Protein 2C1C (pdb70)

Secondary structure (P-SEA, 3-state):
ccccccccaaaaaaaaaaaaaaccccbbbbcccccccccccccccccccccccccbbbbbbbccccccccccaaaaaaaaaaaccccccaaaaacccccccccccaaaaaaaaccccccccccccccccccccccccccccccccccccccccccccccccccccccccaaaaaaaaaaaaccccccbbbbbbbcccccccccccccccccaaaaaaaaaaaaaaaaaaaccccbbbbbbccccccccccccccaaaaaaaaccccccccbbbbcccccccccccccaaaaaaaaaaaaaaaaaaaaaaaac/cccccccaaaaaaaaaaaaaaccccbbbbccccccccccbbbbbbcccccccccbbbbbbbccccccccaaaaaaaaaaaaaccccccccccccccbbbbccccaaaaaaaaccccccccccccccccccccccccccccccccccccccccccccccccccccccccaaaaaaaaaaaaccccccbbbbbbbcccccccccccccccccaaaaaaaaaaaaaaaaaaaccccbbbbbbccccccccccccccaaaaaaaacccbbbbbbccccccccccccccccaaaaaaaaaaaaaaaaaaaaaaaac

Nearest PDB structures (foldseek):
  2c1c-assembly2_B  TM=1.002E+00  e=2.061E-66  Helicoverpa zea
  5hvg-assembly1_A  TM=9.372E-01  e=6.393E-30  Homo sapiens
  3lms-assembly1_A  TM=9.250E-01  e=1.574E-30  Homo sapiens
  3d68-assembly1_A  TM=9.318E-01  e=5.075E-29  Homo sapiens
  3d67-assembly1_A  TM=9.338E-01  e=3.566E-28  Homo sapiens

GO terms:
  GO:0008270 zinc ion binding (F, IDA)
  GO:0004181 metallocarboxypeptidase activity (F, IDA)
  GO:0006508 proteolysis (P, IDA)

Foldseek 3Di:
DQLLDQDAPVVLVVLLVVLCVVCVQFKHKDQQDAFQVGHTFIKMKGANVVCPPLVAFEEEEEEALFQLQRLQLLLLVLLVCCRRVNPPPVVLRVRHIYIYGSHLANQSNNCCVVPNNRQTFHADADPDPCCVVQGGARLQQQAPFCHPVDQADCPSNDSRHHAPHRPNGVSSVSLVVVLVVRVVRHLEAEYEAADDQEKAADDQAPQDADPLNVLQQVLQCVLQVQLVVLADPLFDGYDYGHNCVVVVHGGHRGPRNNSVVVHNNHYIYGHFAANDPPSSRSVRNSNCSVSSSVSNSSSVSSNVVSSSVVRD/DLLDQDAPVVLVVLLVVQCVVCVQFKDKDQLDAFQVGHGFIKMKGANVPPPDQVQFEEEEEEALFQLQRLFLLLQSVLVCCRGPPPPPVVLRVRHMYITGRHLANQSNNCCVVPNNRHTFHAAADPPPVCVVQGGENLFLQAPFCHPVDQADCPSNDNRHNDPHRPNTPSSVSLVVVLVVRVVGHLEYEYEAADDQEKAADDQAPQDADPLNVLQQVLRVVLLVLLVVLDDPLFDRHYYGHNCVVPPHGGHRGPRNNSVVSPNSYYIYGHFAANDDPPSRSVRNSNCSVSSSVSSSSSVSSSSVSSSVVRD

Organism: Helicoverpa zea (NCBI:txid7113)

Radius of gyration: 40.95 Å; Cα contacts (8 Å, |Δi|>4): 1415; chains: 2; bounding box: 39×46×120 Å

Structure (mmCIF, N/CA/C/O backbone):
data_2C1C
#
_entry.id   2C1C
#
_cell.length_a   42.012
_cell.length_b   58.339
_cell.length_c   146.564
_cell.angle_alpha   90.00
_cell.angle_beta   89.87
_cell.angle_gamma   90.00
#
_symmetry.space_group_name_H-M   'P 1 21 1'
#
loop_
_entity.id
_entity.type
_entity.pdbx_description
1 polymer 'CARBOXYPEPTIDASE B'
2 non-polymer 'ZINC ION'
3 non-polymer 'YTTRIUM ION'
4 water water
#
loop_
_atom_site.group_PDB
_atom_site.id
_atom_site.type_symbol
_atom_site.label_atom_id
_atom_site.label_alt_id
_atom_site.label_comp_id
_atom_site.label_asym_id
_atom_site.label_entity_id
_atom_site.label_seq_id
_atom_site.pdbx_PDB_ins_code
_atom_site.Cartn_x
_atom_site.Cartn_y
_atom_site.Cartn_z
_atom_site.occupancy
_atom_site.B_iso_or_equiv
_atom_site.auth_seq_id
_atom_site.auth_comp_id
_atom_site.auth_asym_id
_atom_site.auth_atom_id
_atom_site.pdbx_PDB_model_num
ATOM 1 N N . LEU A 1 1 ? -12.407 -14.389 61.540 1.00 51.69 7 LEU A N 1
ATOM 2 C CA . LEU A 1 1 ? -12.226 -13.390 60.454 1.00 51.28 7 LEU A CA 1
ATOM 3 C C . LEU A 1 1 ? -12.407 -11.968 60.982 1.00 50.81 7 LEU A C 1
ATOM 4 O O . LEU A 1 1 ? -11.424 -11.251 61.213 1.00 51.58 7 LEU A O 1
ATOM 5 N N . PRO A 1 2 ? -13.663 -11.570 61.255 1.00 49.22 8 PRO A N 1
ATOM 6 C CA . PRO A 1 2 ? -13.883 -10.215 61.739 1.00 45.96 8 PRO A CA 1
ATOM 7 C C . PRO A 1 2 ? -12.905 -9.126 61.319 1.00 42.23 8 PRO A C 1
ATOM 8 O O . PRO A 1 2 ? -11.982 -8.739 62.042 1.00 41.18 8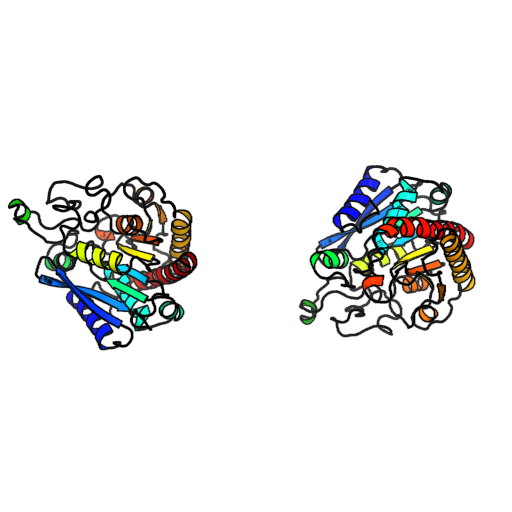 PRO A O 1
ATOM 12 N N . TYR A 1 3 ? -13.120 -8.689 60.083 1.00 36.88 9 TYR A N 1
ATOM 13 C CA . TYR A 1 3 ? -12.395 -7.596 59.492 1.00 31.59 9 TYR A CA 1
ATOM 14 C C . TYR A 1 3 ? -13.494 -6.556 59.620 1.00 30.51 9 TYR A C 1
ATOM 15 O O . TYR A 1 3 ? -13.566 -5.581 58.869 1.00 29.42 9 TYR A O 1
ATOM 24 N N . ASP A 1 4 ? -14.367 -6.823 60.597 1.00 29.57 10 ASP A N 1
ATOM 25 C CA . ASP A 1 4 ? -15.507 -5.978 60.940 1.00 27.82 10 ASP A CA 1
ATOM 26 C C . ASP A 1 4 ? -15.126 -5.061 62.086 1.00 26.84 10 ASP A C 1
ATOM 27 O O . ASP A 1 4 ? -15.870 -4.143 62.428 1.00 28.26 10 ASP A O 1
ATOM 32 N N . ASN A 1 5 ? -13.961 -5.312 62.675 1.00 25.28 11 ASN A N 1
ATOM 33 C CA . ASN A 1 5 ? -13.477 -4.520 63.801 1.00 23.99 11 ASN A CA 1
ATOM 34 C C . ASN A 1 5 ? -11.969 -4.346 63.804 1.00 22.52 11 ASN A C 1
ATOM 35 O O . ASN A 1 5 ? -11.245 -5.167 63.250 1.00 21.17 11 ASN A O 1
ATOM 40 N N . TYR A 1 6 ? -11.506 -3.281 64.451 1.00 20.10 12 TYR A N 1
ATOM 41 C CA . TYR A 1 6 ? -10.079 -3.050 64.578 1.00 20.24 12 TYR A CA 1
ATOM 42 C C . TYR A 1 6 ? -9.664 -3.982 65.706 1.00 19.11 12 TYR A C 1
ATOM 43 O O . TYR A 1 6 ? -10.177 -3.865 66.818 1.00 20.43 12 TYR A O 1
ATOM 52 N N . GLN A 1 7 ? -8.760 -4.918 65.406 1.00 18.92 13 GLN A N 1
ATOM 53 C CA . GLN A 1 7 ? -8.296 -5.907 66.377 1.00 17.37 13 GLN A CA 1
ATOM 54 C C . GLN A 1 7 ? -7.168 -5.468 67.277 1.00 17.19 13 GLN A C 1
ATOM 55 O O . GLN A 1 7 ? -6.362 -4.619 66.914 1.00 16.54 13 GLN A O 1
ATOM 61 N N . GLU A 1 8 ? -7.128 -6.077 68.455 1.00 17.32 14 GLU A N 1
ATOM 62 C CA . GLU A 1 8 ? -6.106 -5.821 69.450 1.00 19.91 14 GLU A CA 1
ATOM 63 C C . GLU A 1 8 ? -4.765 -6.347 68.932 1.00 19.94 14 GLU A C 1
ATOM 64 O O . GLU A 1 8 ? -4.730 -7.193 68.040 1.00 20.64 14 GLU A O 1
ATOM 70 N N . LEU A 1 9 ? -3.670 -5.842 69.493 1.00 19.38 15 LEU A N 1
ATOM 71 C CA . LEU A 1 9 ? -2.322 -6.262 69.101 1.00 18.50 15 LEU A CA 1
ATOM 72 C C . LEU A 1 9 ? -2.157 -7.777 69.178 1.00 18.38 15 LEU A C 1
ATOM 73 O O . LEU A 1 9 ? -1.697 -8.410 68.221 1.00 18.31 15 LEU A O 1
ATOM 78 N N . GLU A 1 10 ? -2.541 -8.348 70.317 1.00 18.05 16 GLU A N 1
ATOM 79 C CA . GLU A 1 10 ? -2.437 -9.781 70.551 1.00 19.04 16 GLU A CA 1
ATOM 80 C C . GLU A 1 10 ? -3.164 -10.613 69.496 1.00 18.55 16 GLU A C 1
ATOM 81 O O . GLU A 1 10 ? -2.762 -11.741 69.194 1.00 19.43 16 GLU A O 1
ATOM 87 N N . VAL A 1 11 ? -4.243 -10.069 68.951 1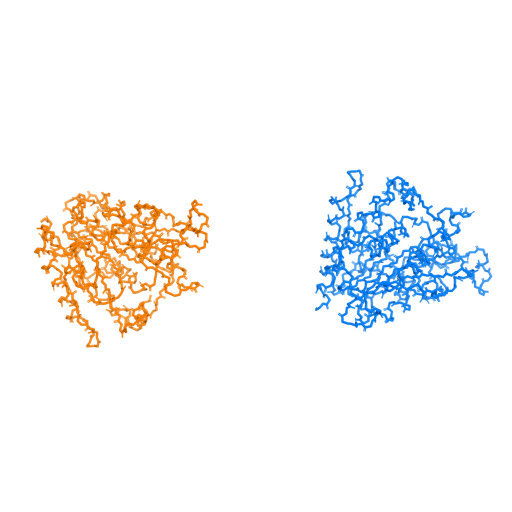.00 17.76 17 VAL A N 1
ATOM 88 C CA . VAL A 1 11 ? -5.010 -10.770 67.930 1.00 17.03 17 VAL A CA 1
ATOM 89 C C . VAL A 1 11 ? -4.216 -10.804 66.618 1.00 17.97 17 VAL A C 1
ATOM 90 O O . VAL A 1 11 ? -4.110 -11.852 65.971 1.00 18.62 17 VAL A O 1
ATOM 94 N N . ILE A 1 12 ? -3.665 -9.652 66.235 1.00 18.53 18 ILE A N 1
ATOM 95 C CA . ILE A 1 12 ? -2.858 -9.536 65.019 1.00 17.92 18 ILE A CA 1
ATOM 96 C C . ILE A 1 12 ? -1.685 -10.506 65.149 1.00 18.18 18 ILE A C 1
ATOM 97 O O . ILE A 1 12 ? -1.437 -11.311 64.247 1.00 17.95 18 ILE A O 1
ATOM 102 N N . ASP A 1 13 ? -0.993 -10.444 66.288 1.00 18.63 19 ASP A N 1
ATOM 103 C CA . ASP A 1 13 ? 0.147 -11.326 66.568 1.00 19.29 19 ASP A CA 1
ATOM 104 C C . ASP A 1 13 ? -0.225 -12.795 66.432 1.00 19.26 19 ASP A C 1
ATOM 105 O O . ASP A 1 13 ? 0.490 -13.570 65.791 1.00 18.40 19 ASP A O 1
ATOM 110 N N . GLU A 1 14 ? -1.342 -13.168 67.054 1.00 18.31 20 GLU A N 1
ATOM 111 C CA . GLU A 1 14 ? -1.822 -14.548 67.047 1.00 17.37 20 GLU A CA 1
ATOM 112 C C . GLU A 1 14 ? -2.228 -15.001 65.651 1.00 15.22 20 GLU A C 1
ATOM 113 O O . GLU A 1 14 ? -2.289 -16.193 65.365 1.00 14.32 20 GLU A O 1
ATOM 119 N N . TYR A 1 15 ? -2.529 -14.042 64.787 1.00 15.03 21 TYR A N 1
ATOM 120 C CA . TYR A 1 15 ? -2.905 -14.351 63.415 1.00 15.87 21 TYR A CA 1
ATOM 121 C C . TYR A 1 15 ? -1.668 -14.837 62.621 1.00 15.87 21 TYR A C 1
ATOM 122 O O . TYR A 1 15 ? -1.720 -15.850 61.895 1.00 15.87 21 TYR A O 1
ATOM 131 N N . LEU A 1 16 ? -0.552 -14.123 62.769 1.00 15.38 22 LEU A N 1
ATOM 132 C CA . LEU A 1 16 ? 0.682 -14.513 62.094 1.00 13.26 22 LEU A CA 1
ATOM 133 C C . LEU A 1 16 ? 1.074 -15.909 62.592 1.00 12.80 22 LEU A C 1
ATOM 134 O O . LEU A 1 16 ? 1.454 -16.773 61.799 1.00 11.24 22 LEU A O 1
ATOM 139 N N . ASP A 1 17 ? 0.942 -16.138 63.902 1.00 14.61 23 ASP A N 1
ATOM 140 C CA . ASP A 1 17 ? 1.278 -17.436 64.508 1.00 15.69 23 ASP A CA 1
ATOM 141 C C . ASP A 1 17 ? 0.375 -18.540 64.016 1.00 16.12 23 ASP A C 1
ATOM 142 O O . ASP A 1 17 ? 0.731 -19.713 64.048 1.00 16.97 23 ASP A O 1
ATOM 147 N N . TYR A 1 18 ? -0.815 -18.153 63.593 1.00 17.48 24 TYR A N 1
ATOM 148 C CA . TYR A 1 18 ? -1.782 -19.095 63.078 1.00 16.73 24 TYR A CA 1
ATOM 149 C C . TYR A 1 18 ? -1.383 -19.436 61.637 1.00 16.55 24 TYR A C 1
ATOM 150 O O . TYR A 1 18 ? -1.393 -20.608 61.240 1.00 15.49 24 TYR A O 1
ATOM 159 N N . ILE A 1 19 ? -1.036 -18.409 60.857 1.00 16.02 25 ILE A N 1
ATOM 160 C CA . ILE A 1 19 ? -0.635 -18.634 59.466 1.00 15.24 25 ILE A CA 1
ATOM 161 C C . ILE A 1 19 ? 0.651 -19.452 59.494 1.00 15.56 25 ILE A C 1
ATOM 162 O O . ILE A 1 19 ? 0.766 -20.472 58.812 1.00 16.60 25 ILE A O 1
ATOM 167 N N . GLY A 1 20 ? 1.607 -19.009 60.303 1.00 15.50 26 GLY A N 1
ATOM 168 C CA . GLY A 1 20 ? 2.857 -19.728 60.422 1.00 17.49 26 GLY A CA 1
ATOM 169 C C . GLY A 1 20 ? 2.700 -21.204 60.769 1.00 18.71 26 GLY A C 1
ATOM 170 O O . GLY A 1 20 ? 3.391 -22.063 60.208 1.00 18.82 26 GLY A O 1
ATOM 171 N N . GLU A 1 21 ? 1.783 -21.505 61.683 1.00 20.18 27 GLU A N 1
ATOM 172 C CA . GLU A 1 21 ? 1.551 -22.876 62.123 1.00 21.70 27 GLU A CA 1
ATOM 173 C C . GLU A 1 21 ? 0.716 -23.701 61.166 1.00 21.54 27 GLU A C 1
ATOM 174 O O . GLU A 1 21 ? 0.930 -24.905 61.036 1.00 22.06 27 GLU A O 1
ATOM 180 N N . LYS A 1 22 ? -0.240 -23.063 60.506 1.00 21.10 28 LYS A N 1
ATOM 181 C CA . LYS A 1 22 ? -1.106 -23.778 59.583 1.00 22.27 28 LYS A CA 1
ATOM 182 C C . LYS A 1 22 ? -0.450 -24.013 58.223 1.00 23.89 28 LYS A C 1
ATOM 183 O O . LYS A 1 22 ? -0.619 -25.077 57.625 1.00 24.38 28 LYS A O 1
ATOM 187 N N . TYR A 1 23 ? 0.292 -23.021 57.731 1.00 24.16 29 TYR A N 1
ATOM 188 C CA . TYR A 1 23 ? 0.938 -23.136 56.427 1.00 23.84 29 TYR A CA 1
ATOM 189 C C . TYR A 1 23 ? 2.443 -22.973 56.532 1.00 22.87 29 TYR A C 1
ATOM 190 O O . TYR A 1 23 ? 3.005 -22.046 55.966 1.00 22.10 29 TYR A O 1
ATOM 199 N N . PRO A 1 24 ? 3.115 -23.887 57.247 1.00 24.12 30 PRO A N 1
ATOM 200 C CA . PRO A 1 24 ? 4.568 -23.845 57.434 1.00 25.16 30 PRO A CA 1
ATOM 201 C C . PRO A 1 24 ? 5.405 -24.046 56.154 1.00 26.32 30 PRO A C 1
ATOM 202 O O . PRO A 1 24 ? 6.572 -23.661 56.099 1.00 26.54 30 PRO A O 1
ATOM 206 N N . ASP A 1 25 ? 4.799 -24.637 55.131 1.00 27.39 31 ASP A N 1
ATOM 207 C CA . ASP A 1 25 ? 5.483 -24.879 53.871 1.00 27.10 31 ASP A CA 1
ATOM 208 C C . ASP A 1 25 ? 5.537 -23.655 52.969 1.00 25.79 31 ASP A C 1
ATOM 209 O O . ASP A 1 25 ? 6.126 -23.707 51.897 1.00 27.26 31 ASP A O 1
ATOM 214 N N . VAL A 1 26 ? 4.922 -22.558 53.382 1.00 22.98 32 VAL A N 1
ATOM 215 C CA . VAL A 1 26 ? 4.946 -21.362 52.562 1.00 20.74 32 VAL A CA 1
ATOM 216 C C . VAL A 1 26 ? 5.152 -20.123 53.408 1.00 19.64 32 VAL A C 1
ATOM 217 O O . VAL A 1 26 ? 5.629 -19.099 52.924 1.00 18.48 32 VAL A O 1
ATOM 221 N N . ALA A 1 27 ? 4.798 -20.215 54.684 1.00 20.32 33 ALA A N 1
ATOM 222 C CA . ALA A 1 27 ? 4.939 -19.073 55.579 1.00 19.87 33 ALA A CA 1
ATOM 223 C C . ALA A 1 27 ? 5.842 -19.347 56.775 1.00 19.56 33 ALA A C 1
ATOM 224 O O . ALA A 1 27 ? 5.867 -20.449 57.326 1.00 20.96 33 ALA A O 1
ATOM 226 N N . THR A 1 28 ? 6.589 -18.329 57.171 1.00 18.44 34 THR A N 1
ATOM 227 C CA . THR A 1 28 ? 7.478 -18.449 58.302 1.00 17.78 34 THR A CA 1
ATOM 228 C C . THR A 1 28 ? 7.446 -17.161 59.100 1.00 17.19 34 THR A C 1
ATOM 229 O O . THR A 1 28 ? 7.791 -16.097 58.586 1.00 17.64 34 THR A O 1
ATOM 233 N N . VAL A 1 29 ? 7.016 -17.266 60.356 1.00 17.49 35 VAL A N 1
ATOM 234 C CA . VAL A 1 29 ? 6.942 -16.116 61.245 1.00 17.56 35 VAL A CA 1
ATOM 235 C C . VAL A 1 29 ? 8.271 -15.908 61.954 1.00 17.54 35 VAL A C 1
ATOM 236 O O . VAL A 1 29 ? 8.844 -16.844 62.497 1.00 16.33 35 VAL A O 1
ATOM 240 N N . VAL A 1 30 ? 8.775 -14.683 61.942 1.00 18.07 36 VAL A N 1
ATOM 241 C CA . VAL A 1 30 ? 10.021 -14.432 62.639 1.00 19.57 36 VAL A CA 1
ATOM 242 C C . VAL A 1 30 ? 9.814 -13.282 63.620 1.00 20.60 36 VAL A C 1
ATOM 243 O O . VAL A 1 30 ? 9.276 -12.223 63.279 1.00 19.78 36 VAL A O 1
ATOM 247 N N . ASN A 1 31 ? 10.204 -13.541 64.860 1.00 22.29 37 ASN A N 1
ATOM 248 C CA . ASN A 1 31 ? 10.103 -12.568 65.916 1.00 24.36 37 ASN A CA 1
ATOM 249 C C . ASN A 1 31 ? 11.375 -11.743 65.831 1.00 24.95 37 ASN A C 1
ATOM 250 O O . ASN A 1 31 ? 12.397 -12.089 66.413 1.00 25.87 37 ASN A O 1
ATOM 255 N N . ALA A 1 32 ? 11.308 -10.666 65.058 1.00 25.88 38 ALA A N 1
ATOM 256 C CA . ALA A 1 32 ? 12.448 -9.784 64.864 1.00 26.09 38 ALA A CA 1
ATOM 257 C C . ALA A 1 32 ? 13.080 -9.465 66.205 1.00 27.16 38 ALA A C 1
ATOM 258 O O . ALA A 1 32 ? 14.022 -10.127 66.620 1.00 29.73 38 ALA A O 1
ATOM 260 N N . ALA A 1 33 ? 12.552 -8.463 66.894 1.00 27.42 39 ALA A N 1
ATOM 261 C CA . ALA A 1 33 ? 13.098 -8.081 68.181 1.00 26.22 39 ALA A CA 1
ATOM 262 C C . ALA A 1 33 ? 11.998 -7.903 69.222 1.00 26.73 39 ALA A C 1
ATOM 263 O O . ALA A 1 33 ? 10.870 -8.385 69.059 1.00 26.04 39 ALA A O 1
ATOM 265 N N . GLU A 1 34 ? 12.354 -7.223 70.306 1.00 25.71 40 GLU A N 1
ATOM 266 C CA . GLU A 1 34 ? 11.425 -6.923 71.379 1.00 25.69 40 GLU A CA 1
ATOM 267 C C . GLU A 1 34 ? 11.205 -5.417 71.292 1.00 25.09 40 GLU A C 1
ATOM 268 O O . GLU A 1 34 ? 12.152 -4.665 71.072 1.00 24.85 40 GLU A O 1
ATOM 274 N N . SER A 1 35 ? 9.968 -4.965 71.451 1.00 24.06 41 SER A N 1
ATOM 275 C CA . SER A 1 35 ? 9.719 -3.534 71.398 1.00 22.18 41 SER A CA 1
ATOM 276 C C . SER A 1 35 ? 10.407 -2.961 72.625 1.00 20.89 41 SER A C 1
ATOM 277 O O . SER A 1 35 ? 10.942 -3.717 73.441 1.00 18.58 41 SER A O 1
ATOM 280 N N . PHE A 1 36 ? 10.400 -1.637 72.758 1.00 19.56 42 PHE A N 1
ATOM 281 C CA . PHE A 1 36 ? 11.022 -1.003 73.906 1.00 20.62 42 PHE A CA 1
ATOM 282 C C . PHE A 1 36 ? 10.498 -1.577 75.216 1.00 22.10 42 PHE A C 1
ATOM 283 O O . PHE A 1 36 ? 11.252 -1.744 76.174 1.00 22.25 42 PHE A O 1
ATOM 291 N N . GLU A 1 37 ? 9.207 -1.896 75.247 1.00 22.75 43 GLU A N 1
ATOM 292 C CA . GLU A 1 37 ? 8.578 -2.407 76.461 1.00 22.85 43 GLU A CA 1
ATOM 293 C C . GLU A 1 37 ? 8.572 -3.915 76.665 1.00 22.42 43 GLU A C 1
ATOM 294 O O . GLU A 1 37 ? 8.114 -4.399 77.703 1.00 22.63 43 GLU A O 1
ATOM 300 N N . GLY A 1 38 ? 9.080 -4.663 75.693 1.00 22.48 44 GLY A N 1
ATOM 301 C CA . GLY A 1 38 ? 9.133 -6.108 75.860 1.00 22.04 44 GLY A CA 1
ATOM 302 C C . GLY A 1 38 ? 8.240 -6.910 74.943 1.00 21.90 44 GLY A C 1
ATOM 303 O O . GLY A 1 38 ? 8.293 -8.139 74.933 1.00 21.36 44 GLY A O 1
ATOM 304 N N . ARG A 1 39 ? 7.424 -6.222 74.157 1.00 23.14 45 ARG A N 1
ATOM 305 C CA . ARG A 1 39 ? 6.523 -6.914 73.252 1.00 24.67 45 ARG A CA 1
ATOM 306 C C . ARG A 1 39 ? 7.245 -7.433 72.014 1.00 24.82 45 ARG A C 1
ATOM 307 O O . ARG A 1 39 ? 8.140 -6.779 71.479 1.00 25.65 45 ARG A O 1
ATOM 315 N N . PRO A 1 40 ? 6.874 -8.630 71.550 1.00 24.61 46 PRO A N 1
ATOM 316 C CA . PRO A 1 40 ? 7.554 -9.137 70.360 1.00 23.91 46 PRO A CA 1
ATOM 317 C C . PRO A 1 40 ? 7.116 -8.390 69.099 1.00 22.56 46 PRO A C 1
ATOM 318 O O . PRO A 1 40 ? 5.951 -8.011 68.948 1.00 22.39 46 PRO A O 1
ATOM 322 N N . ILE A 1 41 ? 8.070 -8.149 68.212 1.00 20.22 47 ILE A N 1
ATOM 323 C CA . ILE A 1 41 ? 7.785 -7.480 66.959 1.00 18.50 47 ILE A CA 1
ATOM 324 C C . ILE A 1 41 ? 7.848 -8.639 65.978 1.00 19.30 47 ILE A C 1
ATOM 325 O O . ILE A 1 41 ? 8.789 -9.423 66.010 1.00 19.52 47 ILE A O 1
ATOM 330 N N . LYS A 1 42 ? 6.831 -8.792 65.138 1.00 19.86 48 LYS A N 1
ATOM 331 C CA . LYS A 1 42 ? 6.836 -9.904 64.197 1.00 18.19 48 LYS A CA 1
ATOM 332 C C . LYS A 1 42 ? 6.459 -9.544 62.772 1.00 18.18 48 LYS A C 1
ATOM 333 O O . LYS A 1 42 ? 5.710 -8.598 62.521 1.00 18.41 48 LYS A O 1
ATOM 339 N N . TYR A 1 43 ? 6.972 -10.346 61.845 1.00 16.46 49 TYR A N 1
ATOM 340 C CA . TYR A 1 43 ? 6.647 -10.214 60.446 1.00 14.72 49 TYR A CA 1
ATOM 341 C C . TYR A 1 43 ? 6.552 -11.648 59.992 1.00 13.43 49 TYR A C 1
ATOM 342 O O . TYR A 1 43 ? 6.983 -12.554 60.712 1.00 11.62 49 TYR A O 1
ATOM 351 N N . ILE A 1 44 ? 5.949 -11.859 58.828 1.00 12.12 50 ILE A N 1
ATOM 352 C CA . ILE A 1 44 ? 5.802 -13.201 58.280 1.00 12.16 50 ILE A CA 1
ATOM 353 C C . ILE A 1 44 ? 6.537 -13.275 56.921 1.00 12.27 50 ILE A C 1
ATOM 354 O O . ILE A 1 44 ? 6.545 -12.312 56.155 1.00 11.16 50 ILE A O 1
ATOM 359 N N . LYS A 1 45 ? 7.172 -14.407 56.638 1.00 11.74 51 LYS A N 1
ATOM 360 C CA . LYS A 1 45 ? 7.869 -14.562 55.374 1.00 12.86 51 LYS A CA 1
ATOM 361 C C . LYS A 1 45 ? 7.137 -15.565 54.496 1.00 13.74 51 LYS A C 1
ATOM 362 O O . LYS A 1 45 ? 7.057 -16.746 54.821 1.00 13.04 51 LYS A O 1
ATOM 368 N N . ILE A 1 46 ? 6.593 -15.084 53.382 1.00 16.08 52 ILE A N 1
ATOM 369 C CA . ILE A 1 46 ? 5.872 -15.954 52.449 1.00 17.60 52 ILE A CA 1
ATOM 370 C C . ILE A 1 46 ? 6.706 -16.208 51.185 1.00 17.05 52 ILE A C 1
ATOM 371 O O . ILE A 1 46 ? 7.136 -15.271 50.509 1.00 14.87 52 ILE A O 1
ATOM 376 N N . SER A 1 47 ? 6.898 -17.488 50.879 1.00 19.09 53 SER A N 1
ATOM 377 C CA . SER A 1 47 ? 7.661 -17.938 49.722 1.00 20.37 53 SER A CA 1
ATOM 378 C C . SER A 1 47 ? 7.346 -19.393 49.370 1.00 20.60 53 SER A C 1
ATOM 379 O O . SER A 1 47 ? 7.320 -20.259 50.239 1.00 18.82 53 SER A O 1
ATOM 382 N N . THR A 1 48 ? 7.106 -19.665 48.093 1.00 22.33 54 THR A N 1
ATOM 383 C CA . THR A 1 48 ? 6.846 -21.040 47.675 1.00 23.79 54 THR A CA 1
ATOM 384 C C . THR A 1 48 ? 8.174 -21.771 47.452 1.00 23.73 54 THR A C 1
ATOM 385 O O . THR A 1 48 ? 8.194 -22.954 47.111 1.00 23.01 54 THR A O 1
ATOM 389 N N . THR A 1 49 ? 9.281 -21.059 47.667 1.00 24.55 55 THR A N 1
ATOM 390 C CA . THR A 1 49 ? 10.616 -21.620 47.471 1.00 25.65 55 THR A CA 1
ATOM 391 C C . THR A 1 49 ? 11.573 -21.424 48.656 1.00 26.59 55 THR A C 1
ATOM 392 O O . THR A 1 49 ? 12.786 -21.539 48.502 1.00 27.07 55 THR A O 1
ATOM 396 N N . ASN A 1 50 ? 11.015 -21.137 49.831 1.00 26.08 56 ASN A N 1
ATOM 397 C CA . ASN A 1 50 ? 11.791 -20.948 51.056 1.00 25.06 56 ASN A CA 1
ATOM 398 C C . ASN A 1 50 ? 12.844 -19.859 50.948 1.00 24.63 56 ASN A C 1
ATOM 399 O O . ASN A 1 50 ? 13.928 -19.987 51.515 1.00 24.17 56 ASN A O 1
ATOM 404 N N . PHE A 1 51 A 12.526 -18.790 50.223 1.00 25.53 56 PHE A N 1
ATOM 405 C CA . PHE A 1 51 A 13.453 -17.668 50.053 1.00 26.40 56 PHE A CA 1
ATOM 406 C C . PHE A 1 51 A 14.825 -18.101 49.511 1.00 27.72 56 PHE A C 1
ATOM 407 O O . PHE A 1 51 A 15.813 -17.379 49.654 1.00 26.63 56 PHE A O 1
ATOM 415 N N . GLU A 1 52 B 14.878 -19.274 48.884 1.00 29.75 56 GLU A N 1
ATOM 416 C CA . GLU A 1 52 B 16.131 -19.796 48.344 1.00 32.04 56 GLU A CA 1
ATOM 417 C C . GLU A 1 52 B 16.430 -19.337 46.918 1.00 32.01 56 GLU A C 1
ATOM 418 O O . GLU A 1 52 B 17.568 -19.004 46.610 1.00 32.69 56 GLU A O 1
ATOM 424 N N . ASP A 1 53 ? 15.427 -19.316 46.045 1.00 31.84 57 ASP A N 1
ATOM 425 C CA . ASP A 1 53 ? 15.668 -18.876 44.679 1.00 30.92 57 ASP A CA 1
ATOM 426 C C . ASP A 1 53 ? 15.708 -17.358 44.646 1.00 29.75 57 ASP A C 1
ATOM 427 O O . ASP A 1 53 ? 14.673 -16.694 44.591 1.00 30.14 57 ASP A O 1
ATOM 432 N N . GLU A 1 54 ? 16.923 -16.817 44.684 1.00 27.85 58 GLU A N 1
ATOM 433 C CA . GLU A 1 54 ? 17.143 -15.378 44.695 1.00 24.72 58 GLU A CA 1
ATOM 434 C C . GLU A 1 54 ? 16.794 -14.690 43.389 1.00 23.30 58 GLU A C 1
ATOM 435 O O . GLU A 1 54 ? 16.938 -13.481 43.263 1.00 22.37 58 GLU A O 1
ATOM 437 N N . ASN A 1 55 A 16.327 -15.452 42.411 1.00 24.20 58 ASN A N 1
ATOM 438 C CA . ASN A 1 55 A 15.963 -14.860 41.128 1.00 25.40 58 ASN A CA 1
ATOM 439 C C . ASN A 1 55 A 14.569 -14.267 41.188 1.00 25.02 58 ASN A C 1
ATOM 440 O O . ASN A 1 55 A 14.124 -13.594 40.253 1.00 26.47 58 ASN A O 1
ATOM 445 N N . LYS A 1 56 ? 13.886 -14.529 42.301 1.00 23.16 59 LYS A N 1
ATOM 446 C CA . LYS A 1 56 ? 12.541 -14.027 42.544 1.00 18.58 59 LYS A CA 1
ATOM 447 C C . LYS A 1 56 ? 12.677 -12.792 43.400 1.00 16.25 59 LYS A C 1
ATOM 448 O O . LYS A 1 56 ? 13.152 -12.870 44.539 1.00 17.03 59 LYS A O 1
ATOM 454 N N . PRO A 1 57 ? 12.292 -11.627 42.863 1.00 13.42 60 PRO A N 1
ATOM 455 C CA . PRO A 1 57 ? 12.413 -10.421 43.679 1.00 14.68 60 PRO A CA 1
ATOM 456 C C . PRO A 1 57 ? 11.556 -10.493 44.960 1.00 15.68 60 PRO A C 1
ATOM 457 O O . PRO A 1 57 ? 10.722 -11.392 45.131 1.00 15.59 60 PRO A O 1
ATOM 461 N N . VAL A 1 58 ? 11.796 -9.559 45.868 1.00 14.63 61 VAL A N 1
ATOM 462 C CA . VAL A 1 58 ? 11.092 -9.514 47.129 1.00 13.89 61 VAL A CA 1
ATOM 463 C C . VAL A 1 58 ? 10.120 -8.345 47.221 1.00 14.24 61 VAL A C 1
ATOM 464 O O . VAL A 1 58 ? 10.379 -7.251 46.718 1.00 13.65 61 VAL A O 1
ATOM 468 N N . ILE A 1 59 ? 8.970 -8.600 47.833 1.00 16.36 62 ILE A N 1
ATOM 469 C CA . ILE A 1 59 ? 7.974 -7.551 48.033 1.00 14.99 62 ILE A CA 1
ATOM 470 C C . ILE A 1 59 ? 7.962 -7.366 49.551 1.00 14.47 62 ILE A C 1
ATOM 471 O O . ILE A 1 59 ? 7.821 -8.332 50.304 1.00 12.78 62 ILE A O 1
ATOM 476 N N . PHE A 1 60 ? 8.139 -6.136 50.003 1.00 14.77 63 PHE A N 1
ATOM 477 C CA . PHE A 1 60 ? 8.134 -5.870 51.433 1.00 14.78 63 PHE A CA 1
ATOM 478 C C . PHE A 1 60 ? 7.005 -4.872 51.690 1.00 15.42 63 PHE A C 1
ATOM 479 O O . PHE A 1 60 ? 6.937 -3.825 51.039 1.00 14.33 63 PHE A O 1
ATOM 487 N N . ILE A 1 61 ? 6.107 -5.213 52.614 1.00 15.70 64 ILE A N 1
ATOM 488 C CA . ILE A 1 61 ? 4.990 -4.334 52.976 1.00 13.31 64 ILE A CA 1
ATOM 489 C C . ILE A 1 61 ? 4.958 -4.251 54.492 1.00 13.43 64 ILE A C 1
ATOM 490 O O . ILE A 1 61 ? 5.141 -5.256 55.168 1.00 12.08 64 ILE A O 1
ATOM 495 N N . ASP A 1 62 ? 4.758 -3.058 55.039 1.00 16.85 65 ASP A N 1
ATOM 496 C CA . ASP A 1 62 ? 4.686 -2.930 56.502 1.00 18.25 65 ASP A CA 1
ATOM 497 C C . ASP A 1 62 ? 3.638 -1.897 56.914 1.00 17.72 65 ASP A C 1
ATOM 498 O O . ASP A 1 62 ? 3.279 -1.013 56.126 1.00 16.66 65 ASP A O 1
ATOM 503 N N . GLY A 1 63 ? 3.126 -2.031 58.137 1.00 17.79 66 GLY A N 1
ATOM 504 C CA . GLY A 1 63 ? 2.131 -1.096 58.628 1.00 17.02 66 GLY A CA 1
ATOM 505 C C . GLY A 1 63 ? 2.222 -0.992 60.130 1.00 17.29 66 GLY A C 1
ATOM 506 O O . GLY A 1 63 ? 2.889 -1.796 60.759 1.00 19.80 66 GLY A O 1
ATOM 507 N N . GLY A 1 64 ? 1.592 0.007 60.721 1.00 17.24 67 GLY A N 1
ATOM 508 C CA . GLY A 1 64 ? 1.647 0.098 62.162 1.00 17.48 67 GLY A CA 1
ATOM 509 C C . GLY A 1 64 ? 2.792 0.878 62.762 1.00 18.46 67 GLY A C 1
ATOM 510 O O . GLY A 1 64 ? 3.050 0.745 63.968 1.00 19.60 67 GLY A O 1
ATOM 511 N N . ILE A 1 65 ? 3.480 1.683 61.947 1.00 18.18 68 ILE A N 1
ATOM 512 C CA . ILE A 1 65 ? 4.594 2.499 62.438 1.00 16.23 68 ILE A CA 1
ATOM 513 C C . ILE A 1 65 ? 3.948 3.586 63.307 1.00 15.64 68 ILE A C 1
ATOM 514 O O . ILE A 1 65 ? 4.460 3.950 64.373 1.00 14.73 68 ILE A O 1
ATOM 519 N N . HIS A 1 66 ? 2.805 4.082 62.835 1.00 13.97 69 HIS A N 1
ATOM 520 C CA . HIS A 1 66 ? 2.030 5.089 63.548 1.00 13.85 69 HIS A CA 1
ATOM 521 C C . HIS A 1 66 ? 0.877 4.388 64.266 1.00 12.68 69 HIS A C 1
ATOM 522 O O . HIS A 1 66 ? 0.008 3.794 63.636 1.00 11.57 69 HIS A O 1
ATOM 529 N N . ALA A 1 67 ? 0.916 4.467 65.594 1.00 11.88 70 ALA A N 1
ATOM 530 C CA . ALA A 1 67 ? -0.035 3.828 66.493 1.00 10.75 70 ALA A CA 1
ATOM 531 C C . ALA A 1 67 ? -1.516 4.078 66.207 1.00 10.88 70 ALA A C 1
ATOM 532 O O . ALA A 1 67 ? -2.291 3.135 66.125 1.00 7.89 70 ALA A O 1
ATOM 534 N N . ARG A 1 68 ? -1.884 5.342 66.025 1.00 12.51 71 ARG A N 1
ATOM 535 C CA . ARG A 1 68 ? -3.265 5.731 65.760 1.00 13.25 71 ARG A CA 1
ATOM 536 C C . ARG A 1 68 ? -3.865 5.333 64.415 1.00 15.00 71 ARG A C 1
ATOM 537 O O . ARG A 1 68 ? -5.084 5.309 64.268 1.00 18.07 71 ARG A O 1
ATOM 545 N N . GLU A 1 69 ? -3.042 5.028 63.423 1.00 16.06 72 GLU A N 1
ATOM 546 C CA . GLU A 1 69 ? -3.592 4.647 62.125 1.00 16.63 72 GLU A CA 1
ATOM 547 C C . GLU A 1 69 ? -3.989 3.180 62.071 1.00 16.73 72 GLU A C 1
ATOM 548 O O . GLU A 1 69 ? -3.289 2.335 61.495 1.00 16.08 72 GLU A O 1
ATOM 554 N N . TRP A 1 70 ? -5.153 2.910 62.666 1.00 15.74 73 TRP A N 1
ATOM 555 C CA . TRP A 1 70 ? -5.705 1.568 62.788 1.00 13.81 73 TRP A CA 1
ATOM 556 C C . TRP A 1 70 ? -6.045 0.822 61.510 1.00 11.43 73 TRP A C 1
ATOM 557 O O . TRP A 1 70 ? -5.993 -0.404 61.487 1.00 10.03 73 TRP A O 1
ATOM 568 N N . ILE A 1 71 ? -6.380 1.530 60.441 1.00 11.70 74 ILE A N 1
ATOM 569 C CA . ILE A 1 71 ? -6.714 0.828 59.198 1.00 13.82 74 ILE A CA 1
ATOM 570 C C . ILE A 1 71 ? -5.471 0.198 58.536 1.00 14.66 74 ILE A C 1
ATOM 571 O O . ILE A 1 71 ? -5.575 -0.765 57.772 1.00 14.31 74 ILE A O 1
ATOM 576 N N . SER A 1 72 ? -4.299 0.734 58.862 1.00 13.68 75 SER A N 1
ATOM 577 C CA . SER A 1 72 ? -3.027 0.247 58.339 1.00 13.48 75 SER A CA 1
ATOM 578 C C . SER A 1 72 ? -2.727 -1.256 58.585 1.00 10.72 75 SER A C 1
ATOM 579 O O . SER A 1 72 ? -2.592 -2.009 57.625 1.00 12.61 75 SER A O 1
ATOM 582 N N . PRO A 1 73 ? -2.634 -1.719 59.857 1.00 8.87 76 PRO A N 1
ATOM 583 C CA . PRO A 1 73 ? -2.347 -3.147 60.084 1.00 8.25 76 PRO A CA 1
ATOM 584 C C . PRO A 1 73 ? -3.230 -4.188 59.383 1.00 8.93 76 PRO A C 1
ATOM 585 O O . PRO A 1 73 ? -2.716 -5.152 58.815 1.00 8.08 76 PRO A O 1
ATOM 589 N N . PRO A 1 74 ? -4.572 -4.032 59.442 1.00 10.67 77 PRO A N 1
ATOM 590 C CA . PRO A 1 74 ? -5.443 -5.014 58.775 1.00 10.99 77 PRO A CA 1
ATOM 591 C C . PRO A 1 74 ? -5.249 -5.099 57.251 1.00 10.66 77 PRO A C 1
ATOM 592 O O . PRO A 1 74 ? -5.519 -6.142 56.644 1.00 11.89 77 PRO A O 1
ATOM 596 N N . SER A 1 75 ? -4.802 -4.010 56.627 1.00 10.94 78 SER A N 1
ATOM 597 C CA . SER A 1 75 ? -4.578 -4.040 55.182 1.00 10.81 78 SER A CA 1
ATOM 598 C C . SER A 1 75 ? -3.383 -4.984 54.969 1.00 11.15 78 SER A C 1
ATOM 599 O O . SER A 1 75 ? -3.388 -5.798 54.054 1.00 11.16 78 SER A O 1
ATOM 602 N N . VAL A 1 76 ? -2.382 -4.906 55.845 1.00 10.65 79 VAL A N 1
ATOM 603 C CA . VAL A 1 76 ? -1.237 -5.797 55.736 1.00 10.18 79 VAL A CA 1
ATOM 604 C C . VAL A 1 76 ? -1.684 -7.245 55.993 1.00 9.31 79 VAL A C 1
ATOM 605 O O . VAL A 1 76 ? -1.395 -8.121 55.188 1.00 10.42 79 VAL A O 1
ATOM 609 N N . THR A 1 77 ? -2.397 -7.517 57.090 1.00 11.11 80 THR A N 1
ATOM 610 C CA . THR A 1 77 ? -2.857 -8.898 57.342 1.00 8.36 80 THR A CA 1
ATOM 611 C C . THR A 1 77 ? -3.843 -9.383 56.267 1.00 6.83 80 THR A C 1
ATOM 612 O O . THR A 1 77 ? -3.989 -10.582 56.045 1.00 4.62 80 THR A O 1
ATOM 616 N N . TRP A 1 78 ? -4.529 -8.477 55.586 1.00 7.66 81 TRP A N 1
ATOM 617 C CA . TRP A 1 78 ? -5.417 -8.958 54.536 1.00 11.28 81 TRP A CA 1
ATOM 618 C C . TRP A 1 78 ? -4.567 -9.441 53.345 1.00 13.20 81 TRP A C 1
ATOM 619 O O . TRP A 1 78 ? -4.951 -10.368 52.618 1.00 12.85 81 TRP A O 1
ATOM 630 N N . ALA A 1 79 ? -3.408 -8.812 53.151 1.00 14.48 82 ALA A N 1
ATOM 631 C CA . ALA A 1 79 ? -2.492 -9.222 52.081 1.00 15.42 82 ALA A CA 1
ATOM 632 C C . ALA A 1 79 ? -1.966 -10.613 52.450 1.00 14.31 82 ALA A C 1
ATOM 633 O O . ALA A 1 79 ? -1.777 -11.461 51.582 1.00 14.71 82 ALA A O 1
ATOM 635 N N . ILE A 1 80 ? -1.753 -10.850 53.745 1.00 13.67 83 ILE A N 1
ATOM 636 C CA . ILE A 1 80 ? -1.272 -12.153 54.205 1.00 12.26 83 ILE A CA 1
ATOM 637 C C . ILE A 1 80 ? -2.350 -13.208 53.990 1.00 13.00 83 ILE A C 1
ATOM 638 O O . ILE A 1 80 ? -2.055 -14.357 53.692 1.00 13.48 83 ILE A O 1
ATOM 643 N N . HIS A 1 81 ? -3.606 -12.807 54.165 1.00 14.54 84 HIS A N 1
ATOM 644 C CA . HIS A 1 81 ? -4.733 -13.711 53.977 1.00 12.63 84 HIS A CA 1
ATOM 645 C C . HIS A 1 81 ? -4.807 -14.077 52.493 1.00 12.80 84 HIS A C 1
ATOM 646 O O . HIS A 1 81 ? -4.978 -15.244 52.149 1.00 13.91 84 HIS A O 1
ATOM 653 N N . LYS A 1 82 ? -4.660 -13.074 51.625 1.00 14.77 85 LYS A N 1
ATOM 654 C CA . LYS A 1 82 ? -4.715 -13.277 50.175 1.00 16.51 85 LYS A CA 1
ATOM 655 C C . LYS A 1 82 ? -3.519 -14.008 49.557 1.00 17.70 85 LYS A C 1
ATOM 656 O O . LYS A 1 82 ? -3.618 -14.548 48.455 1.00 17.92 85 LYS A O 1
ATOM 662 N N . LEU A 1 83 ? -2.401 -14.028 50.273 1.00 18.15 86 LEU A N 1
ATOM 663 C CA . LEU A 1 83 ? -1.200 -14.709 49.819 1.00 18.55 86 LEU A CA 1
ATOM 664 C C . LEU A 1 83 ? -1.156 -16.169 50.295 1.00 19.81 86 LEU A C 1
ATOM 665 O O . LEU A 1 83 ? -0.591 -17.029 49.624 1.00 22.09 86 LEU A O 1
ATOM 670 N N . VAL A 1 84 ? -1.762 -16.452 51.442 1.00 19.61 87 VAL A N 1
ATOM 671 C CA . VAL A 1 84 ? -1.741 -17.801 51.997 1.00 19.41 87 VAL A CA 1
ATOM 672 C C . VAL A 1 84 ? -3.098 -18.492 52.141 1.00 20.48 87 VAL A C 1
ATOM 673 O O . VAL A 1 84 ? -3.259 -19.663 51.773 1.00 19.44 87 VAL A O 1
ATOM 677 N N . GLU A 1 85 A -4.070 -17.770 52.690 1.00 21.64 87 GLU A N 1
ATOM 678 C CA . GLU A 1 85 A -5.379 -18.358 52.944 1.00 21.98 87 GLU A CA 1
ATOM 679 C C . GLU A 1 85 A -6.299 -18.488 51.756 1.00 22.71 87 GLU A C 1
ATOM 680 O O . GLU A 1 85 A -6.884 -19.550 51.541 1.00 23.17 87 GLU A O 1
ATOM 686 N N . ASP A 1 86 ? -6.426 -17.414 50.989 1.00 22.77 88 ASP A N 1
ATOM 687 C CA . ASP A 1 86 ? -7.287 -17.411 49.816 1.00 23.19 88 ASP A CA 1
ATOM 688 C C . ASP A 1 86 ? -6.499 -16.890 48.618 1.00 23.05 88 ASP A C 1
ATOM 689 O O . ASP A 1 86 ? -6.627 -15.723 48.251 1.00 22.47 88 ASP A O 1
ATOM 694 N N . VAL A 1 87 ? -5.689 -17.752 48.011 1.00 23.74 89 VAL A N 1
ATOM 695 C CA . VAL A 1 87 ? -4.878 -17.346 46.863 1.00 24.65 89 VAL A CA 1
ATOM 696 C C . VAL A 1 87 ? -5.651 -17.307 45.537 1.00 23.86 89 VAL A C 1
ATOM 697 O O . VAL A 1 87 ? -5.966 -18.347 44.957 1.00 23.30 89 VAL A O 1
ATOM 701 N N . THR A 1 88 ? -5.945 -16.095 45.069 1.00 24.03 95 THR A N 1
ATOM 702 C CA . THR A 1 88 ? -6.666 -15.901 43.814 1.00 26.47 95 THR A CA 1
ATOM 703 C C . THR A 1 88 ? -5.790 -15.266 42.702 1.00 27.96 95 THR A C 1
ATOM 704 O O . THR A 1 88 ? -6.259 -15.002 41.582 1.00 28.15 95 THR A O 1
ATOM 708 N N . GLU A 1 89 ? -4.519 -15.026 43.030 1.00 27.95 96 GLU A N 1
ATOM 709 C CA . GLU A 1 89 ? -3.531 -14.471 42.103 1.00 27.24 96 GLU A CA 1
ATOM 710 C C . GLU A 1 89 ? -2.271 -15.333 42.248 1.00 26.50 96 GLU A C 1
ATOM 711 O O . GLU A 1 89 ? -1.270 -14.894 42.810 1.00 26.31 96 GLU A O 1
ATOM 717 N N . ASN A 1 90 ? -2.332 -16.563 41.751 1.00 25.39 97 ASN A N 1
ATOM 718 C CA . ASN A 1 90 ? -1.214 -17.499 41.840 1.00 26.34 97 ASN A CA 1
ATOM 719 C C . ASN A 1 90 ? 0.157 -16.965 41.363 1.00 27.09 97 ASN A C 1
ATOM 720 O O . ASN A 1 90 ? 1.205 -17.320 41.926 1.00 26.73 97 ASN A O 1
ATOM 722 N N . ASP A 1 91 ? 0.155 -16.111 40.343 1.00 26.31 98 ASP A N 1
ATOM 723 C CA . ASP A 1 91 ? 1.408 -15.573 39.820 1.00 26.60 98 ASP A CA 1
ATOM 724 C C . ASP A 1 91 ? 2.230 -14.807 40.855 1.00 25.75 98 ASP A C 1
ATOM 725 O O . ASP A 1 91 ? 3.447 -14.706 40.723 1.00 25.44 98 ASP A O 1
ATOM 730 N N . LEU A 1 92 ? 1.570 -14.278 41.882 1.00 25.53 99 LEU A N 1
ATOM 731 C CA . LEU A 1 92 ? 2.241 -13.511 42.936 1.00 24.11 99 LEU A CA 1
ATOM 732 C C . LEU A 1 92 ? 3.173 -14.352 43.816 1.00 23.52 99 LEU A C 1
ATOM 733 O O . LEU A 1 92 ? 4.165 -13.850 44.346 1.00 22.18 99 LEU A O 1
ATOM 738 N N . LEU A 1 93 ? 2.844 -15.630 43.972 1.00 24.62 100 LEU A N 1
ATOM 739 C CA . LEU A 1 93 ? 3.658 -16.544 44.763 1.00 25.18 100 LEU A CA 1
ATOM 740 C C . LEU A 1 93 ? 4.729 -17.141 43.849 1.00 25.47 100 LEU A C 1
ATOM 741 O O . LEU A 1 93 ? 5.824 -17.488 44.297 1.00 24.93 100 LEU A O 1
ATOM 746 N N . GLU A 1 94 ? 4.386 -17.269 42.567 1.00 25.40 101 GLU A N 1
ATOM 747 C CA . GLU A 1 94 ? 5.303 -17.796 41.563 1.00 26.09 101 GLU A CA 1
ATOM 748 C C . GLU A 1 94 ? 6.434 -16.798 41.353 1.00 24.07 101 GLU A C 1
ATOM 749 O O . GLU A 1 94 ? 7.606 -17.144 41.464 1.00 23.47 101 GLU A O 1
ATOM 755 N N . LYS A 1 95 ? 6.055 -15.553 41.075 1.00 21.60 102 LYS A N 1
ATOM 756 C CA . LYS A 1 95 ? 6.996 -14.478 40.822 1.00 19.55 102 LYS A CA 1
ATOM 757 C C . LYS A 1 95 ? 7.775 -13.933 42.020 1.00 20.07 102 LYS A C 1
ATOM 758 O O . LYS A 1 95 ? 8.972 -13.682 41.894 1.00 19.46 102 LYS A O 1
ATOM 764 N N . PHE A 1 96 ? 7.133 -13.752 43.179 1.00 19.92 103 PHE A N 1
ATOM 765 C CA . PHE A 1 96 ? 7.853 -13.171 44.316 1.00 18.01 103 PHE A CA 1
ATOM 766 C C . PHE A 1 96 ? 7.831 -13.869 45.661 1.00 17.56 103 PHE A C 1
ATOM 767 O O . PHE A 1 96 ? 7.061 -14.795 45.908 1.00 18.88 103 PHE A O 1
ATOM 775 N N . ASP A 1 97 ? 8.721 -13.394 46.523 1.00 16.46 104 ASP A N 1
ATOM 776 C CA . ASP A 1 97 ? 8.838 -13.851 47.901 1.00 15.65 104 ASP A CA 1
ATOM 777 C C . ASP A 1 97 ? 8.328 -12.612 48.628 1.00 14.02 104 ASP A C 1
ATOM 778 O O . ASP A 1 97 ? 8.503 -11.486 48.128 1.00 12.39 104 ASP A O 1
ATOM 783 N N . TRP A 1 98 ? 7.699 -12.797 49.788 1.00 12.95 105 TRP A N 1
ATOM 784 C CA . TRP A 1 98 ? 7.131 -11.647 50.487 1.00 12.03 105 TRP A CA 1
ATOM 785 C C . TRP A 1 98 ? 7.450 -11.523 51.969 1.00 12.34 105 TRP A C 1
ATOM 786 O O . TRP A 1 98 ? 7.640 -12.512 52.681 1.00 13.88 105 TRP A O 1
ATOM 797 N N . ILE A 1 99 ? 7.494 -10.281 52.431 1.00 13.78 106 ILE A N 1
ATOM 798 C CA . ILE A 1 99 ? 7.731 -9.995 53.833 1.00 13.15 106 ILE A CA 1
ATOM 799 C C . ILE A 1 99 ? 6.686 -8.966 54.239 1.00 12.16 106 ILE A C 1
ATOM 800 O O . ILE A 1 99 ? 6.564 -7.919 53.609 1.00 10.09 106 ILE A O 1
ATOM 805 N N . LEU A 1 100 ? 5.920 -9.283 55.282 1.00 11.83 107 LEU A N 1
ATOM 806 C CA . LEU A 1 100 ? 4.857 -8.383 55.764 1.00 10.50 107 LEU A CA 1
ATOM 807 C C . LEU A 1 100 ? 4.937 -8.178 57.264 1.00 8.24 107 LEU A C 1
ATOM 808 O O . LEU A 1 100 ? 4.872 -9.124 58.021 1.00 6.12 107 LEU A O 1
ATOM 813 N N . LEU A 1 101 ? 5.098 -6.928 57.674 1.00 10.47 108 LEU A N 1
ATOM 814 C CA . LEU A 1 101 ? 5.199 -6.557 59.083 1.00 12.71 108 LEU A CA 1
ATOM 815 C C . LEU A 1 101 ? 3.957 -5.724 59.402 1.00 12.59 108 LEU A C 1
ATOM 816 O O . LEU A 1 101 ? 3.973 -4.495 59.261 1.00 10.65 108 LEU A O 1
ATOM 821 N N . PRO A 1 102 ? 2.874 -6.391 59.862 1.00 13.70 109 PRO A N 1
ATOM 822 C CA . PRO A 1 102 ? 1.579 -5.790 60.210 1.00 14.12 109 PRO A CA 1
ATOM 823 C C . PRO A 1 102 ? 1.649 -4.600 61.153 1.00 14.40 109 PRO A C 1
ATOM 824 O O . PRO A 1 102 ? 0.986 -3.585 60.911 1.00 14.33 109 PRO A O 1
ATOM 828 N N . VAL A 1 103 ? 2.448 -4.722 62.215 1.00 14.23 110 VAL A N 1
ATOM 829 C CA . VAL A 1 103 ? 2.585 -3.649 63.212 1.00 17.01 110 VAL A CA 1
ATOM 830 C C . VAL A 1 103 ? 4.055 -3.399 63.583 1.00 15.97 110 VAL A C 1
ATOM 831 O O . VAL A 1 103 ? 4.618 -4.134 64.394 1.00 17.34 110 VAL A O 1
ATOM 835 N N . VAL A 1 104 ? 4.680 -2.367 63.028 1.00 14.96 111 VAL A N 1
ATOM 836 C CA . VAL A 1 104 ? 6.079 -2.146 63.379 1.00 14.29 111 VAL A CA 1
ATOM 837 C C . VAL A 1 104 ? 6.194 -1.619 64.806 1.00 12.78 111 VAL A C 1
ATOM 838 O O . VAL A 1 104 ? 7.078 -2.030 65.539 1.00 11.57 111 VAL A O 1
ATOM 842 N N . ASN A 1 105 ? 5.279 -0.736 65.201 1.00 12.31 112 ASN A N 1
ATOM 843 C CA . ASN A 1 105 ? 5.279 -0.136 66.539 1.00 12.67 112 ASN A CA 1
ATOM 844 C C . ASN A 1 105 ? 4.188 -0.734 67.487 1.00 15.18 112 ASN A C 1
ATOM 845 O O . ASN A 1 105 ? 3.143 -0.113 67.712 1.00 15.80 112 ASN A O 1
ATOM 850 N N . PRO A 1 106 ? 4.428 -1.935 68.069 1.00 15.48 113 PRO A N 1
ATOM 851 C CA . PRO A 1 106 ? 3.430 -2.545 68.965 1.00 14.97 113 PRO A CA 1
ATOM 852 C C . PRO A 1 106 ? 3.146 -1.874 70.309 1.00 15.12 113 PRO A C 1
ATOM 853 O O . PRO A 1 106 ? 2.041 -2.003 70.816 1.00 16.75 113 PRO A O 1
ATOM 857 N N . ASP A 1 107 ? 4.119 -1.172 70.892 1.00 15.56 114 ASP A N 1
ATOM 858 C CA . ASP A 1 107 ? 3.906 -0.509 72.177 1.00 14.06 114 ASP A CA 1
ATOM 859 C C . ASP A 1 107 ? 2.957 0.659 71.984 1.00 16.37 114 ASP A C 1
ATOM 860 O O . ASP A 1 107 ? 2.120 0.939 72.853 1.00 17.28 114 ASP A O 1
ATOM 865 N N . GLY A 1 108 ? 3.099 1.349 70.854 1.00 15.35 115 GLY A N 1
ATOM 866 C CA . GLY A 1 108 ? 2.236 2.480 70.561 1.00 16.01 115 GLY A CA 1
ATOM 867 C C . GLY A 1 108 ? 0.821 2.080 70.151 1.00 16.50 115 GLY A C 1
ATOM 868 O O . GLY A 1 108 ? -0.146 2.783 70.459 1.00 17.35 115 GLY A O 1
ATOM 869 N N . TYR A 1 109 ? 0.703 0.963 69.439 1.00 15.80 116 TYR A N 1
ATOM 870 C CA . TYR A 1 109 ? -0.584 0.451 68.981 1.00 15.56 116 TYR A CA 1
ATOM 871 C C . TYR A 1 109 ? -1.426 0.089 70.206 1.00 16.54 116 TYR A C 1
ATOM 872 O O . TYR A 1 109 ? -2.532 0.608 70.398 1.00 15.77 116 TYR A O 1
ATOM 881 N N . LYS A 1 110 ? -0.888 -0.822 71.012 1.00 16.73 117 LYS A N 1
ATOM 882 C CA . LYS A 1 110 ? -1.528 -1.281 72.231 1.00 17.25 117 LYS A CA 1
ATOM 883 C C . LYS A 1 110 ? -1.968 -0.064 73.058 1.00 17.82 117 LYS A C 1
ATOM 884 O O . LYS A 1 110 ? -3.092 -0.007 73.577 1.00 18.95 117 LYS A O 1
ATOM 890 N N . TYR A 1 111 ? -1.076 0.912 73.164 1.00 14.77 118 TYR A N 1
ATOM 891 C CA . TYR A 1 111 ? -1.343 2.108 73.943 1.00 13.89 118 TYR A CA 1
ATOM 892 C C . TYR A 1 111 ? -2.523 2.957 73.436 1.00 14.11 118 TYR A C 1
ATOM 893 O O . TYR A 1 111 ? -3.111 3.720 74.200 1.00 13.13 118 TYR A O 1
ATOM 902 N N . THR A 1 112 ? -2.862 2.845 72.151 1.00 15.33 119 THR A N 1
ATOM 903 C CA . THR A 1 112 ? -3.979 3.616 71.611 1.00 14.98 119 THR A CA 1
ATOM 904 C C . THR A 1 112 ? -5.264 2.891 72.009 1.00 16.09 119 THR A C 1
ATOM 905 O O . THR A 1 112 ? -6.348 3.463 71.956 1.00 16.65 119 THR A O 1
ATOM 909 N N . PHE A 1 113 ? -5.108 1.622 72.387 1.00 16.14 120 PHE A N 1
ATOM 910 C CA . PHE A 1 113 ? -6.203 0.769 72.827 1.00 16.87 120 PHE A CA 1
ATOM 911 C C . PHE A 1 113 ? -6.422 0.919 74.334 1.00 17.91 120 PHE A C 1
ATOM 912 O O . PHE A 1 113 ? -7.547 1.079 74.804 1.00 20.73 120 PHE A O 1
ATOM 920 N N . THR A 1 114 ? -5.333 0.893 75.084 1.00 17.72 121 THR A N 1
ATOM 921 C CA . THR A 1 114 ? -5.398 0.982 76.527 1.00 16.30 121 THR A CA 1
ATOM 922 C C . THR A 1 114 ? -5.463 2.392 77.103 1.00 17.71 121 THR A C 1
ATOM 923 O O . THR A 1 114 ? -6.120 2.612 78.122 1.00 17.96 121 THR A O 1
ATOM 927 N N . ASN A 1 115 ? -4.803 3.351 76.452 1.00 18.55 122 ASN A N 1
ATOM 928 C CA . ASN A 1 115 ? -4.762 4.712 76.973 1.00 16.96 122 ASN A CA 1
ATOM 929 C C . ASN A 1 115 ? -5.241 5.853 76.091 1.00 18.52 122 ASN A C 1
ATOM 930 O O . ASN A 1 115 ? -6.269 6.451 76.369 1.00 21.29 122 ASN A O 1
ATOM 935 N N . GLU A 1 116 ? -4.493 6.198 75.052 1.00 18.96 123 GLU A N 1
ATOM 936 C CA . GLU A 1 116 ? -4.907 7.308 74.195 1.00 18.15 123 GLU A CA 1
ATOM 937 C C . GLU A 1 116 ? -5.001 6.878 72.746 1.00 16.83 123 GLU A C 1
ATOM 938 O O . GLU A 1 116 ? -4.018 6.491 72.132 1.00 18.78 123 GLU A O 1
ATOM 944 N N . ARG A 1 117 ? -6.218 6.933 72.231 1.00 14.84 124 ARG A N 1
ATOM 945 C CA . ARG A 1 117 ? -6.546 6.535 70.881 1.00 13.05 124 ARG A CA 1
ATOM 946 C C . ARG A 1 117 ? -5.696 7.145 69.768 1.00 14.60 124 ARG A C 1
ATOM 947 O O . ARG A 1 117 ? -5.416 6.472 68.766 1.00 14.05 124 ARG A O 1
ATOM 955 N N . PHE A 1 118 ? -5.305 8.409 69.930 1.00 16.18 125 PHE A N 1
ATOM 956 C CA . PHE A 1 118 ? -4.538 9.096 68.891 1.00 17.56 125 PHE A CA 1
ATOM 957 C C . PHE A 1 118 ? -3.037 9.284 69.107 1.00 17.93 125 PHE A C 1
ATOM 958 O O . PHE A 1 118 ? -2.431 10.196 68.546 1.00 18.20 125 PHE A O 1
ATOM 966 N N . TRP A 1 119 ? -2.443 8.425 69.924 1.00 18.19 126 TRP A N 1
ATOM 967 C CA . TRP A 1 119 ? -1.007 8.471 70.153 1.00 18.84 126 TRP A CA 1
ATOM 968 C C . TRP A 1 119 ? -0.404 7.958 68.830 1.00 18.09 126 TRP A C 1
ATOM 969 O O . TRP A 1 119 ? -0.996 7.074 68.201 1.00 17.18 126 TRP A O 1
ATOM 980 N N . ARG A 1 120 ? 0.735 8.512 68.391 1.00 18.09 127 ARG A N 1
ATOM 981 C CA . ARG A 1 120 ? 1.356 8.040 67.142 1.00 17.39 127 ARG A CA 1
ATOM 982 C C . ARG A 1 120 ? 2.793 7.495 67.289 1.00 16.81 127 ARG A C 1
ATOM 983 O O . ARG A 1 120 ? 3.185 6.566 66.570 1.00 15.28 127 ARG A O 1
ATOM 991 N N . LYS A 1 121 ? 3.556 8.049 68.234 1.00 13.79 128 LYS A N 1
ATOM 992 C CA . LYS A 1 121 ? 4.938 7.640 68.469 1.00 10.08 128 LYS A CA 1
ATOM 993 C C . LYS A 1 121 ? 5.057 6.256 69.076 1.00 10.07 128 LYS A C 1
ATOM 994 O O . LYS A 1 121 ? 4.068 5.522 69.173 1.00 11.06 128 LYS A O 1
ATOM 1000 N N . THR A 1 122 ? 6.288 5.896 69.433 1.00 9.35 129 THR A N 1
ATOM 1001 C CA . THR A 1 122 ? 6.587 4.619 70.063 1.00 10.41 129 THR A CA 1
ATOM 1002 C C . THR A 1 122 ? 6.448 4.942 71.554 1.00 11.82 129 THR A C 1
ATOM 1003 O O . THR A 1 122 ? 5.894 5.988 71.890 1.00 12.61 129 THR A O 1
ATOM 1007 N N . ARG A 1 123 ? 6.952 4.091 72.442 1.00 13.84 130 ARG A N 1
ATOM 1008 C CA . ARG A 1 123 ? 6.813 4.354 73.880 1.00 15.39 130 ARG A CA 1
ATOM 1009 C C . ARG A 1 123 ? 8.142 4.259 74.648 1.00 17.75 130 ARG A C 1
ATOM 1010 O O . ARG A 1 123 ? 8.175 3.937 75.834 1.00 17.40 130 ARG A O 1
ATOM 1018 N N . SER A 1 124 ? 9.237 4.576 73.970 1.00 19.70 131 SER A N 1
ATOM 1019 C CA . SER A 1 124 ? 10.569 4.496 74.576 1.00 20.32 131 SER A CA 1
ATOM 1020 C C . SER A 1 124 ? 10.992 5.672 75.459 1.00 19.72 131 SER A C 1
ATOM 1021 O O . SER A 1 124 ? 10.513 6.790 75.305 1.00 18.33 131 SER A O 1
ATOM 1024 N N . THR A 1 125 ? 11.907 5.387 76.383 1.00 21.72 132 THR A N 1
ATOM 1025 C CA . THR A 1 125 ? 12.491 6.397 77.274 1.00 23.91 132 THR A CA 1
ATOM 1026 C C . THR A 1 125 ? 14.003 6.196 77.149 1.00 25.39 132 THR A C 1
ATOM 1027 O O . THR A 1 125 ? 14.458 5.156 76.667 1.00 24.30 132 THR A O 1
ATOM 1031 N N . ASN A 1 126 ? 14.779 7.182 77.582 1.00 27.83 133 ASN A N 1
ATOM 1032 C CA . ASN A 1 126 ? 16.226 7.077 77.497 1.00 29.13 133 ASN A CA 1
ATOM 1033 C C . ASN A 1 126 ? 16.958 7.745 78.661 1.00 32.14 133 ASN A C 1
ATOM 1034 O O . ASN A 1 126 ? 16.344 8.383 79.508 1.00 32.65 133 ASN A O 1
ATOM 1039 N N . ASN A 1 127 ? 18.278 7.584 78.701 1.00 36.21 134 ASN A N 1
ATOM 1040 C CA . ASN A 1 127 ? 19.099 8.167 79.759 1.00 37.89 134 ASN A CA 1
ATOM 1041 C C . ASN A 1 127 ? 18.663 9.594 80.126 1.00 39.67 134 ASN A C 1
ATOM 1042 O O . ASN A 1 127 ? 18.905 10.044 81.251 1.00 39.64 134 ASN A O 1
ATOM 1044 N N . ASN A 1 128 A 18.022 10.299 79.187 1.00 41.53 134 ASN A N 1
ATOM 1045 C CA . ASN A 1 128 A 17.528 11.666 79.435 1.00 42.80 134 ASN A CA 1
ATOM 1046 C C . ASN A 1 128 A 16.297 11.591 80.336 1.00 42.28 134 ASN A C 1
ATOM 1047 O O . ASN A 1 128 A 15.284 10.995 79.968 1.00 42.16 134 ASN A O 1
ATOM 1052 N N . PRO A 1 129 B 16.363 12.204 81.529 1.00 41.57 134 PRO A N 1
ATOM 1053 C CA . PRO A 1 129 B 15.231 12.175 82.456 1.00 40.14 134 PRO A CA 1
ATOM 1054 C C . PRO A 1 129 B 13.877 12.651 81.901 1.00 37.52 134 PRO A C 1
ATOM 1055 O O . PRO A 1 129 B 12.846 12.066 82.214 1.00 37.74 134 PRO A O 1
ATOM 1059 N N . LEU A 1 130 C 13.881 13.696 81.080 1.00 34.87 134 LEU A N 1
ATOM 1060 C CA . LEU A 1 130 C 12.642 14.232 80.513 1.00 31.03 134 LEU A CA 1
ATOM 1061 C C . LEU A 1 130 C 11.858 13.250 79.645 1.00 29.27 134 LEU A C 1
ATOM 1062 O O . LEU A 1 130 C 10.682 13.483 79.351 1.00 29.34 134 LEU A O 1
ATOM 1067 N N . SER A 1 131 ? 12.504 12.155 79.248 1.00 26.73 135 SER A N 1
ATOM 1068 C CA . SER A 1 131 ? 11.880 11.129 78.415 1.00 24.33 135 SER A CA 1
ATOM 1069 C C . SER A 1 131 ? 10.971 10.246 79.262 1.00 24.45 135 SER A C 1
ATOM 1070 O O . SER A 1 131 ? 10.239 9.394 78.740 1.00 23.17 135 SER A O 1
ATOM 1073 N N . GLN A 1 132 ? 11.048 10.453 80.578 1.00 24.24 136 GLN A N 1
ATOM 1074 C CA . GLN A 1 132 ? 10.222 9.747 81.562 1.00 22.99 136 GLN A CA 1
ATOM 1075 C C . GLN A 1 132 ? 8.791 10.234 81.376 1.00 20.92 136 GLN A C 1
ATOM 1076 O O . GLN A 1 132 ? 7.832 9.492 81.552 1.00 21.03 136 GLN A O 1
ATOM 1082 N N . ILE A 1 133 ? 8.682 11.506 81.023 1.00 20.51 137 ILE A N 1
ATOM 1083 C CA . ILE A 1 133 ? 7.414 12.171 80.783 1.00 20.21 137 ILE A CA 1
ATOM 1084 C C . ILE A 1 133 ? 7.114 12.054 79.299 1.00 21.02 137 ILE A C 1
ATOM 1085 O O . ILE A 1 133 ? 6.060 11.553 78.903 1.00 22.79 137 ILE A O 1
ATOM 1090 N N . CYS A 1 134 ? 8.056 12.513 78.479 1.00 21.40 138 CYS A N 1
ATOM 1091 C CA . CYS A 1 134 ? 7.901 12.483 77.026 1.00 20.32 138 CYS A CA 1
ATOM 1092 C C . CYS A 1 134 ? 8.461 11.207 76.435 1.00 20.12 138 CYS A C 1
ATOM 1093 O O . CYS A 1 134 ? 9.672 11.079 76.246 1.00 20.88 138 CYS A O 1
ATOM 1096 N N . ARG A 1 135 ? 7.578 10.266 76.125 1.00 18.14 139 ARG A N 1
ATOM 1097 C CA . ARG A 1 135 ? 8.021 8.988 75.603 1.00 16.94 139 ARG A CA 1
ATOM 1098 C C . ARG A 1 135 ? 7.905 8.805 74.102 1.00 16.82 139 ARG A C 1
ATOM 1099 O O . ARG A 1 135 ? 7.105 9.478 73.431 1.00 17.35 139 ARG A O 1
ATOM 1107 N N . GLY A 1 136 ? 8.735 7.888 73.598 1.00 15.56 140 GLY A N 1
ATOM 1108 C CA . GLY A 1 136 ? 8.753 7.542 72.190 1.00 12.87 140 GLY A CA 1
ATOM 1109 C C . GLY A 1 136 ? 9.316 8.574 71.239 1.00 11.89 140 GLY A C 1
ATOM 1110 O O . GLY A 1 136 ? 9.744 9.663 71.632 1.00 11.87 140 GLY A O 1
ATOM 1111 N N . ALA A 1 137 ? 9.306 8.220 69.962 1.00 11.36 141 ALA A N 1
ATOM 1112 C CA . ALA A 1 137 ? 9.813 9.102 68.929 1.00 11.09 141 ALA A CA 1
ATOM 1113 C C . ALA A 1 137 ? 8.972 8.804 67.730 1.00 11.39 141 ALA A C 1
ATOM 1114 O O . ALA A 1 137 ? 8.478 7.688 67.608 1.00 12.14 141 ALA A O 1
ATOM 1116 N N . ASP A 1 138 ? 8.787 9.780 66.849 1.00 11.73 142 ASP A N 1
ATOM 1117 C CA . ASP A 1 138 ? 8.012 9.520 65.639 1.00 12.92 142 ASP A CA 1
ATOM 1118 C C . ASP A 1 138 ? 8.826 8.491 64.842 1.00 14.81 142 ASP A C 1
ATOM 1119 O O . ASP A 1 138 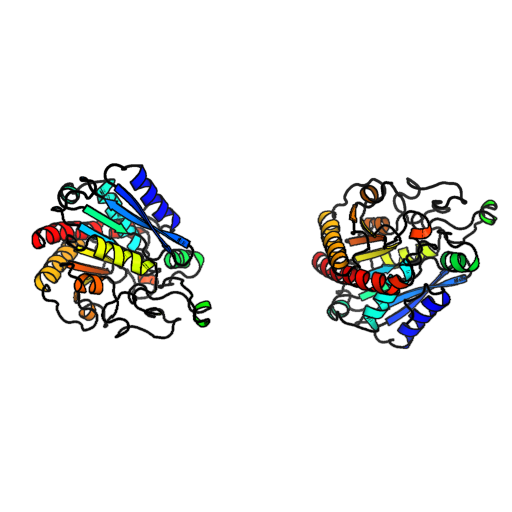? 9.975 8.736 64.483 1.00 15.07 142 ASP A O 1
ATOM 1124 N N . GLY A 1 139 ? 8.246 7.325 64.598 1.00 15.26 143 GLY A N 1
ATOM 1125 C CA . GLY A 1 139 ? 8.966 6.296 63.875 1.00 15.34 143 GLY A CA 1
ATOM 1126 C C . GLY A 1 139 ? 9.215 6.661 62.424 1.00 15.63 143 GLY A C 1
ATOM 1127 O O . GLY A 1 139 ? 10.257 6.315 61.875 1.00 16.02 143 GLY A O 1
ATOM 1128 N N . ASN A 1 140 ? 8.269 7.360 61.800 1.00 14.36 144 ASN A N 1
ATOM 1129 C CA . ASN A 1 140 ? 8.433 7.746 60.404 1.00 14.41 144 ASN A CA 1
ATOM 1130 C C . ASN A 1 140 ? 9.281 9.012 60.244 1.00 13.89 144 ASN A C 1
ATOM 1131 O O . ASN A 1 140 ? 9.218 9.708 59.219 1.00 13.00 144 ASN A O 1
ATOM 1136 N N . ARG A 1 141 ? 10.067 9.303 61.278 1.00 13.25 145 ARG A N 1
ATOM 1137 C CA . ARG A 1 141 ? 10.981 10.434 61.285 1.00 12.22 145 ARG A CA 1
ATOM 1138 C C . ARG A 1 141 ? 12.308 9.889 61.820 1.00 12.64 145 ARG A C 1
ATOM 1139 O O . ARG A 1 141 ? 13.301 10.618 61.921 1.00 13.93 145 ARG A O 1
ATOM 1147 N N . ASN A 1 142 ? 12.330 8.590 62.107 1.00 11.83 146 ASN A N 1
ATOM 1148 C CA . ASN A 1 142 ? 13.498 7.946 62.705 1.00 14.11 146 ASN A CA 1
ATOM 1149 C C . ASN A 1 142 ? 14.553 7.340 61.779 1.00 15.84 146 ASN A C 1
ATOM 1150 O O . ASN A 1 142 ? 15.680 7.048 62.215 1.00 15.54 146 ASN A O 1
ATOM 1155 N N . PHE A 1 143 ? 14.192 7.129 60.518 1.00 17.30 147 PHE A N 1
ATOM 1156 C CA . PHE A 1 143 ? 15.136 6.563 59.572 1.00 18.14 147 PHE A CA 1
ATOM 1157 C C . PHE A 1 143 ? 16.253 7.556 59.236 1.00 19.48 147 PHE A C 1
ATOM 1158 O O . PHE A 1 143 ? 16.089 8.782 59.329 1.00 19.30 147 PHE A O 1
ATOM 1166 N N . ASP A 1 144 ? 17.404 7.010 58.868 1.00 20.74 148 ASP A N 1
ATOM 1167 C CA . ASP A 1 144 ? 18.550 7.836 58.535 1.00 20.75 148 ASP A CA 1
ATOM 1168 C C . ASP A 1 144 ? 18.458 8.407 57.115 1.00 21.16 148 ASP A C 1
ATOM 1169 O O . ASP A 1 144 ? 19.142 7.939 56.192 1.00 22.27 148 ASP A O 1
ATOM 1174 N N . PHE A 1 145 ? 17.583 9.391 56.939 1.00 19.24 149 PHE A N 1
ATOM 1175 C CA . PHE A 1 145 ? 17.429 10.058 55.658 1.00 18.56 149 PHE A CA 1
ATOM 1176 C C . PHE A 1 145 ? 17.356 11.545 55.997 1.00 18.96 149 PHE A C 1
ATOM 1177 O O . PHE A 1 145 ? 16.342 12.020 56.512 1.00 19.53 149 PHE A O 1
ATOM 1185 N N . VAL A 1 146 ? 18.438 12.268 55.698 1.00 18.55 150 VAL A N 1
ATOM 1186 C CA . VAL A 1 146 ? 18.572 13.684 56.036 1.00 17.67 150 VAL A CA 1
ATOM 1187 C C . VAL A 1 146 ? 17.930 13.908 57.398 1.00 15.39 150 VAL A C 1
ATOM 1188 O O . VAL A 1 146 ? 17.341 14.951 57.686 1.00 14.53 150 VAL A O 1
ATOM 1192 N N . TRP A 1 147 ? 18.104 12.891 58.226 1.00 13.22 151 TRP A N 1
ATOM 1193 C CA . TRP A 1 147 ? 17.576 12.840 59.555 1.00 13.82 151 TRP A CA 1
ATOM 1194 C C . TRP A 1 147 ? 17.493 14.163 60.294 1.00 15.21 151 TRP A C 1
ATOM 1195 O O . TRP A 1 147 ? 18.462 14.920 60.355 1.00 15.61 151 TRP A O 1
ATOM 1206 N N . ASN A 1 148 ? 16.304 14.423 60.847 1.00 15.04 152 ASN A N 1
ATOM 1207 C CA . ASN A 1 148 ? 16.019 15.604 61.649 1.00 13.93 152 ASN A CA 1
ATOM 1208 C C . ASN A 1 148 ? 16.250 16.922 60.934 1.00 13.82 152 ASN A C 1
ATOM 1209 O O . ASN A 1 148 ? 16.221 17.975 61.563 1.00 13.66 152 ASN A O 1
ATOM 1214 N N . SER A 1 149 ? 16.475 16.882 59.625 1.00 14.43 153 SER A N 1
ATOM 1215 C CA . SER A 1 149 ? 16.713 18.121 58.893 1.00 13.95 153 SER A CA 1
ATOM 1216 C C . SER A 1 149 ? 15.435 18.940 58.658 1.00 15.16 153 SER A C 1
ATOM 1217 O O . SER A 1 149 ? 15.486 20.162 58.573 1.00 15.80 153 SER A O 1
ATOM 1220 N N . ILE A 1 150 ? 14.292 18.268 58.546 1.00 16.14 154 ILE A N 1
ATOM 1221 C CA . ILE A 1 150 ? 13.029 18.963 58.322 1.00 15.88 154 ILE A CA 1
ATOM 1222 C C . ILE A 1 150 ? 11.811 18.086 58.728 1.00 15.86 154 ILE A C 1
ATOM 1223 O O . ILE A 1 150 ? 11.909 16.846 58.795 1.00 13.43 154 ILE A O 1
ATOM 1228 N N . GLY A 1 151 ? 10.684 18.744 59.019 1.00 16.09 155 GLY A N 1
ATOM 1229 C CA . GLY A 1 151 ? 9.463 18.043 59.417 1.00 15.94 155 GLY A CA 1
ATOM 1230 C C . GLY A 1 151 ? 9.491 17.415 60.811 1.00 15.80 155 GLY A C 1
ATOM 1231 O O . GLY A 1 151 ? 8.813 16.414 61.063 1.00 14.37 155 GLY A O 1
ATOM 1232 N N . THR A 1 152 ? 10.266 18.000 61.723 1.00 15.41 156 THR A N 1
ATOM 1233 C CA . THR A 1 152 ? 10.386 17.458 63.075 1.00 16.23 156 THR A CA 1
ATOM 1234 C C . THR A 1 152 ? 10.397 18.526 64.180 1.00 17.95 156 THR A C 1
ATOM 1235 O O . THR A 1 152 ? 10.133 19.707 63.939 1.00 16.92 156 THR A O 1
ATOM 1239 N N . SER A 1 153 ? 10.700 18.085 65.399 1.00 19.69 157 SER A N 1
ATOM 1240 C CA . SER A 1 153 ? 10.793 18.967 66.565 1.00 21.23 157 SER A CA 1
ATOM 1241 C C . SER A 1 153 ? 11.803 18.341 67.493 1.00 21.90 157 SER A C 1
ATOM 1242 O O . SER A 1 153 ? 11.889 17.119 67.561 1.00 22.34 157 SER A O 1
ATOM 1245 N N . ASN A 1 154 ? 12.569 19.163 68.204 1.00 23.09 158 ASN A N 1
ATOM 1246 C CA . ASN A 1 154 ? 13.568 18.628 69.128 1.00 24.26 158 ASN A CA 1
ATOM 1247 C C . ASN A 1 154 ? 13.003 18.341 70.513 1.00 24.24 158 ASN A C 1
ATOM 1248 O O . ASN A 1 154 ? 13.706 17.809 71.383 1.00 22.58 158 ASN A O 1
ATOM 1253 N N . SER A 1 155 ? 11.726 18.684 70.704 1.00 24.67 159 SER A N 1
ATOM 1254 C CA . SER A 1 155 ? 11.050 18.425 71.967 1.00 23.79 159 SER A CA 1
ATOM 1255 C C . SER A 1 155 ? 10.656 16.963 71.937 1.00 21.57 159 SER A C 1
ATOM 1256 O O . SER A 1 155 ? 10.000 16.518 71.000 1.00 20.85 159 SER A O 1
ATOM 1259 N N . PRO A 1 156 ? 11.082 16.190 72.948 1.00 19.81 160 PRO A N 1
ATOM 1260 C CA . PRO A 1 156 ? 10.755 14.765 73.013 1.00 19.52 160 PRO A CA 1
ATOM 1261 C C . PRO A 1 156 ? 9.254 14.520 73.188 1.00 19.12 160 PRO A C 1
ATOM 1262 O O . PRO A 1 156 ? 8.775 13.395 73.019 1.00 17.24 160 PRO A O 1
ATOM 1266 N N . CYS A 1 157 ? 8.520 15.584 73.509 1.00 20.04 161 CYS A N 1
ATOM 1267 C CA . CYS A 1 157 ? 7.076 15.489 73.698 1.00 21.09 161 CYS A CA 1
ATOM 1268 C C . CYS A 1 157 ? 6.293 15.789 72.437 1.00 21.01 161 CYS A C 1
ATOM 1269 O O . CYS A 1 157 ? 5.074 15.654 72.422 1.00 22.22 161 CYS A O 1
ATOM 1272 N N . SER A 1 158 ? 6.984 16.211 71.384 1.00 20.50 162 SER A N 1
ATOM 1273 C CA . SER A 1 158 ? 6.313 16.485 70.128 1.00 18.36 162 SER A CA 1
ATOM 1274 C C . SER A 1 158 ? 5.994 15.161 69.465 1.00 18.42 162 SER A C 1
ATOM 1275 O O . SER A 1 158 ? 6.677 14.158 69.685 1.00 17.54 162 SER A O 1
ATOM 1278 N N . ASP A 1 159 ? 4.935 15.147 68.670 1.00 18.80 163 ASP A N 1
ATOM 1279 C CA . ASP A 1 159 ? 4.558 13.925 67.986 1.00 20.72 163 ASP A CA 1
ATOM 1280 C C . ASP A 1 159 ? 5.385 13.737 66.713 1.00 20.24 163 ASP A C 1
ATOM 1281 O O . ASP A 1 159 ? 5.313 12.691 66.063 1.00 20.35 163 ASP A O 1
ATOM 1286 N N . ILE A 1 160 ? 6.171 14.758 66.371 1.00 20.42 164 ILE A N 1
ATOM 1287 C CA . ILE A 1 160 ? 7.061 14.669 65.221 1.00 18.75 164 ILE A CA 1
ATOM 1288 C C . ILE A 1 160 ? 8.531 14.638 65.685 1.00 18.25 164 ILE A C 1
ATOM 1289 O O . ILE A 1 160 ? 9.442 14.926 64.914 1.00 18.11 164 ILE A O 1
ATOM 1294 N N . TYR A 1 161 ? 8.730 14.272 66.955 1.00 16.65 165 TYR A N 1
ATOM 1295 C CA . TYR A 1 161 ? 10.053 14.120 67.552 1.00 15.09 165 TYR A CA 1
ATOM 1296 C C . TYR A 1 161 ? 10.741 13.048 66.706 1.00 15.81 165 TYR A C 1
ATOM 1297 O O . TYR A 1 161 ? 10.140 12.016 66.386 1.00 15.26 165 TYR A O 1
ATOM 1306 N N . ALA A 1 162 ? 12.006 13.278 66.368 1.00 16.05 166 ALA A N 1
ATOM 1307 C CA . ALA A 1 162 ? 12.743 12.347 65.517 1.00 16.40 166 ALA A CA 1
ATOM 1308 C C . ALA A 1 162 ? 13.517 11.247 66.233 1.00 15.13 166 ALA A C 1
ATOM 1309 O O . ALA A 1 162 ? 14.073 10.358 65.587 1.00 14.44 166 ALA A O 1
ATOM 1311 N N . GLY A 1 163 ? 13.545 11.298 67.561 1.00 15.44 167 GLY A N 1
ATOM 1312 C CA . GLY A 1 163 ? 14.274 10.301 68.332 1.00 15.08 167 GLY A CA 1
ATOM 1313 C C . GLY A 1 163 ? 15.572 10.927 68.821 1.00 15.77 167 GLY A C 1
ATOM 1314 O O . GLY A 1 163 ? 15.869 12.091 68.494 1.00 14.84 167 GLY A O 1
ATOM 1315 N N . THR A 1 164 ? 16.351 10.186 69.606 1.00 15.23 168 THR A N 1
ATOM 1316 C CA . THR A 1 164 ? 17.617 10.730 70.087 1.00 15.74 168 THR A CA 1
ATOM 1317 C C . THR A 1 164 ? 18.648 10.764 68.946 1.00 16.88 168 THR A C 1
ATOM 1318 O O . THR A 1 164 ? 19.497 11.662 68.885 1.00 17.95 168 THR A O 1
ATOM 1322 N N . SER A 1 165 ? 18.541 9.805 68.028 1.00 15.43 169 SER A N 1
ATOM 1323 C CA . SER A 1 165 ? 19.431 9.708 66.871 1.00 16.50 169 SER A CA 1
ATOM 1324 C C . SER A 1 165 ? 18.692 8.868 65.842 1.00 17.51 169 SER A C 1
ATOM 1325 O O . SER A 1 165 ? 17.645 8.287 66.155 1.00 20.21 169 SER A O 1
ATOM 1328 N N . ALA A 1 166 ? 19.218 8.801 64.622 1.00 15.21 170 ALA A N 1
ATOM 1329 C CA . ALA A 1 166 ? 18.593 7.989 63.592 1.00 12.26 170 ALA A CA 1
ATOM 1330 C C . ALA A 1 166 ? 18.604 6.551 64.092 1.00 11.85 170 ALA A C 1
ATOM 1331 O O . ALA A 1 166 ? 19.600 6.089 64.655 1.00 11.21 170 ALA A O 1
ATOM 1333 N N . PHE A 1 167 ? 17.491 5.850 63.894 1.00 11.52 171 PHE A N 1
ATOM 1334 C CA . PHE A 1 167 ? 17.368 4.462 64.317 1.00 10.15 171 PHE A CA 1
ATOM 1335 C C . PHE A 1 167 ? 17.600 4.220 65.801 1.00 9.57 171 PHE A C 1
ATOM 1336 O O . PHE A 1 167 ? 18.071 3.148 66.184 1.00 8.68 171 PHE A O 1
ATOM 1344 N N . SER A 1 168 ? 17.260 5.209 66.632 1.00 11.70 172 SER A N 1
ATOM 1345 C CA . SER A 1 168 ? 17.391 5.084 68.086 1.00 11.92 172 SER A CA 1
ATOM 1346 C C . SER A 1 168 ? 16.291 4.155 68.601 1.00 13.52 172 SER A C 1
ATOM 1347 O O . SER A 1 168 ? 16.360 3.663 69.729 1.00 12.85 172 SER A O 1
ATOM 1350 N N . GLU A 1 169 ? 15.291 3.904 67.751 1.00 14.72 173 GLU A N 1
ATOM 1351 C CA . GLU A 1 169 ? 14.171 3.032 68.092 1.00 14.43 173 GLU A CA 1
ATOM 1352 C C . GLU A 1 169 ? 14.375 1.645 67.508 1.00 13.62 173 GLU A C 1
ATOM 1353 O O . GLU A 1 169 ? 14.626 1.504 66.321 1.00 14.91 173 GLU A O 1
ATOM 1359 N N . VAL A 1 170 ? 14.246 0.623 68.342 1.00 14.51 174 VAL A N 1
ATOM 1360 C CA . VAL A 1 170 ? 14.390 -0.761 67.911 1.00 13.30 174 VAL A CA 1
ATOM 1361 C C . VAL A 1 170 ? 13.344 -1.158 66.862 1.00 15.39 174 VAL A C 1
ATOM 1362 O O . VAL A 1 170 ? 13.597 -2.017 66.002 1.00 15.37 174 VAL A O 1
ATOM 1366 N N . GLU A 1 171 ? 12.167 -0.542 66.935 1.00 15.75 175 GLU A N 1
ATOM 1367 C CA . GLU A 1 171 ? 11.087 -0.844 65.994 1.00 17.38 175 GLU A CA 1
ATOM 1368 C C . GLU A 1 171 ? 11.500 -0.446 64.587 1.00 17.42 175 GLU A C 1
ATOM 1369 O O . GLU A 1 171 ? 11.220 -1.136 63.612 1.00 17.25 175 GLU A O 1
ATOM 1375 N N . THR A 1 172 ? 12.161 0.697 64.508 1.00 19.18 176 THR A N 1
ATOM 1376 C CA . THR A 1 172 ? 12.622 1.252 63.256 1.00 19.82 176 THR A CA 1
ATOM 1377 C C . THR A 1 172 ? 13.843 0.451 62.754 1.00 20.37 176 THR A C 1
ATOM 1378 O O . THR A 1 172 ? 14.033 0.263 61.551 1.00 21.47 176 THR A O 1
ATOM 1382 N N . ARG A 1 173 ? 14.650 -0.048 63.686 1.00 20.01 177 ARG A N 1
ATOM 1383 C CA . ARG A 1 173 ? 15.822 -0.860 63.351 1.00 18.15 177 ARG A CA 1
ATOM 1384 C C . ARG A 1 173 ? 15.412 -2.188 62.722 1.00 18.07 177 ARG A C 1
ATOM 1385 O O . ARG A 1 173 ? 16.174 -2.765 61.954 1.00 19.39 177 ARG A O 1
ATOM 1393 N N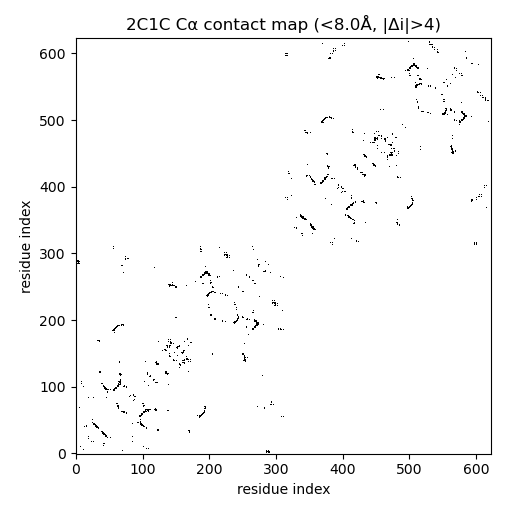 . VAL A 1 174 ? 14.218 -2.684 63.055 1.00 17.18 178 VAL A N 1
ATOM 1394 C CA . VAL A 1 174 ? 13.725 -3.949 62.499 1.00 14.04 178 VAL A CA 1
ATOM 1395 C C . VAL A 1 174 ? 13.423 -3.775 61.015 1.00 14.05 178 VAL A C 1
ATOM 1396 O O . VAL A 1 174 ? 13.737 -4.635 60.193 1.00 14.38 178 VAL A O 1
ATOM 1400 N N . VAL A 1 175 ? 12.791 -2.660 60.684 1.00 14.77 179 VAL A N 1
ATOM 1401 C CA . VAL A 1 175 ? 12.456 -2.346 59.306 1.00 14.44 179 VAL A CA 1
ATOM 1402 C C . VAL A 1 175 ? 13.761 -2.159 58.520 1.00 15.61 179 VAL A C 1
ATOM 1403 O O . VAL A 1 175 ? 13.882 -2.618 57.387 1.00 15.11 179 VAL A O 1
ATOM 1407 N N . ARG A 1 176 ? 14.726 -1.473 59.134 1.00 15.81 180 ARG A N 1
ATOM 1408 C CA . ARG A 1 176 ? 16.031 -1.241 58.521 1.00 16.29 180 ARG A CA 1
ATOM 1409 C C . ARG A 1 176 ? 16.677 -2.585 58.152 1.00 16.22 180 ARG A C 1
ATOM 1410 O O . ARG A 1 176 ? 17.031 -2.811 56.999 1.00 17.12 180 ARG A O 1
ATOM 1418 N N . ASP A 1 177 ? 16.804 -3.478 59.128 1.00 16.29 181 ASP A N 1
ATOM 1419 C CA . ASP A 1 177 ? 17.411 -4.785 58.913 1.00 17.52 181 ASP A CA 1
ATOM 1420 C C . ASP A 1 177 ? 16.771 -5.640 57.837 1.00 18.38 181 ASP A C 1
ATOM 1421 O O . ASP A 1 177 ? 17.417 -6.532 57.285 1.00 18.72 181 ASP A O 1
ATOM 1426 N N . ILE A 1 178 ? 15.492 -5.405 57.566 1.00 19.02 182 ILE A N 1
ATOM 1427 C CA . ILE A 1 178 ? 14.781 -6.168 56.547 1.00 18.10 182 ILE A CA 1
ATOM 1428 C C . ILE A 1 178 ? 15.175 -5.600 55.180 1.00 17.40 182 ILE A C 1
ATOM 1429 O O . ILE A 1 178 ? 15.510 -6.341 54.254 1.00 14.97 182 ILE A O 1
ATOM 1434 N N . LEU A 1 179 ? 15.132 -4.274 55.084 1.00 18.39 183 LEU A N 1
ATOM 1435 C CA . LEU A 1 179 ? 15.486 -3.539 53.874 1.00 18.98 183 LEU A CA 1
ATOM 1436 C C . LEU A 1 179 ? 16.870 -3.941 53.370 1.00 21.72 183 LEU A C 1
ATOM 1437 O O . LEU A 1 179 ? 17.054 -4.275 52.195 1.00 21.22 183 LEU A O 1
ATOM 1442 N N . HIS A 1 180 ? 17.840 -3.897 54.275 1.00 23.47 184 HIS A N 1
ATOM 1443 C CA . HIS A 1 180 ? 19.218 -4.241 53.956 1.00 25.84 184 HIS A CA 1
ATOM 1444 C C . HIS A 1 180 ? 19.422 -5.713 53.622 1.00 26.69 184 HIS A C 1
ATOM 1445 O O . HIS A 1 180 ? 20.096 -6.041 52.641 1.00 28.53 184 HIS A O 1
ATOM 1452 N N . GLU A 1 181 ? 18.844 -6.601 54.422 1.00 26.78 185 GLU A N 1
ATOM 1453 C CA . GLU A 1 181 ? 18.989 -8.025 54.167 1.00 26.21 185 GLU A CA 1
ATOM 1454 C C . GLU A 1 181 ? 18.401 -8.451 52.817 1.00 25.08 185 GLU A C 1
ATOM 1455 O O . GLU A 1 181 ? 18.888 -9.395 52.210 1.00 25.88 185 GLU A O 1
ATOM 1461 N N . HIS A 1 182 ? 17.367 -7.758 52.341 1.00 23.07 186 HIS A N 1
ATOM 1462 C CA . HIS A 1 182 ? 16.725 -8.135 51.079 1.00 21.84 186 HIS A CA 1
ATOM 1463 C C . HIS A 1 182 ? 16.880 -7.086 49.976 1.00 20.94 186 HIS A C 1
ATOM 1464 O O . HIS A 1 182 ? 16.346 -7.232 48.875 1.00 20.08 186 HIS A O 1
ATOM 1471 N N . LEU A 1 183 ? 17.645 -6.047 50.282 1.00 20.32 187 LEU A N 1
ATOM 1472 C CA . LEU A 1 183 ? 17.898 -4.960 49.354 1.00 20.70 187 LEU A CA 1
ATOM 1473 C C . LEU A 1 183 ? 18.229 -5.451 47.947 1.00 21.86 187 LEU A C 1
ATOM 1474 O O . LEU A 1 183 ? 17.665 -4.961 46.960 1.00 20.78 187 LEU A O 1
ATOM 1479 N N . ALA A 1 184 ? 19.129 -6.426 47.854 1.00 22.11 188 ALA A N 1
ATOM 1480 C CA . ALA A 1 184 ? 19.537 -6.942 46.549 1.00 22.60 188 ALA A CA 1
ATOM 1481 C C . ALA A 1 184 ? 18.363 -7.267 45.632 1.00 22.81 188 ALA A C 1
ATOM 1482 O O . ALA A 1 184 ? 18.351 -6.857 44.468 1.00 23.89 188 ALA A O 1
ATOM 1484 N N . ARG A 1 185 A 17.364 -7.986 46.142 1.00 21.86 188 ARG A N 1
ATOM 1485 C CA . ARG A 1 185 A 16.240 -8.336 45.289 1.00 19.88 188 ARG A CA 1
ATOM 1486 C C . ARG A 1 185 A 14.874 -7.750 45.604 1.00 18.02 188 ARG A C 1
ATOM 1487 O O . ARG A 1 185 A 13.865 -8.308 45.205 1.00 16.99 188 ARG A O 1
ATOM 1495 N N . MET A 1 186 ? 14.839 -6.610 46.277 1.00 16.42 189 MET A N 1
ATOM 1496 C CA . MET A 1 186 ? 13.567 -5.999 46.621 1.00 16.79 189 MET A CA 1
ATOM 1497 C C . MET A 1 186 ? 13.047 -5.128 45.496 1.00 15.79 189 MET A C 1
ATOM 1498 O O . MET A 1 186 ? 13.604 -4.066 45.211 1.00 15.93 189 MET A O 1
ATOM 1503 N N . ALA A 1 187 ? 11.970 -5.590 44.865 1.00 14.91 190 ALA A N 1
ATOM 1504 C CA . ALA A 1 187 ? 11.347 -4.876 43.761 1.00 14.08 190 ALA A CA 1
ATOM 1505 C C . ALA A 1 187 ? 10.373 -3.784 44.202 1.00 13.27 190 ALA A C 1
ATOM 1506 O O . ALA A 1 187 ? 10.135 -2.823 43.471 1.00 13.41 190 ALA A O 1
ATOM 1508 N N . LEU A 1 188 ? 9.813 -3.910 45.397 1.00 12.67 191 LEU A N 1
ATOM 1509 C CA . LEU A 1 188 ? 8.849 -2.911 45.852 1.00 11.86 191 LEU A CA 1
ATOM 1510 C C . LEU A 1 188 ? 8.757 -2.829 47.364 1.00 10.82 191 LEU A C 1
ATOM 1511 O O . LEU A 1 188 ? 8.835 -3.846 48.050 1.00 10.92 191 LEU A O 1
ATOM 1516 N N . TYR A 1 189 ? 8.609 -1.609 47.871 1.00 10.13 192 TYR A N 1
ATOM 1517 C CA . TYR A 1 189 ? 8.424 -1.397 49.299 1.00 10.81 192 TYR A CA 1
ATOM 1518 C C . TYR A 1 189 ? 7.182 -0.522 49.529 1.00 10.77 192 TYR A C 1
ATOM 1519 O O . TYR A 1 189 ? 7.114 0.610 49.043 1.00 9.61 192 TYR A O 1
ATOM 1528 N N . LEU A 1 190 ? 6.196 -1.077 50.241 1.00 11.80 193 LEU A N 1
ATOM 1529 C CA . LEU A 1 190 ? 4.964 -0.352 50.597 1.00 12.00 193 LEU A CA 1
ATOM 1530 C C . LEU A 1 190 ? 4.836 -0.208 52.125 1.00 11.39 193 LEU A C 1
ATOM 1531 O O . LEU A 1 190 ? 4.806 -1.192 52.872 1.00 12.56 193 LEU A O 1
ATOM 1536 N N . THR A 1 191 ? 4.788 1.024 52.594 1.00 12.05 194 THR A N 1
ATOM 1537 C CA . THR A 1 191 ? 4.622 1.267 54.011 1.00 11.38 194 THR A CA 1
ATOM 1538 C C . THR A 1 191 ? 3.212 1.886 54.120 1.00 12.82 194 THR A C 1
ATOM 1539 O O . THR A 1 191 ? 2.943 2.954 53.544 1.00 10.62 194 THR A O 1
ATOM 1543 N N . MET A 1 192 ? 2.315 1.179 54.827 1.00 14.39 195 MET A N 1
ATOM 1544 C CA . MET A 1 192 ? 0.901 1.586 54.982 1.00 14.41 195 MET A CA 1
ATOM 1545 C C . MET A 1 192 ? 0.600 2.547 56.119 1.00 13.69 195 MET A C 1
ATOM 1546 O O . MET A 1 192 ? 0.982 2.314 57.268 1.00 14.27 195 MET A O 1
ATOM 1551 N N . HIS A 1 193 ? -0.118 3.616 55.786 1.00 11.56 196 HIS A N 1
ATOM 1552 C CA . HIS A 1 193 ? -0.499 4.643 56.750 1.00 10.92 196 HIS A CA 1
ATOM 1553 C C . HIS A 1 193 ? -1.974 5.063 56.564 1.00 9.71 196 HIS A C 1
ATOM 1554 O O . HIS A 1 193 ? -2.723 4.399 55.849 1.00 11.11 196 HIS A O 1
ATOM 1561 N N . SER A 1 194 ? -2.374 6.176 57.179 1.00 28.52 197 SER A N 1
ATOM 1562 C CA . SER A 1 194 ? -3.753 6.671 57.106 1.00 31.63 197 SER A CA 1
ATOM 1563 C C . SER A 1 194 ? -3.688 8.134 57.518 1.00 22.59 197 SER A C 1
ATOM 1564 O O . SER A 1 194 ? -2.830 8.486 58.306 1.00 22.78 197 SER A O 1
ATOM 1567 N N . PHE A 1 195 ? -4.418 9.142 56.896 1.00 24.11 198 PHE A N 1
ATOM 1568 C CA . PHE A 1 195 ? -5.450 8.861 55.913 1.00 22.76 198 PHE A CA 1
ATOM 1569 C C . PHE A 1 195 ? -5.330 9.941 54.843 1.00 31.58 198 PHE A C 1
ATOM 1570 O O . PHE A 1 195 ? -4.620 10.926 55.034 1.00 29.66 198 PHE A O 1
ATOM 1578 N N . GLY A 1 196 ? -6.077 9.789 53.767 1.00 10.63 199 GLY A N 1
ATOM 1579 C CA . GLY A 1 196 ? -6.041 10.815 52.749 1.00 12.14 199 GLY A CA 1
ATOM 1580 C C . GLY A 1 196 ? -6.223 10.229 51.382 1.00 13.68 199 GLY A C 1
ATOM 1581 O O . GLY A 1 196 ? -6.364 10.969 50.409 1.00 15.13 199 GLY A O 1
ATOM 1582 N N . SER A 1 197 ? -6.239 8.900 51.314 1.00 14.15 200 SER A N 1
ATOM 1583 C CA . SER A 1 197 ? -6.385 8.209 50.044 1.00 14.90 200 SER A CA 1
ATOM 1584 C C . SER A 1 197 ? -5.300 8.753 49.123 1.00 13.77 200 SER A C 1
ATOM 1585 O O . SER A 1 197 ? -5.564 9.528 48.206 1.00 10.50 200 SER A O 1
ATOM 1588 N N . MET A 1 198 ? -4.070 8.347 49.407 1.00 14.62 201 MET A N 1
ATOM 1589 C CA . MET A 1 198 ? -2.912 8.801 48.651 1.00 14.96 201 MET A CA 1
ATOM 1590 C C . MET A 1 198 ? -1.874 7.704 48.505 1.00 14.59 201 MET A C 1
ATOM 1591 O O . MET A 1 198 ? -1.758 6.825 49.362 1.00 12.09 201 MET A O 1
ATOM 1596 N N . ILE A 1 199 ? -1.128 7.779 47.403 1.00 15.60 202 ILE A N 1
ATOM 1597 C CA . ILE A 1 199 ? -0.027 6.863 47.095 1.00 16.04 202 ILE A CA 1
ATOM 1598 C C . ILE A 1 199 ? 1.155 7.816 46.836 1.00 17.74 202 ILE A C 1
ATOM 1599 O O . ILE A 1 199 ? 1.225 8.487 45.790 1.00 16.57 202 ILE A O 1
ATOM 1604 N N . LEU A 1 200 ? 2.052 7.900 47.819 1.00 17.31 203 LEU A N 1
ATOM 1605 C CA . LEU A 1 200 ? 3.196 8.812 47.751 1.00 18.98 203 LEU A CA 1
ATOM 1606 C C . LEU A 1 200 ? 4.564 8.151 47.531 1.00 19.17 203 LEU A C 1
ATOM 1607 O O . LEU A 1 200 ? 4.798 7.044 48.019 1.00 19.55 203 LEU A O 1
ATOM 1612 N N . TYR A 1 201 ? 5.454 8.847 46.805 1.00 19.53 204 TYR A N 1
ATOM 1613 C CA . TYR A 1 201 ? 6.817 8.368 46.494 1.00 18.20 204 TYR A CA 1
ATOM 1614 C C . TYR A 1 201 ? 7.856 9.506 46.761 1.00 17.13 204 TYR A C 1
ATOM 1615 O O . TYR A 1 201 ? 7.461 10.675 46.779 1.00 15.60 204 TYR A O 1
ATOM 1624 N N . PRO A 1 202 ? 9.178 9.183 46.960 1.00 26.29 205 PRO A N 1
ATOM 1625 C CA . PRO A 1 202 ? 10.266 10.131 47.253 1.00 27.67 205 PRO A CA 1
ATOM 1626 C C . PRO A 1 202 ? 10.294 11.243 46.223 1.00 30.18 205 PRO A C 1
ATOM 1627 O O . PRO A 1 202 ? 9.969 11.009 45.074 1.00 29.16 205 PRO A O 1
ATOM 1631 N N . TRP A 1 203 ? 10.980 12.481 46.340 1.00 30.81 206 TRP A N 1
ATOM 1632 C CA . TRP A 1 203 ? 11.493 12.735 47.668 1.00 29.88 206 TRP A CA 1
ATOM 1633 C C . TRP A 1 203 ? 10.629 13.548 48.602 1.00 26.21 206 TRP A C 1
ATOM 1634 O O . TRP A 1 203 ? 10.162 14.640 48.265 1.00 25.95 206 TRP A O 1
ATOM 1645 N N . GLY A 1 204 ? 10.552 13.075 49.842 1.00 20.05 207 GLY A N 1
ATOM 1646 C CA . GLY A 1 204 ? 9.764 13.747 50.857 1.00 18.80 207 GLY A CA 1
ATOM 1647 C C . GLY A 1 204 ? 10.386 14.933 51.577 1.00 18.54 207 GLY A C 1
ATOM 1648 O O . GLY A 1 204 ? 9.663 15.752 52.154 1.00 18.30 207 GLY A O 1
ATOM 1649 N N . HIS A 1 205 ? 11.710 15.048 51.553 1.00 18.11 208 HIS A N 1
ATOM 1650 C CA . HIS A 1 205 ? 12.375 16.155 52.246 1.00 17.02 208 HIS A CA 1
ATOM 1651 C C . HIS A 1 205 ? 12.424 17.450 51.437 1.00 16.21 208 HIS A C 1
ATOM 1652 O O . HIS A 1 205 ? 12.494 18.538 51.999 1.00 16.14 208 HIS A O 1
ATOM 1659 N N . ASP A 1 206 ? 12.390 17.350 50.116 1.00 17.28 209 ASP A N 1
ATOM 1660 C CA . ASP A 1 206 ? 12.447 18.555 49.286 1.00 17.14 209 ASP A CA 1
ATOM 1661 C C . ASP A 1 206 ? 11.433 18.583 48.156 1.00 16.98 209 ASP A C 1
ATOM 1662 O O . ASP A 1 206 ? 11.358 19.571 47.425 1.00 16.51 209 ASP A O 1
ATOM 1667 N N . GLY A 1 207 ? 10.671 17.499 48.012 1.00 16.85 210 GLY A N 1
ATOM 1668 C CA . GLY A 1 207 ? 9.662 17.424 46.970 1.00 15.72 210 GLY A CA 1
ATOM 1669 C C . GLY A 1 207 ? 10.191 17.442 45.547 1.00 15.89 210 GLY A C 1
ATOM 1670 O O . GLY A 1 207 ? 9.562 18.012 44.656 1.00 14.20 210 GLY A O 1
ATOM 1671 N N . SER A 1 208 ? 11.344 16.810 45.338 1.00 15.70 211 SER A N 1
ATOM 1672 C CA . SER A 1 208 ? 11.976 16.740 44.026 1.00 14.13 211 SER A CA 1
ATOM 1673 C C . SER A 1 208 ? 11.879 15.306 43.564 1.00 14.42 211 SER A C 1
ATOM 1674 O O . SER A 1 208 ? 11.745 14.411 44.391 1.00 13.98 211 SER A O 1
ATOM 1677 N N . LEU A 1 209 ? 11.952 15.080 42.251 1.00 15.93 212 LEU A N 1
ATOM 1678 C CA . LEU A 1 209 ? 11.875 13.720 41.720 1.00 17.32 212 LEU A CA 1
ATOM 1679 C C . LEU A 1 209 ? 13.210 12.989 41.858 1.00 18.58 212 LEU A C 1
ATOM 1680 O O . LEU A 1 209 ? 14.279 13.610 41.902 1.00 17.52 212 LEU A O 1
ATOM 1685 N N . SER A 1 210 ? 13.135 11.668 41.950 1.00 19.73 213 SER A N 1
ATOM 1686 C CA . SER A 1 210 ? 14.327 10.843 42.036 1.00 20.32 213 SER A CA 1
ATOM 1687 C C . SER A 1 210 ? 14.529 10.321 40.607 1.00 21.78 213 SER A C 1
ATOM 1688 O O . SER A 1 210 ? 13.644 10.464 39.753 1.00 23.06 213 SER A O 1
ATOM 1691 N N . GLN A 1 211 ? 15.681 9.715 40.344 1.00 21.57 214 GLN A N 1
ATOM 1692 C CA . GLN A 1 211 ? 15.976 9.195 39.017 1.00 20.29 214 GLN A CA 1
ATOM 1693 C C . GLN A 1 211 ? 14.904 8.252 38.512 1.00 19.38 214 GLN A C 1
ATOM 1694 O O . GLN A 1 211 ? 14.720 8.123 37.302 1.00 19.13 214 GLN A O 1
ATOM 1697 N N . ASN A 1 212 ? 14.187 7.600 39.428 1.00 19.32 215 ASN A N 1
ATOM 1698 C CA . ASN A 1 212 ? 13.154 6.639 39.024 1.00 19.18 215 ASN A CA 1
ATOM 1699 C C . ASN A 1 212 ? 11.710 7.162 39.054 1.00 18.40 215 ASN A C 1
ATOM 1700 O O . ASN A 1 212 ? 10.763 6.376 39.068 1.00 18.61 215 ASN A O 1
ATOM 1705 N N . ALA A 1 213 ? 11.549 8.481 39.031 1.00 16.41 216 ALA A N 1
ATOM 1706 C CA . ALA A 1 213 ? 10.231 9.116 39.060 1.00 17.33 216 ALA A CA 1
ATOM 1707 C C . ALA A 1 213 ? 9.180 8.574 38.082 1.00 17.76 216 ALA A C 1
ATOM 1708 O O . ALA A 1 213 ? 8.025 8.363 38.462 1.00 18.05 216 ALA A O 1
ATOM 1710 N N . LEU A 1 214 ? 9.566 8.370 36.825 1.00 18.86 217 LEU A N 1
ATOM 1711 C CA . LEU A 1 214 ? 8.644 7.882 35.805 1.00 17.93 217 LEU A CA 1
ATOM 1712 C C . LEU A 1 214 ? 8.001 6.564 36.204 1.00 17.39 217 LEU A C 1
ATOM 1713 O O . LEU A 1 214 ? 6.783 6.419 36.151 1.00 17.49 217 LEU A O 1
ATOM 1718 N N . GLY A 1 215 ? 8.825 5.599 36.588 1.00 16.62 218 GLY A N 1
ATOM 1719 C CA . GLY A 1 215 ? 8.306 4.312 36.988 1.00 16.23 218 GLY A CA 1
ATOM 1720 C C . GLY A 1 215 ? 7.442 4.440 38.225 1.00 16.99 218 GLY A C 1
ATOM 1721 O O . GLY A 1 215 ? 6.376 3.827 38.304 1.00 18.49 218 GLY A O 1
ATOM 1722 N N . LEU A 1 216 ? 7.904 5.240 39.185 1.00 16.22 219 LEU A N 1
ATOM 1723 C CA . LEU A 1 216 ? 7.194 5.470 40.448 1.00 15.51 219 LEU A CA 1
ATOM 1724 C C . LEU A 1 216 ? 5.781 5.980 40.216 1.00 15.22 219 LEU A C 1
ATOM 1725 O O . LEU A 1 216 ? 4.819 5.401 40.699 1.00 16.76 219 LEU A O 1
ATOM 1730 N N . HIS A 1 217 ? 5.668 7.068 39.474 1.00 16.12 220 HIS A N 1
ATOM 1731 C CA . HIS A 1 217 ? 4.383 7.663 39.181 1.00 17.66 220 HIS A CA 1
ATOM 1732 C C . HIS A 1 217 ? 3.527 6.866 38.189 1.00 18.58 220 HIS A C 1
ATOM 1733 O O . HIS A 1 217 ? 2.331 7.103 38.072 1.00 21.91 220 HIS A O 1
ATOM 1740 N N . THR A 1 218 ? 4.117 5.915 37.483 1.00 19.22 221 THR A N 1
ATOM 1741 C CA . THR A 1 218 ? 3.353 5.127 36.521 1.00 18.65 221 THR A CA 1
ATOM 1742 C C . THR A 1 218 ? 2.696 3.943 37.212 1.00 18.43 221 THR A C 1
ATOM 1743 O O . THR A 1 218 ? 1.543 3.619 36.948 1.00 19.02 221 THR A O 1
ATOM 1747 N N . VAL A 1 219 ? 3.444 3.297 38.098 1.00 19.04 222 VAL A N 1
ATOM 1748 C CA . VAL A 1 219 ? 2.942 2.157 38.854 1.00 18.08 222 VAL A CA 1
ATOM 1749 C C . VAL A 1 219 ? 1.964 2.612 39.948 1.00 18.17 222 VAL A C 1
ATOM 1750 O O . VAL A 1 219 ? 1.073 1.857 40.327 1.00 17.91 222 VAL A O 1
ATOM 1754 N N . GLY A 1 220 ? 2.142 3.831 40.458 1.00 16.78 223 GLY A N 1
ATOM 1755 C CA . GLY A 1 220 ? 1.238 4.361 41.467 1.00 17.94 223 GLY A CA 1
ATOM 1756 C C . GLY A 1 220 ? -0.112 4.640 40.810 1.00 18.94 223 GLY A C 1
ATOM 1757 O O . GLY A 1 220 ? -1.152 4.161 41.259 1.00 19.76 223 GLY A O 1
ATOM 1758 N N . VAL A 1 221 ? -0.086 5.425 39.734 1.00 19.53 224 VAL A N 1
ATOM 1759 C CA . VAL A 1 221 ? -1.278 5.754 38.958 1.00 18.28 224 VAL A CA 1
ATOM 1760 C C . VAL A 1 221 ? -2.010 4.467 38.578 1.00 17.01 224 VAL A C 1
ATOM 1761 O O . VAL A 1 221 ? -3.229 4.424 38.535 1.00 19.55 224 VAL A O 1
ATOM 1765 N N . ALA A 1 222 ? -1.259 3.414 38.308 1.00 15.55 225 ALA A N 1
ATOM 1766 C CA . ALA A 1 222 ? -1.858 2.148 37.939 1.00 14.06 225 ALA A CA 1
ATOM 1767 C C . ALA A 1 222 ? -2.460 1.429 39.150 1.00 13.77 225 ALA A C 1
ATOM 1768 O O . ALA A 1 222 ? -3.409 0.657 39.000 1.00 12.65 225 ALA A O 1
ATOM 1770 N N . MET A 1 223 ? -1.903 1.668 40.340 1.00 13.10 226 MET A N 1
ATOM 1771 C CA . MET A 1 223 ? -2.408 1.040 41.563 1.00 12.71 226 MET A CA 1
ATOM 1772 C C . MET A 1 223 ? -3.664 1.809 41.988 1.00 14.61 226 MET A C 1
ATOM 1773 O O . MET A 1 223 ? -4.709 1.213 42.281 1.00 11.92 226 MET A O 1
ATOM 1778 N N . ALA A 1 224 ? -3.533 3.135 42.010 1.00 14.46 227 ALA A N 1
ATOM 1779 C CA . ALA A 1 224 ? -4.611 4.035 42.356 1.00 16.87 227 ALA A CA 1
ATOM 1780 C C . ALA A 1 224 ? -5.809 3.828 41.444 1.00 18.66 227 ALA A C 1
ATOM 1781 O O . ALA A 1 224 ? -6.950 4.016 41.864 1.00 21.60 227 ALA A O 1
ATOM 1783 N N . SER A 1 225 ? -5.556 3.449 40.196 1.00 18.87 228 SER A N 1
ATOM 1784 C CA . SER A 1 225 ? -6.632 3.242 39.245 1.00 18.96 228 SER A CA 1
ATOM 1785 C C . SER A 1 225 ? -7.449 1.998 39.553 1.00 20.32 228 SER A C 1
ATOM 1786 O O . SER A 1 225 ? -8.676 2.031 39.482 1.00 19.16 228 SER A O 1
ATOM 1789 N N . VAL A 1 226 ? -6.776 0.904 39.895 1.00 21.56 229 VAL A N 1
ATOM 1790 C CA . VAL A 1 226 ? -7.480 -0.333 40.204 1.00 23.81 229 VAL A CA 1
ATOM 1791 C C . VAL A 1 226 ? -8.232 -0.218 41.521 1.00 25.51 229 VAL A C 1
ATOM 1792 O O . VAL A 1 226 ? -9.237 -0.906 41.720 1.00 26.68 229 VAL A O 1
ATOM 1796 N N . ILE A 1 227 ? -7.738 0.635 42.420 1.00 26.74 230 ILE A N 1
ATOM 1797 C CA . ILE A 1 227 ? -8.394 0.853 43.715 1.00 27.73 230 ILE A CA 1
ATOM 1798 C C . ILE A 1 227 ? -9.741 1.496 43.388 1.00 28.55 230 ILE A C 1
ATOM 1799 O O . ILE A 1 227 ? -10.799 0.968 43.727 1.00 28.16 230 ILE A O 1
ATOM 1804 N N . GLN A 1 228 ? -9.668 2.632 42.699 1.00 30.01 231 GLN A N 1
ATOM 1805 C CA . GLN A 1 228 ? -10.830 3.407 42.287 1.00 31.06 231 GLN A CA 1
ATOM 1806 C C . GLN A 1 228 ? -11.983 2.628 41.686 1.00 29.30 231 GLN A C 1
ATOM 1807 O O . GLN A 1 228 ? -13.135 2.945 41.962 1.00 28.90 231 GLN A O 1
ATOM 1813 N N . SER A 1 229 ? -11.695 1.623 40.865 1.00 27.81 232 SER A N 1
ATOM 1814 C CA . SER A 1 229 ? -12.787 0.878 40.249 1.00 27.53 232 SER A CA 1
ATOM 1815 C C . SER A 1 229 ? -13.321 -0.250 41.144 1.00 25.99 232 SER A C 1
ATOM 1816 O O . SER A 1 229 ? -14.294 -0.941 40.797 1.00 25.95 232 SER A O 1
ATOM 1819 N N . ASN A 1 230 ? -12.693 -0.405 42.305 1.00 24.36 233 ASN A N 1
ATOM 1820 C CA . ASN A 1 230 ? -13.080 -1.421 43.287 1.00 23.65 233 ASN A CA 1
ATOM 1821 C C . ASN A 1 230 ? -13.639 -0.774 44.562 1.00 22.28 233 ASN A C 1
ATOM 1822 O O . ASN A 1 230 ? -14.255 -1.442 45.389 1.00 21.90 233 ASN A O 1
ATOM 1827 N N . ALA A 1 231 ? -13.411 0.529 44.694 1.00 20.87 234 ALA A N 1
ATOM 1828 C CA . ALA A 1 231 ? -13.842 1.307 45.842 1.00 19.41 234 ALA A CA 1
ATOM 1829 C C . ALA A 1 231 ? -15.354 1.545 45.915 1.00 19.71 234 ALA A C 1
ATOM 1830 O O . ALA A 1 231 ? -16.093 1.252 44.978 1.00 18.26 234 ALA A O 1
ATOM 1832 N N . LEU A 1 232 ? -15.796 2.077 47.054 1.00 19.38 235 LEU A N 1
ATOM 1833 C CA . LEU A 1 232 ? -17.206 2.381 47.270 1.00 19.36 235 LEU A CA 1
ATOM 1834 C C . LEU A 1 232 ? -17.466 3.794 46.754 1.00 17.90 235 LEU A C 1
ATOM 1835 O O . LEU A 1 232 ? -16.639 4.691 46.918 1.00 18.68 235 LEU A O 1
ATOM 1840 N N . PRO A 1 233 ? -18.630 4.006 46.129 1.00 17.01 236 PRO A N 1
ATOM 1841 C CA . PRO A 1 233 ? -19.043 5.292 45.564 1.00 15.81 236 PRO A CA 1
ATOM 1842 C C . PRO A 1 233 ? -18.894 6.495 46.477 1.00 15.44 236 PRO A C 1
ATOM 1843 O O . PRO A 1 233 ? -18.810 7.621 46.001 1.00 15.10 236 PRO A O 1
ATOM 1847 N N . ASN A 1 234 A -18.862 6.264 47.786 1.00 15.74 236 ASN A N 1
ATOM 1848 C CA . ASN A 1 234 A -18.755 7.364 48.734 1.00 15.55 236 ASN A CA 1
ATOM 1849 C C . ASN A 1 234 A -17.336 7.733 49.125 1.00 16.06 236 ASN A C 1
ATOM 1850 O O . ASN A 1 234 A -17.113 8.812 49.680 1.00 15.18 236 ASN A O 1
ATOM 1855 N N . PHE A 1 235 B -16.378 6.847 48.846 1.00 17.92 236 PHE A N 1
ATOM 1856 C CA . PHE A 1 235 B -14.971 7.125 49.167 1.00 18.48 236 PHE A CA 1
ATOM 1857 C C . PHE A 1 235 B -14.323 8.118 48.198 1.00 18.43 236 PHE A C 1
ATOM 1858 O O . PHE A 1 235 B -14.639 8.139 46.998 1.00 17.52 236 PHE A O 1
ATOM 1866 N N . PRO A 1 236 C -13.409 8.965 48.708 1.00 19.72 236 PRO A N 1
ATOM 1867 C CA . PRO A 1 236 C -12.722 9.960 47.875 1.00 21.07 236 PRO A CA 1
ATOM 1868 C C . PRO A 1 236 C -11.751 9.299 46.882 1.00 21.55 236 PRO A C 1
ATOM 1869 O O . PRO A 1 236 C -11.302 8.167 47.093 1.00 21.15 236 PRO A O 1
ATOM 1873 N N . PRO A 1 237 ? -11.426 9.993 45.781 1.00 22.52 237 PRO A N 1
ATOM 1874 C CA . PRO A 1 237 ? -10.507 9.424 44.794 1.00 22.92 237 PRO A CA 1
ATOM 1875 C C . PRO A 1 237 ? -9.058 9.503 45.282 1.00 21.87 237 PRO A C 1
ATOM 1876 O O . PRO A 1 237 ? -8.690 10.411 46.028 1.00 20.01 237 PRO A O 1
ATOM 1880 N N . TYR A 1 238 ? -8.250 8.533 44.863 1.00 22.68 238 TYR A N 1
ATOM 1881 C CA . TYR A 1 238 ? -6.840 8.486 45.238 1.00 23.83 238 TYR A CA 1
ATOM 1882 C C . TYR A 1 238 ? -6.017 9.540 44.521 1.00 23.40 238 TYR A C 1
ATOM 1883 O O . TYR A 1 238 ? -6.275 9.853 43.356 1.00 24.59 238 TYR A O 1
ATOM 1892 N N . THR A 1 239 ? -5.042 10.096 45.230 1.00 23.29 239 THR A N 1
ATOM 1893 C CA . THR A 1 239 ? -4.145 11.097 44.662 1.00 23.24 239 THR A CA 1
ATOM 1894 C C . THR A 1 239 ? -2.759 10.467 44.605 1.00 23.39 239 THR A C 1
ATOM 1895 O O . THR A 1 239 ? -2.252 9.996 45.626 1.00 23.79 239 THR A O 1
ATOM 1899 N N . VAL A 1 240 ? -2.154 10.433 43.419 1.00 22.08 240 VAL A N 1
ATOM 1900 C CA . VAL A 1 240 ? -0.820 9.857 43.273 1.00 19.77 240 VAL A CA 1
ATOM 1901 C C . VAL A 1 240 ? 0.194 10.962 43.021 1.00 18.78 240 VAL A C 1
ATOM 1902 O O . VAL A 1 240 ? -0.123 11.978 42.403 1.00 20.45 240 VAL A O 1
ATOM 1906 N N . GLY A 1 241 ? 1.413 10.788 43.515 1.00 18.53 241 GLY A N 1
ATOM 1907 C CA . GLY A 1 241 ? 2.413 11.811 43.277 1.00 16.51 241 GLY A CA 1
ATOM 1908 C C . GLY A 1 241 ? 3.535 11.909 44.278 1.00 15.67 241 GLY A C 1
ATOM 1909 O O . GLY A 1 241 ? 3.717 11.048 45.145 1.00 13.03 241 GLY A O 1
ATOM 1910 N N . ASN A 1 242 ? 4.306 12.981 44.154 1.00 15.40 242 ASN A N 1
ATOM 1911 C CA . ASN A 1 242 ? 5.410 13.181 45.063 1.00 14.25 242 ASN A CA 1
ATOM 1912 C C . ASN A 1 242 ? 4.892 13.432 46.475 1.00 14.45 242 ASN A C 1
ATOM 1913 O O . ASN A 1 242 ? 4.056 14.299 46.697 1.00 13.04 242 ASN A O 1
ATOM 1918 N N . SER A 1 243 ? 5.408 12.670 47.425 1.00 16.36 243 SER A N 1
ATOM 1919 C CA . SER A 1 243 ? 5.027 12.792 48.821 1.00 18.36 243 SER A CA 1
ATOM 1920 C C . SER A 1 243 ? 4.832 14.226 49.320 1.00 20.89 243 SER A C 1
ATOM 1921 O O . SER A 1 243 ? 3.735 14.606 49.709 1.00 23.10 243 SER A O 1
ATOM 1924 N N . ALA A 1 244 ? 5.892 15.023 49.327 1.00 22.91 244 ALA A N 1
ATOM 1925 C CA . ALA A 1 244 ? 5.808 16.406 49.793 1.00 23.69 244 ALA A CA 1
ATOM 1926 C C . ALA A 1 244 ? 4.779 17.282 49.062 1.00 25.28 244 ALA A C 1
ATOM 1927 O O . ALA A 1 244 ? 4.045 18.045 49.700 1.00 25.44 244 ALA A O 1
ATOM 1929 N N . LEU A 1 245 ? 4.735 17.188 47.735 1.00 25.92 245 LEU A N 1
ATOM 1930 C CA . LEU A 1 245 ? 3.815 17.997 46.941 1.00 26.92 245 LEU A CA 1
ATOM 1931 C C . LEU A 1 245 ? 2.330 17.624 47.148 1.00 27.95 245 LEU A C 1
ATOM 1932 O O . LEU A 1 245 ? 1.445 18.484 47.052 1.00 27.88 245 LEU A O 1
ATOM 1934 N N . VAL A 1 246 ? 2.051 16.352 47.428 1.00 28.51 246 VAL A N 1
ATOM 1935 C CA . VAL A 1 246 ? 0.675 15.915 47.669 1.00 28.94 246 VAL A CA 1
ATOM 1936 C C . VAL A 1 246 ? 0.274 16.184 49.121 1.00 30.21 246 VAL A C 1
ATOM 1937 O O . VAL A 1 246 ? -0.747 16.825 49.384 1.00 31.97 246 VAL A O 1
ATOM 1941 N N . ILE A 1 247 ? 1.093 15.694 50.052 1.00 29.55 247 ILE A N 1
ATOM 1942 C CA . ILE A 1 247 ? 0.861 15.840 51.490 1.00 27.65 247 ILE A CA 1
ATOM 1943 C C . ILE A 1 247 ? 0.918 17.294 51.979 1.00 26.36 247 ILE A C 1
ATOM 1944 O O . ILE A 1 247 ? 0.479 17.599 53.084 1.00 27.08 247 ILE A O 1
ATOM 1949 N N . GLY A 1 248 A 1.462 18.188 51.162 1.00 25.08 247 GLY A N 1
ATOM 1950 C CA . GLY A 1 248 A 1.536 19.591 51.542 1.00 23.24 247 GLY A CA 1
ATOM 1951 C C . GLY A 1 248 A 2.667 20.062 52.446 1.00 23.69 247 GLY A C 1
ATOM 1952 O O . GLY A 1 248 A 2.760 21.260 52.737 1.00 23.13 247 GLY A O 1
ATOM 1953 N N . TYR A 1 249 ? 3.523 19.151 52.902 1.00 23.42 248 TYR A N 1
ATOM 1954 C CA . TYR A 1 249 ? 4.635 19.537 53.769 1.00 23.00 248 TYR A CA 1
ATOM 1955 C C . TYR A 1 249 ? 5.863 18.625 53.629 1.00 23.17 248 TYR A C 1
ATOM 1956 O O . TYR A 1 249 ? 5.760 17.489 53.162 1.00 22.73 248 TYR A O 1
ATOM 1965 N N . TYR A 1 250 ? 7.023 19.135 54.036 1.00 23.21 249 TYR A N 1
ATOM 1966 C CA . TYR A 1 250 ? 8.274 18.384 53.953 1.00 23.62 249 TYR A CA 1
ATOM 1967 C C . TYR A 1 250 ? 8.555 17.548 55.196 1.00 23.48 249 TYR A C 1
ATOM 1968 O O . TYR A 1 250 ? 8.364 18.006 56.325 1.00 24.09 249 TYR A O 1
ATOM 1977 N N . ILE A 1 251 ? 9.026 16.324 54.979 1.00 22.77 250 ILE A N 1
ATOM 1978 C CA . ILE A 1 251 ? 9.346 15.440 56.080 1.00 21.48 250 ILE A CA 1
ATOM 1979 C C . ILE A 1 251 ? 10.682 14.692 55.894 1.00 20.64 250 ILE A C 1
ATOM 1980 O O . ILE A 1 251 ? 10.955 14.106 54.837 1.00 20.12 250 ILE A O 1
ATOM 1985 N N . ALA A 1 252 ? 11.514 14.740 56.934 1.00 18.20 251 ALA A N 1
ATOM 1986 C CA . ALA A 1 252 ? 12.808 14.070 56.924 1.00 18.14 251 ALA A CA 1
ATOM 1987 C C . ALA A 1 252 ? 12.744 12.806 57.770 1.00 17.86 251 ALA A C 1
ATOM 1988 O O . ALA A 1 252 ? 12.073 12.780 58.802 1.00 17.00 251 ALA A O 1
ATOM 1990 N N . GLY A 1 253 ? 13.428 11.757 57.323 1.00 16.23 252 GLY A N 1
ATOM 1991 C CA . GLY A 1 253 ? 13.462 10.526 58.082 1.00 14.58 252 GLY A CA 1
ATOM 1992 C C . GLY A 1 253 ? 12.418 9.457 57.812 1.00 15.40 252 GLY A C 1
ATOM 1993 O O . GLY A 1 253 ? 12.274 8.546 58.619 1.00 15.63 252 GLY A O 1
ATOM 1994 N N . SER A 1 254 ? 11.701 9.525 56.699 1.00 15.29 253 SER A N 1
ATOM 1995 C CA . SER A 1 254 ? 10.701 8.496 56.426 1.00 15.93 253 SER A CA 1
ATOM 1996 C C . SER A 1 254 ? 11.325 7.159 56.024 1.00 16.59 253 SER A C 1
ATOM 1997 O O . SER A 1 254 ? 12.489 7.097 55.638 1.00 18.16 253 SER A O 1
ATOM 2000 N 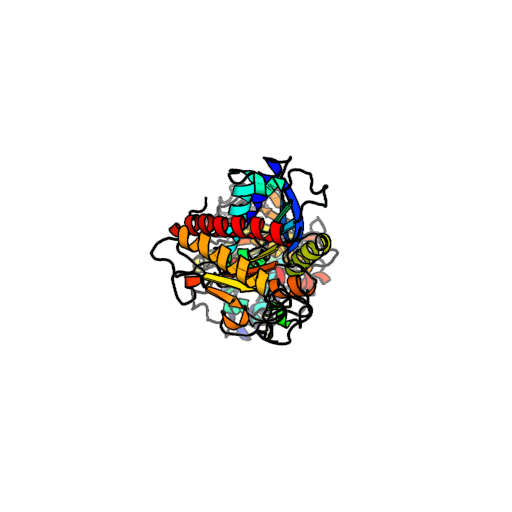N . SER A 1 255 ? 10.554 6.083 56.134 1.00 16.97 254 SER A N 1
ATOM 2001 C CA . SER A 1 255 ? 11.043 4.763 55.785 1.00 16.68 254 SER A CA 1
ATOM 2002 C C . SER A 1 255 ? 10.989 4.574 54.266 1.00 19.83 254 SER A C 1
ATOM 2003 O O . SER A 1 255 ? 11.770 3.810 53.688 1.00 21.05 254 SER A O 1
ATOM 2006 N N . GLU A 1 256 ? 10.060 5.271 53.626 1.00 19.48 255 GLU A N 1
ATOM 2007 C CA . GLU A 1 256 ? 9.884 5.184 52.184 1.00 20.04 255 GLU A CA 1
ATOM 2008 C C . GLU A 1 256 ? 11.044 5.851 51.453 1.00 19.71 255 GLU A C 1
ATOM 2009 O O . GLU A 1 256 ? 11.549 5.326 50.458 1.00 18.84 255 GLU A O 1
ATOM 2015 N N . ASP A 1 257 ? 11.442 7.018 51.945 1.00 18.29 256 ASP A N 1
ATOM 2016 C CA . ASP A 1 257 ? 12.554 7.746 51.374 1.00 18.26 256 ASP A CA 1
ATOM 2017 C C . ASP A 1 257 ? 13.835 6.964 51.670 1.00 19.15 256 ASP A C 1
ATOM 2018 O O . ASP A 1 257 ? 14.628 6.680 50.763 1.00 19.30 256 ASP A O 1
ATOM 2023 N N . TYR A 1 258 ? 14.023 6.597 52.937 1.00 17.46 257 TYR A N 1
ATOM 2024 C CA . TYR A 1 258 ? 15.192 5.830 53.332 1.00 15.68 257 TYR A CA 1
ATOM 2025 C C . TYR A 1 258 ? 15.368 4.592 52.455 1.00 15.79 257 TYR A C 1
ATOM 2026 O O . TYR A 1 258 ? 16.466 4.335 51.968 1.00 17.81 257 TYR A O 1
ATOM 2035 N N . ALA A 1 259 ? 14.301 3.829 52.246 1.00 15.25 258 ALA A N 1
ATOM 2036 C CA . ALA A 1 259 ? 14.378 2.619 51.421 1.00 14.51 258 ALA A CA 1
ATOM 2037 C C . ALA A 1 259 ? 14.818 2.966 49.994 1.00 15.97 258 ALA A C 1
ATOM 2038 O O . ALA A 1 259 ? 15.569 2.220 49.365 1.00 17.26 258 ALA A O 1
ATOM 2040 N N . HIS A 1 260 ? 14.351 4.106 49.495 1.00 14.61 259 HIS A N 1
ATOM 2041 C CA . HIS A 1 260 ? 14.691 4.535 48.157 1.00 14.49 259 HIS A CA 1
ATOM 2042 C C . HIS A 1 260 ? 16.149 5.006 48.074 1.00 16.04 259 HIS A C 1
ATOM 2043 O O . HIS A 1 260 ? 16.838 4.752 47.077 1.00 14.90 259 HIS A O 1
ATOM 2050 N N . SER A 1 261 ? 16.602 5.704 49.117 1.00 16.02 260 SER A N 1
ATOM 2051 C CA . SER A 1 261 ? 17.965 6.215 49.172 1.00 15.69 260 SER A CA 1
ATOM 2052 C C . SER A 1 261 ? 19.030 5.103 49.109 1.00 14.72 260 SER A C 1
ATOM 2053 O O . SER A 1 261 ? 20.147 5.353 48.691 1.00 16.92 260 SER A O 1
ATOM 2056 N N . ILE A 1 262 ? 18.689 3.888 49.517 1.00 13.29 261 ILE A N 1
ATOM 2057 C CA . ILE A 1 262 ? 19.642 2.787 49.473 1.00 11.04 261 ILE A CA 1
ATOM 2058 C C . ILE A 1 262 ? 19.404 1.880 48.273 1.00 10.95 261 ILE A C 1
ATOM 2059 O O . ILE A 1 262 ? 19.974 0.796 48.188 1.00 11.12 261 ILE A O 1
ATOM 2064 N N . GLY A 1 263 ? 18.538 2.295 47.358 1.00 11.75 262 GLY A N 1
ATOM 2065 C CA . GLY A 1 263 ? 18.335 1.476 46.183 1.00 13.73 262 GLY A CA 1
ATOM 2066 C C . GLY A 1 263 ? 17.035 0.758 45.868 1.00 15.02 262 GLY A C 1
ATOM 2067 O O . GLY A 1 263 ? 16.890 0.327 44.717 1.00 16.09 262 GLY A O 1
ATOM 2068 N N . VAL A 1 264 ? 16.109 0.582 46.822 1.00 15.00 263 VAL A N 1
ATOM 2069 C CA . VAL A 1 264 ? 14.836 -0.101 46.495 1.00 11.53 263 VAL A CA 1
ATOM 2070 C C . VAL A 1 264 ? 14.230 0.775 45.406 1.00 9.84 263 VAL A C 1
ATOM 2071 O O . VAL A 1 264 ? 13.971 1.955 45.621 1.00 10.79 263 VAL A O 1
ATOM 2075 N N . PRO A 1 265 ? 14.025 0.207 44.209 1.00 9.55 264 PRO A N 1
ATOM 2076 C CA . PRO A 1 265 ? 13.474 0.922 43.050 1.00 11.56 264 PRO A CA 1
ATOM 2077 C C . PRO A 1 265 ? 12.090 1.588 43.176 1.00 14.13 264 PRO A C 1
ATOM 2078 O O . PRO A 1 265 ? 11.908 2.756 42.774 1.00 12.01 264 PRO A O 1
ATOM 2082 N N . LEU A 1 266 ? 11.129 0.840 43.727 1.00 16.14 265 LEU A N 1
ATOM 2083 C CA . LEU A 1 266 ? 9.752 1.313 43.918 1.00 15.59 265 LEU A CA 1
ATOM 2084 C C . LEU A 1 266 ? 9.393 1.248 45.400 1.00 15.66 265 LEU A C 1
ATOM 2085 O O . LEU A 1 266 ? 9.281 0.165 45.971 1.00 17.08 265 LEU A O 1
ATOM 2090 N N . SER A 1 267 ? 9.256 2.403 46.037 1.00 15.71 266 SER A N 1
ATOM 2091 C CA . SER A 1 267 ? 8.891 2.420 47.449 1.00 16.32 266 SER A CA 1
ATOM 2092 C C . SER A 1 267 ? 7.852 3.514 47.687 1.00 16.66 266 SER A C 1
ATOM 2093 O O . SER A 1 267 ? 8.091 4.696 47.399 1.00 14.35 266 SER A O 1
ATOM 2096 N N . TYR A 1 268 ? 6.680 3.110 48.187 1.00 17.42 267 TYR A N 1
ATOM 2097 C CA . TYR A 1 268 ? 5.614 4.079 48.441 1.00 15.38 267 TYR A CA 1
ATOM 2098 C C . TYR A 1 268 ? 5.052 4.063 49.849 1.00 16.57 267 TYR A C 1
ATOM 2099 O O . TYR A 1 268 ? 5.115 3.073 50.571 1.00 16.59 267 TYR A O 1
ATOM 2108 N N . THR A 1 269 ? 4.496 5.200 50.223 1.00 19.61 268 THR A N 1
ATOM 2109 C CA . THR A 1 269 ? 3.830 5.339 51.495 1.00 21.69 268 THR A CA 1
ATOM 2110 C C . THR A 1 269 ? 2.363 5.422 51.079 1.00 22.12 268 THR A C 1
ATOM 2111 O O . THR A 1 269 ? 1.955 6.372 50.398 1.00 22.16 268 THR A O 1
ATOM 2115 N N . TYR A 1 270 ? 1.599 4.392 51.444 1.00 21.29 269 TYR A N 1
ATOM 2116 C CA . TYR A 1 270 ? 0.161 4.303 51.151 1.00 20.22 269 TYR A CA 1
ATOM 2117 C C . TYR A 1 270 ? -0.636 5.003 52.255 1.00 18.11 269 TYR A C 1
ATOM 2118 O O . TYR A 1 270 ? -0.628 4.530 53.386 1.00 19.47 269 TYR A O 1
ATOM 2127 N N . GLU A 1 271 ? -1.285 6.127 51.970 1.00 16.07 270 GLU A N 1
ATOM 2128 C CA . GLU A 1 271 ? -2.123 6.760 52.997 1.00 16.06 270 GLU A CA 1
ATOM 2129 C C . GLU A 1 271 ? -3.525 6.224 52.694 1.00 15.26 270 GLU A C 1
ATOM 2130 O O . GLU A 1 271 ? -4.170 6.655 51.733 1.00 13.93 270 GLU A O 1
ATOM 2136 N N . LEU A 1 272 ? -3.975 5.259 53.497 1.00 15.86 271 LEU A N 1
ATOM 2137 C CA . LEU A 1 272 ? -5.284 4.635 53.296 1.00 14.70 271 LEU A CA 1
ATOM 2138 C C . LEU A 1 272 ? -6.459 5.616 53.506 1.00 13.83 271 LEU A C 1
ATOM 2139 O O . LEU A 1 272 ? -6.265 6.740 53.983 1.00 13.38 271 LEU A O 1
ATOM 2144 N N . PRO A 1 273 ? -7.695 5.205 53.158 1.00 14.11 272 PRO A N 1
ATOM 2145 C CA . PRO A 1 273 ? -8.808 6.147 53.334 1.00 14.49 272 PRO A CA 1
ATOM 2146 C C . PRO A 1 273 ? -9.281 6.505 54.736 1.00 15.16 272 PRO A C 1
ATOM 2147 O O . PRO A 1 273 ? -9.085 5.780 55.709 1.00 15.96 272 PRO A O 1
ATOM 2151 N N . GLY A 1 274 ? -9.899 7.669 54.804 1.00 17.76 273 GLY A N 1
ATOM 2152 C CA . GLY A 1 274 ? -10.491 8.178 56.033 1.00 20.31 273 GLY A CA 1
ATOM 2153 C C . GLY A 1 274 ? -11.741 8.880 55.517 1.00 21.23 273 GLY A C 1
ATOM 2154 O O . GLY A 1 274 ? -11.767 9.287 54.349 1.00 23.02 273 GLY A O 1
ATOM 2155 N N . LEU A 1 275 ? -12.776 9.041 56.329 1.00 21.53 274 LEU A N 1
ATOM 2156 C CA . LEU A 1 275 ? -13.971 9.694 55.805 1.00 21.28 274 LEU A CA 1
ATOM 2157 C C . LEU A 1 275 ? -14.266 11.043 56.446 1.00 22.83 274 LEU A C 1
ATOM 2158 O O . LEU A 1 275 ? -15.219 11.725 56.071 1.00 23.58 274 LEU A O 1
ATOM 2163 N N . SER A 1 276 ? -13.438 11.433 57.408 1.00 23.70 275 SER A N 1
ATOM 2164 C CA . SER A 1 276 ? -13.605 12.714 58.080 1.00 25.47 275 SER A CA 1
ATOM 2165 C C . SER A 1 276 ? -12.258 13.403 58.086 1.00 26.46 275 SER A C 1
ATOM 2166 O O . SER A 1 276 ? -11.236 12.753 58.274 1.00 29.28 275 SER A O 1
ATOM 2169 N N . SER A 1 277 ? -12.251 14.713 57.889 1.00 27.47 276 SER A N 1
ATOM 2170 C CA . SER A 1 277 ? -11.001 15.462 57.831 1.00 29.71 276 SER A CA 1
ATOM 2171 C C . SER A 1 277 ? -10.243 15.633 59.148 1.00 30.74 276 SER A C 1
ATOM 2172 O O . SER A 1 277 ? -9.066 16.019 59.138 1.00 32.72 276 SER A O 1
ATOM 2175 N N . GLY A 1 278 ? -10.900 15.355 60.271 1.00 29.33 277 GLY A N 1
ATOM 2176 C CA . GLY A 1 278 ? -10.238 15.506 61.553 1.00 28.44 277 GLY A CA 1
ATOM 2177 C C . GLY A 1 278 ? -9.721 14.183 62.078 1.00 27.75 277 GLY A C 1
ATOM 2178 O O . GLY A 1 278 ? -9.545 13.245 61.301 1.00 27.23 277 GLY A O 1
ATOM 2179 N N . TRP A 1 279 A -9.482 14.106 63.388 1.00 27.43 277 TRP A N 1
ATOM 2180 C CA . TRP A 1 279 A -8.991 12.883 64.019 1.00 28.34 277 TRP A CA 1
ATOM 2181 C C . TRP A 1 279 A -9.815 11.668 63.652 1.00 28.29 277 TRP A C 1
ATOM 2182 O O . TRP A 1 279 A -9.344 10.531 63.755 1.00 29.34 277 TRP A O 1
ATOM 2193 N N . ASP A 1 280 B -11.055 11.915 63.242 1.00 28.11 277 ASP A N 1
ATOM 2194 C CA . ASP A 1 280 B -11.966 10.851 62.852 1.00 27.19 277 ASP A CA 1
ATOM 2195 C C . ASP A 1 280 B -11.422 10.105 61.654 1.00 25.56 277 ASP A C 1
ATOM 2196 O O . ASP A 1 280 B -11.762 8.940 61.432 1.00 24.29 277 ASP A O 1
ATOM 2201 N N . GLY A 1 281 ? -10.585 10.791 60.880 1.00 24.31 278 GLY A N 1
ATOM 2202 C CA . GLY A 1 281 ? -9.990 10.179 59.709 1.00 23.92 278 GLY A CA 1
ATOM 2203 C C . GLY A 1 281 ? -9.207 8.921 60.053 1.00 23.40 278 GLY A C 1
ATOM 2204 O O . GLY A 1 281 ? -9.172 7.979 59.259 1.00 23.06 278 GLY A O 1
ATOM 2205 N N . PHE A 1 282 ? -8.579 8.898 61.229 1.00 22.48 279 PHE A N 1
ATOM 2206 C CA . PHE A 1 282 ? -7.797 7.734 61.659 1.00 22.95 279 PHE A CA 1
ATOM 2207 C C . PHE A 1 282 ? -8.669 6.577 62.124 1.00 23.88 279 PHE A C 1
ATOM 2208 O O . PHE A 1 282 ? -8.152 5.532 62.542 1.00 23.08 279 PHE A O 1
ATOM 2216 N N . HIS A 1 283 ? -9.987 6.769 62.062 1.00 24.88 280 HIS A N 1
ATOM 2217 C CA . HIS A 1 283 ? -10.930 5.748 62.503 1.00 25.99 280 HIS A CA 1
ATOM 2218 C C . HIS A 1 283 ? -12.001 5.517 61.455 1.00 25.32 280 HIS A C 1
ATOM 2219 O O . HIS A 1 283 ? -13.183 5.752 61.704 1.00 27.23 280 HIS A O 1
ATOM 2226 N N . LEU A 1 284 ? -11.590 5.078 60.271 1.00 23.90 281 LEU A N 1
ATOM 2227 C CA . LEU A 1 284 ? -12.541 4.807 59.205 1.00 21.27 281 LEU A CA 1
ATOM 2228 C C . LEU A 1 284 ? -13.579 3.895 59.852 1.00 21.43 281 LEU A C 1
ATOM 2229 O O . LEU A 1 284 ? -13.222 2.949 60.545 1.00 22.76 281 LEU A O 1
ATOM 2234 N N . PRO A 1 285 ? -14.873 4.192 59.675 1.00 20.35 282 PRO A N 1
ATOM 2235 C CA . PRO A 1 285 ? -15.928 3.353 60.261 1.00 17.96 282 PRO A CA 1
ATOM 2236 C C . PRO A 1 285 ? -15.697 1.867 59.986 1.00 16.58 282 PRO A C 1
ATOM 2237 O O . PRO A 1 285 ? -15.516 1.455 58.835 1.00 17.23 282 PRO A O 1
ATOM 2241 N N . PRO A 1 286 ? -15.713 1.038 61.052 1.00 15.23 283 PRO A N 1
ATOM 2242 C CA . PRO A 1 286 ? -15.502 -0.415 61.017 1.00 14.54 283 PRO A CA 1
ATOM 2243 C C . PRO A 1 286 ? -16.172 -1.181 59.898 1.00 13.90 283 PRO A C 1
ATOM 2244 O O . PRO A 1 286 ? -15.619 -2.142 59.382 1.00 13.86 283 PRO A O 1
ATOM 2248 N N . GLN A 1 287 ? -17.379 -0.777 59.541 1.00 15.45 284 GLN A N 1
ATOM 2249 C CA . GLN A 1 287 ? -18.110 -1.467 58.480 1.00 13.89 284 GLN A CA 1
ATOM 2250 C C . GLN A 1 287 ? -17.347 -1.390 57.154 1.00 13.10 284 GLN A C 1
ATOM 2251 O O . GLN A 1 287 ? -17.621 -2.135 56.230 1.00 12.27 284 GLN A O 1
ATOM 2257 N N . TYR A 1 288 ? -16.363 -0.500 57.088 1.00 15.18 285 TYR A N 1
ATOM 2258 C CA . TYR A 1 288 ? -15.576 -0.320 55.868 1.00 15.95 285 TYR A CA 1
ATOM 2259 C C . TYR A 1 288 ? -14.250 -1.086 55.838 1.00 17.31 285 TYR A C 1
ATOM 2260 O O . TYR A 1 288 ? -13.676 -1.294 54.770 1.00 19.95 285 TYR A O 1
ATOM 2269 N N . ILE A 1 289 ? -13.766 -1.503 57.004 1.00 18.34 286 ILE A N 1
ATOM 2270 C CA . ILE A 1 289 ? -12.498 -2.221 57.098 1.00 16.90 286 ILE A CA 1
ATOM 2271 C C . ILE A 1 289 ? -12.270 -3.328 56.066 1.00 18.61 286 ILE A C 1
ATOM 2272 O O . ILE A 1 289 ? -11.218 -3.379 55.442 1.00 20.54 286 ILE A O 1
ATOM 2277 N N . GLU A 1 290 ? -13.231 -4.225 55.893 1.00 19.34 287 GLU A N 1
ATOM 2278 C CA . GLU A 1 290 ? -13.052 -5.313 54.942 1.00 19.70 287 GLU A CA 1
ATOM 2279 C C . GLU A 1 290 ? -13.024 -4.805 53.506 1.00 20.07 287 GLU A C 1
ATOM 2280 O O . GLU A 1 290 ? -12.389 -5.406 52.640 1.00 21.29 287 GLU A O 1
ATOM 2286 N N . GLN A 1 291 ? -13.729 -3.710 53.254 1.00 18.69 288 GLN A N 1
ATOM 2287 C CA . GLN A 1 291 ? -13.774 -3.137 51.922 1.00 18.67 288 GLN A CA 1
ATOM 2288 C C . GLN A 1 291 ? -12.421 -2.499 51.594 1.00 17.99 288 GLN A C 1
ATOM 2289 O O . GLN A 1 291 ? -11.824 -2.811 50.572 1.00 16.31 288 GLN A O 1
ATOM 2295 N N . VAL A 1 292 ? -11.943 -1.616 52.470 1.00 18.54 289 VAL A N 1
ATOM 2296 C CA . VAL A 1 292 ? -10.666 -0.948 52.255 1.00 18.29 289 VAL A CA 1
ATOM 2297 C C . VAL A 1 292 ? -9.511 -1.940 52.157 1.00 18.45 289 VAL A C 1
ATOM 2298 O O . VAL A 1 292 ? -8.580 -1.716 51.393 1.00 18.69 289 VAL A O 1
ATOM 2302 N N . CYS A 1 293 ? -9.582 -3.036 52.913 1.00 18.73 290 CYS A N 1
ATOM 2303 C CA . CYS A 1 293 ? -8.552 -4.077 52.873 1.00 17.78 290 CYS A CA 1
ATOM 2304 C C . CYS A 1 293 ? -8.575 -4.793 51.526 1.00 18.88 290 CYS A C 1
ATOM 2305 O O . CYS A 1 293 ? -7.531 -5.122 50.965 1.00 18.93 290 CYS A O 1
ATOM 2308 N N . ARG A 1 294 ? -9.784 -5.043 51.034 1.00 19.70 291 ARG A N 1
ATOM 2309 C CA . ARG A 1 294 ? -10.014 -5.719 49.762 1.00 19.73 291 ARG A CA 1
ATOM 2310 C C . ARG A 1 294 ? -9.531 -4.916 48.551 1.00 19.48 291 ARG A C 1
ATOM 2311 O O . ARG A 1 294 ? -8.797 -5.433 47.709 1.00 19.93 291 ARG A O 1
ATOM 2319 N N . GLU A 1 295 ? -9.964 -3.659 48.462 1.00 18.60 292 GLU A N 1
ATOM 2320 C CA . GLU A 1 295 ? -9.597 -2.801 47.347 1.00 18.18 292 GLU A CA 1
ATOM 2321 C C . GLU A 1 295 ? -8.108 -2.514 47.374 1.00 17.72 292 GLU A C 1
ATOM 2322 O O . GLU A 1 295 ? -7.462 -2.476 46.331 1.00 19.16 292 GLU A O 1
ATOM 2328 N N . THR A 1 296 ? -7.564 -2.319 48.569 1.00 17.59 293 THR A N 1
ATOM 2329 C CA . THR A 1 296 ? -6.141 -2.035 48.714 1.00 16.82 293 THR A CA 1
ATOM 2330 C C . THR A 1 296 ? -5.326 -3.232 48.219 1.00 17.61 293 THR A C 1
ATOM 2331 O O . THR A 1 296 ? -4.216 -3.064 47.716 1.00 18.91 293 THR A O 1
ATOM 2335 N N . TRP A 1 297 ? -5.884 -4.435 48.347 1.00 16.16 294 TRP A N 1
ATOM 2336 C CA . TRP A 1 297 ? -5.212 -5.636 47.883 1.00 13.79 294 TRP A CA 1
ATOM 2337 C C . TRP A 1 297 ? -5.172 -5.628 46.355 1.00 15.27 294 TRP A C 1
ATOM 2338 O O . TRP A 1 297 ? -4.265 -6.177 45.752 1.00 16.72 294 TRP A O 1
ATOM 2349 N N . GLU A 1 298 ? -6.159 -5.017 45.719 1.00 15.83 295 GLU A N 1
ATOM 2350 C CA . GLU A 1 298 ? -6.147 -4.966 44.268 1.00 17.50 295 GLU A CA 1
ATOM 2351 C C . GLU A 1 298 ? -5.033 -4.011 43.819 1.00 17.62 295 GLU A C 1
ATOM 2352 O O . GLU A 1 298 ? -4.424 -4.201 42.761 1.00 18.12 295 GLU A O 1
ATOM 2358 N N . GLY A 1 299 ? -4.771 -2.993 44.637 1.00 16.48 296 GLY A N 1
ATOM 2359 C CA . GLY A 1 299 ? -3.712 -2.049 44.341 1.00 16.33 296 GLY A CA 1
ATOM 2360 C C . GLY A 1 299 ? -2.372 -2.757 44.441 1.00 15.03 296 GLY A C 1
ATOM 2361 O O . GLY A 1 299 ? -1.545 -2.633 43.568 1.00 15.12 296 GLY A O 1
ATOM 2362 N N . ILE A 1 300 ? -2.188 -3.514 45.515 1.00 16.23 297 ILE A N 1
ATOM 2363 C CA . ILE A 1 300 ? -0.976 -4.277 45.786 1.00 15.88 297 ILE A CA 1
ATOM 2364 C C . ILE A 1 300 ? -0.711 -5.327 44.706 1.00 17.39 297 ILE A C 1
ATOM 2365 O O . ILE A 1 300 ? 0.430 -5.632 44.398 1.00 18.19 297 ILE A O 1
ATOM 2370 N N . VAL A 1 301 ? -1.768 -5.891 44.145 1.00 18.14 298 VAL A N 1
ATOM 2371 C CA . VAL A 1 301 ? -1.626 -6.886 43.096 1.00 18.51 298 VAL A CA 1
ATOM 2372 C C . VAL A 1 301 ? -1.025 -6.224 41.843 1.00 19.41 298 VAL A C 1
ATOM 2373 O O . VAL A 1 301 ? -0.028 -6.695 41.312 1.00 19.13 298 VAL A O 1
ATOM 2377 N N . VAL A 1 302 ? -1.624 -5.122 41.399 1.00 20.99 299 VAL A N 1
ATOM 2378 C CA . VAL A 1 302 ? -1.151 -4.376 40.232 1.00 19.79 299 VAL A CA 1
ATOM 2379 C C . VAL A 1 302 ? 0.268 -3.843 40.441 1.00 20.28 299 VAL A C 1
ATOM 2380 O O . VAL A 1 302 ? 1.104 -3.958 39.554 1.00 21.69 299 VAL A O 1
ATOM 2384 N N . GLY A 1 303 ? 0.536 -3.282 41.618 1.00 19.77 300 GLY A N 1
ATOM 2385 C CA . GLY A 1 303 ? 1.849 -2.750 41.923 1.00 18.28 300 GLY A CA 1
ATOM 2386 C C . GLY A 1 303 ? 2.967 -3.782 42.044 1.00 18.54 300 GLY A C 1
ATOM 2387 O O . GLY A 1 303 ? 4.116 -3.479 41.749 1.00 19.98 300 GLY A O 1
ATOM 2388 N N . ALA A 1 304 ? 2.661 -4.995 42.487 1.00 18.32 301 ALA A N 1
ATOM 2389 C CA . ALA A 1 304 ? 3.705 -6.007 42.613 1.00 18.36 301 ALA A CA 1
ATOM 2390 C C . ALA A 1 304 ? 4.006 -6.576 41.223 1.00 18.93 301 ALA A C 1
ATOM 2391 O O . ALA A 1 304 ? 5.124 -7.009 40.935 1.00 19.66 301 ALA A O 1
ATOM 2393 N N . ARG A 1 305 ? 2.995 -6.560 40.363 1.00 18.51 302 ARG A N 1
ATOM 2394 C CA . ARG A 1 305 ? 3.136 -7.048 39.001 1.00 17.57 302 ARG A CA 1
ATOM 2395 C C . ARG A 1 305 ? 3.953 -6.068 38.175 1.00 17.60 302 ARG A C 1
ATOM 2396 O O . ARG A 1 305 ? 4.876 -6.463 37.471 1.00 16.93 302 ARG A O 1
ATOM 2404 N N . ARG A 1 306 ? 3.610 -4.791 38.281 1.00 19.13 303 ARG A N 1
ATOM 2405 C CA . ARG A 1 306 ? 4.307 -3.757 37.549 1.00 21.29 303 ARG A CA 1
ATOM 2406 C C . ARG A 1 306 ? 5.749 -3.636 38.020 1.00 23.03 303 ARG A C 1
ATOM 2407 O O . ARG A 1 306 ? 6.651 -3.411 37.211 1.00 24.25 303 ARG A O 1
ATOM 2415 N N . ALA A 1 307 ? 5.959 -3.764 39.328 1.00 23.61 304 ALA A N 1
ATOM 2416 C CA . ALA A 1 307 ? 7.294 -3.661 39.906 1.00 24.26 304 ALA A CA 1
ATOM 2417 C C . ALA A 1 307 ? 8.174 -4.838 39.472 1.00 25.98 304 ALA A C 1
ATOM 2418 O O . ALA A 1 307 ? 9.399 -4.702 39.365 1.00 25.72 304 ALA A O 1
ATOM 2420 N N . GLY A 1 308 ? 7.548 -5.989 39.230 1.00 26.52 305 GLY A N 1
ATOM 2421 C CA . GLY A 1 308 ? 8.289 -7.159 38.799 1.00 27.82 305 GLY A CA 1
ATOM 2422 C C . GLY A 1 308 ? 8.791 -6.921 37.389 1.00 29.66 305 GLY A C 1
ATOM 2423 O O . GLY A 1 308 ? 9.934 -7.244 37.063 1.00 28.99 305 GLY A O 1
ATOM 2424 N N . ASP A 1 309 ? 7.929 -6.345 36.554 1.00 30.19 306 ASP A N 1
ATOM 2425 C CA . ASP A 1 309 ? 8.281 -6.037 35.175 1.00 32.00 306 ASP A CA 1
ATOM 2426 C C . ASP A 1 309 ? 9.506 -5.130 35.171 1.00 32.41 306 ASP A C 1
ATOM 2427 O O . ASP A 1 309 ? 10.538 -5.467 34.591 1.00 33.52 306 ASP A O 1
ATOM 2432 N N . LEU A 1 310 ? 9.375 -3.983 35.834 1.00 31.31 307 LEU A N 1
ATOM 2433 C CA . LEU A 1 310 ? 10.428 -2.981 35.911 1.00 31.18 307 LEU A CA 1
ATOM 2434 C C . LEU A 1 310 ? 11.734 -3.398 36.592 1.00 33.26 307 LEU A C 1
ATOM 2435 O O . LEU A 1 310 ? 12.746 -2.720 36.442 1.00 33.52 307 LEU A O 1
ATOM 2440 N N . PHE A 1 311 ? 11.718 -4.503 37.330 1.00 35.91 308 PHE A N 1
ATOM 2441 C CA . PHE A 1 311 ? 12.911 -4.959 38.050 1.00 37.79 308 PHE A CA 1
ATOM 2442 C C . PHE A 1 311 ? 13.835 -5.799 37.176 1.00 40.78 308 PHE A C 1
ATOM 2443 O O . PHE A 1 311 ? 15.061 -5.742 37.336 1.00 41.05 308 PHE A O 1
ATOM 2451 N N . ARG A 1 312 ? 13.240 -6.579 36.267 1.00 44.05 309 ARG A N 1
ATOM 2452 C CA . ARG A 1 312 ? 13.983 -7.446 35.345 1.00 47.12 309 ARG A CA 1
ATOM 2453 C C . ARG A 1 312 ? 14.788 -6.680 34.284 1.00 48.64 309 ARG A C 1
ATOM 2454 O O . ARG A 1 312 ? 14.725 -5.428 34.255 1.00 49.06 309 ARG A O 1
ATOM 2456 O O . LEU B 1 1 ? 10.286 6.239 -11.802 1.00 36.47 7 LEU B O 1
ATOM 2461 N N . PRO B 1 2 ? 11.672 7.991 -11.600 1.00 34.52 8 PRO B N 1
ATOM 2462 C CA . PRO B 1 2 ? 12.867 7.216 -11.987 1.00 33.44 8 PRO B CA 1
ATOM 2463 C C . PRO B 1 2 ? 12.619 5.732 -12.180 1.00 31.39 8 PRO B C 1
ATOM 2464 O O . PRO B 1 2 ? 12.354 4.992 -11.237 1.00 31.86 8 PRO B O 1
ATOM 2468 N N . TYR B 1 3 ? 12.641 5.332 -13.444 1.00 27.97 9 TYR B N 1
ATOM 2469 C CA . TYR B 1 3 ? 12.373 3.964 -13.804 1.00 24.69 9 TYR B CA 1
ATOM 2470 C C . TYR B 1 3 ? 13.612 3.097 -13.668 1.00 24.70 9 TYR B C 1
ATOM 2471 O O . TYR B 1 3 ? 13.887 2.245 -14.512 1.00 25.80 9 TYR B O 1
ATOM 2480 N N . ASP B 1 4 ? 14.363 3.334 -12.590 1.00 25.03 10 ASP B N 1
ATOM 2481 C CA . ASP B 1 4 ? 15.574 2.569 -12.280 1.00 24.02 10 ASP B CA 1
ATOM 2482 C C . ASP B 1 4 ? 15.212 1.534 -11.233 1.00 23.93 10 ASP B C 1
ATOM 2483 O O . ASP B 1 4 ? 15.800 0.449 -11.170 1.00 25.31 10 ASP B O 1
ATOM 2488 N N . ASN B 1 5 ? 14.237 1.896 -10.406 1.00 22.82 11 ASN B N 1
ATOM 2489 C CA . ASN B 1 5 ? 13.755 1.043 -9.322 1.00 21.90 11 ASN B CA 1
ATOM 2490 C C . ASN B 1 5 ? 12.236 0.906 -9.360 1.00 19.93 11 ASN B C 1
ATOM 2491 O O . ASN B 1 5 ? 11.547 1.786 -9.877 1.00 19.82 11 ASN B O 1
ATOM 2496 N N . TYR B 1 6 ? 11.719 -0.200 -8.829 1.00 18.04 12 TYR B N 1
ATOM 2497 C CA . TYR B 1 6 ? 10.271 -0.389 -8.758 1.00 16.65 12 TYR B CA 1
ATOM 2498 C C . TYR B 1 6 ? 9.825 0.531 -7.621 1.00 16.57 12 TYR B C 1
ATOM 2499 O O . TYR B 1 6 ? 10.329 0.417 -6.507 1.00 16.69 12 TYR B O 1
ATOM 2508 N N . GLN B 1 7 ? 8.910 1.456 -7.911 1.00 17.23 13 GLN B N 1
ATOM 2509 C CA . GLN B 1 7 ? 8.445 2.420 -6.914 1.00 18.22 13 GLN B CA 1
ATOM 2510 C C . GLN B 1 7 ? 7.295 1.949 -6.026 1.00 18.32 13 GLN B C 1
ATOM 2511 O O . GLN B 1 7 ? 6.473 1.123 -6.427 1.00 16.81 13 GLN B O 1
ATOM 2517 N N . GLU B 1 8 ? 7.251 2.482 -4.810 1.00 19.46 14 GLU B N 1
ATOM 2518 C CA . GLU B 1 8 ? 6.191 2.144 -3.869 1.00 20.27 14 GLU B CA 1
ATOM 2519 C C . GLU B 1 8 ? 4.897 2.843 -4.286 1.00 19.20 14 GLU B C 1
ATOM 2520 O O . GLU B 1 8 ? 4.925 3.825 -5.028 1.00 18.30 14 GLU B O 1
ATOM 2526 N N . LEU B 1 9 ? 3.769 2.318 -3.811 1.00 19.31 15 LEU B N 1
ATOM 2527 C CA . LEU B 1 9 ? 2.439 2.851 -4.124 1.00 17.91 15 LEU B CA 1
ATOM 2528 C C . LEU B 1 9 ? 2.324 4.373 -4.063 1.00 17.46 15 LEU B C 1
ATOM 2529 O O . LEU B 1 9 ? 1.799 4.998 -4.980 1.00 15.83 15 LEU B O 1
ATOM 2534 N N . GLU B 1 10 ? 2.824 4.956 -2.977 1.00 19.26 16 GLU B N 1
ATOM 2535 C CA . GLU B 1 10 ? 2.766 6.400 -2.756 1.00 20.48 16 GLU B CA 1
ATOM 2536 C C . GLU B 1 10 ? 3.359 7.214 -3.888 1.00 19.81 16 GLU B C 1
ATOM 2537 O O . GLU B 1 10 ? 2.806 8.245 -4.291 1.00 20.94 16 GLU B O 1
ATOM 2543 N N . VAL B 1 11 ? 4.510 6.759 -4.376 1.00 18.95 17 VAL B N 1
ATOM 2544 C CA . VAL B 1 11 ? 5.214 7.423 -5.463 1.00 14.12 17 VAL B CA 1
ATOM 2545 C C . VAL B 1 11 ? 4.334 7.432 -6.707 1.00 12.38 17 VAL B C 1
ATOM 2546 O O . VAL B 1 11 ? 4.085 8.484 -7.303 1.00 12.53 17 VAL B O 1
ATOM 2550 N N . ILE B 1 12 ? 3.857 6.252 -7.088 1.00 11.99 18 ILE B N 1
ATOM 2551 C CA . ILE B 1 12 ? 2.980 6.122 -8.242 1.00 11.55 18 ILE B CA 1
ATOM 2552 C C . ILE B 1 12 ? 1.791 7.086 -8.121 1.00 13.89 18 ILE B C 1
ATOM 2553 O O . ILE B 1 12 ? 1.412 7.727 -9.112 1.00 13.06 18 ILE B O 1
ATOM 2558 N N . ASP B 1 13 ? 1.218 7.181 -6.908 1.00 14.58 19 ASP B N 1
ATOM 2559 C CA . ASP B 1 13 ? 0.064 8.060 -6.630 1.00 15.28 19 ASP B CA 1
ATOM 2560 C C . ASP B 1 13 ? 0.453 9.505 -6.781 1.00 14.52 19 ASP B C 1
ATOM 2561 O O . ASP B 1 13 ? -0.245 10.288 -7.424 1.00 13.14 19 ASP B O 1
ATOM 2566 N N . GLU B 1 14 ? 1.562 9.865 -6.147 1.00 14.90 20 GLU B N 1
ATOM 2567 C CA . GLU B 1 14 ? 2.052 11.233 -6.212 1.00 15.03 20 GLU B CA 1
ATOM 2568 C C . GLU B 1 14 ? 2.423 11.612 -7.636 1.00 14.91 20 GLU B C 1
ATOM 2569 O O . GLU B 1 14 ? 2.385 12.788 -8.007 1.00 12.43 20 GLU B O 1
ATOM 2575 N N . TYR B 1 15 ? 2.775 10.612 -8.437 1.00 15.96 21 TYR B N 1
ATOM 2576 C CA . TYR B 1 15 ? 3.103 10.890 -9.828 1.00 17.88 21 TYR B CA 1
ATOM 2577 C C . TYR B 1 15 ? 1.832 11.403 -10.532 1.00 16.87 21 TYR B C 1
ATOM 2578 O O . TYR B 1 15 ? 1.837 12.488 -11.120 1.00 17.58 21 TYR B O 1
ATOM 2587 N N . LEU B 1 16 ? 0.750 10.626 -10.468 1.00 16.04 22 LEU B N 1
ATOM 2588 C CA . LEU B 1 16 ? -0.517 11.027 -11.080 1.00 14.76 22 LEU B CA 1
ATOM 2589 C C . LEU B 1 16 ? -0.931 12.423 -10.615 1.00 14.27 22 LEU B C 1
ATOM 2590 O O . LEU B 1 16 ? -1.340 13.248 -11.430 1.00 16.11 22 LEU B O 1
ATOM 2595 N N . ASP B 1 17 ? -0.815 12.703 -9.318 1.00 13.97 23 ASP B N 1
ATOM 2596 C CA . ASP B 1 17 ? -1.182 14.031 -8.804 1.00 14.05 23 ASP B CA 1
ATOM 2597 C C . ASP B 1 17 ? -0.308 15.116 -9.421 1.00 14.15 23 ASP B C 1
ATOM 2598 O O . ASP B 1 17 ? -0.772 16.209 -9.731 1.00 14.27 23 ASP B O 1
ATOM 2603 N N . TYR B 1 18 ? 0.970 14.797 -9.584 1.00 16.26 24 TYR B N 1
ATOM 2604 C CA . TYR B 1 18 ? 1.937 15.706 -10.176 1.00 16.44 24 TYR B CA 1
ATOM 2605 C C . TYR B 1 18 ? 1.519 16.028 -11.624 1.00 15.67 24 TYR B C 1
ATOM 2606 O O . TYR B 1 18 ? 1.505 17.189 -12.018 1.00 14.63 24 TYR B O 1
ATOM 2615 N N . ILE B 1 19 ? 1.166 15.004 -12.404 1.00 16.64 25 ILE B N 1
ATOM 2616 C CA . ILE B 1 19 ? 0.745 15.208 -13.794 1.00 16.81 25 ILE B CA 1
ATOM 2617 C C . ILE B 1 19 ? -0.537 16.029 -13.826 1.00 19.02 25 ILE B C 1
ATOM 2618 O O . ILE B 1 19 ? -0.608 17.052 -14.518 1.00 19.79 25 ILE B O 1
ATOM 2623 N N . GLY B 1 20 ? -1.544 15.575 -13.077 1.00 19.54 26 GLY B N 1
ATOM 2624 C CA . GLY B 1 20 ? -2.810 16.281 -13.027 1.00 18.95 26 GLY B CA 1
ATOM 2625 C C . GLY B 1 20 ? -2.654 17.743 -12.637 1.00 20.17 26 GLY B C 1
ATOM 2626 O O . GLY B 1 20 ? -3.394 18.603 -13.117 1.00 20.20 26 GLY B O 1
ATOM 2627 N N . GLU B 1 21 ? -1.684 18.034 -11.775 1.00 20.62 27 GLU B N 1
ATOM 2628 C CA . GLU B 1 21 ? -1.452 19.404 -11.337 1.00 21.72 27 GLU B CA 1
ATOM 2629 C C . GLU B 1 21 ? -0.602 20.197 -12.318 1.00 22.46 27 GLU B C 1
ATOM 2630 O O . GLU B 1 21 ? -0.882 21.364 -12.574 1.00 24.52 27 GLU B O 1
ATOM 2636 N N . LYS B 1 22 ? 0.442 19.576 -12.859 1.00 22.70 28 LYS B N 1
ATOM 2637 C CA . LYS B 1 22 ? 1.337 20.271 -13.787 1.00 22.41 28 LYS B CA 1
ATOM 2638 C C . LYS B 1 22 ? 0.716 20.521 -15.161 1.00 23.03 28 LYS B C 1
ATOM 2639 O O . LYS B 1 22 ? 0.943 21.573 -15.763 1.00 22.29 28 LYS B O 1
ATOM 2642 N N . TYR B 1 23 ? -0.071 19.558 -15.645 1.00 23.89 29 TYR B N 1
ATOM 2643 C CA . TYR B 1 23 ? -0.736 19.664 -16.946 1.00 24.34 29 TYR B CA 1
ATOM 2644 C C . TYR B 1 23 ? -2.248 19.610 -16.758 1.00 24.82 29 TYR B C 1
ATOM 2645 O O . TYR B 1 23 ? -2.912 18.700 -17.246 1.00 24.59 29 TYR B O 1
ATOM 2654 N N . PRO B 1 24 ? -2.812 20.601 -16.051 1.00 26.43 30 PRO B N 1
ATOM 2655 C CA . PRO B 1 24 ? -4.245 20.661 -15.791 1.00 27.83 30 PRO B CA 1
ATOM 2656 C C . PRO B 1 24 ? -5.107 20.984 -17.008 1.00 29.97 30 PRO B C 1
ATOM 2657 O O . PRO B 1 24 ? -6.316 21.183 -16.870 1.00 33.12 30 PRO B O 1
ATOM 2661 N N . ASP B 1 25 ? -4.503 21.040 -18.192 1.00 29.71 31 ASP B N 1
ATOM 2662 C CA . ASP B 1 25 ? -5.264 21.344 -19.398 1.00 28.02 31 ASP B CA 1
ATOM 2663 C C . ASP B 1 25 ? -5.439 20.130 -20.297 1.00 26.06 31 ASP B C 1
ATOM 2664 O O . ASP B 1 25 ? -6.222 20.168 -21.242 1.00 25.38 31 ASP B O 1
ATOM 2669 N N . VAL B 1 26 ? -4.716 19.051 -20.005 1.00 24.30 32 VAL B N 1
ATOM 2670 C CA . VAL B 1 26 ? -4.814 17.835 -20.813 1.00 22.33 32 VAL B CA 1
ATOM 2671 C C . VAL B 1 26 ? -5.089 16.624 -19.938 1.00 21.54 32 VAL B C 1
ATOM 2672 O O . VAL B 1 26 ? -5.701 15.661 -20.386 1.00 19.94 32 VAL B O 1
ATOM 2676 N N . ALA B 1 27 ? -4.644 16.684 -18.686 1.00 22.27 33 ALA B N 1
ATOM 2677 C CA . ALA B 1 27 ? -4.820 15.567 -17.759 1.00 22.79 33 ALA B CA 1
ATOM 2678 C C . ALA B 1 27 ? -5.753 15.833 -16.579 1.00 23.07 33 ALA B C 1
ATOM 2679 O O . ALA B 1 27 ? -5.786 16.934 -16.017 1.00 22.79 33 ALA B O 1
ATOM 2681 N N . THR B 1 28 ? -6.507 14.802 -16.208 1.00 22.88 34 THR B N 1
ATOM 2682 C CA . THR B 1 28 ? -7.430 14.884 -15.088 1.00 21.14 34 THR B CA 1
ATOM 2683 C C . THR B 1 28 ? -7.338 13.641 -14.211 1.00 20.69 34 THR B C 1
ATOM 2684 O O . THR B 1 28 ? -7.641 12.534 -14.651 1.00 21.13 34 THR B O 1
ATOM 2688 N N . VAL B 1 29 ? -6.906 13.829 -12.968 1.00 19.61 35 VAL B N 1
ATOM 2689 C CA . VAL B 1 29 ? -6.802 12.717 -12.032 1.00 20.33 35 VAL B CA 1
ATOM 2690 C C . VAL B 1 29 ? -8.172 12.469 -11.375 1.00 20.29 35 VAL B C 1
ATOM 2691 O O . VAL B 1 29 ? -8.833 13.403 -10.930 1.00 18.99 35 VAL B O 1
ATOM 2695 N N . VAL B 1 30 ? -8.620 11.220 -11.353 1.00 20.91 36 VAL B N 1
ATOM 2696 C CA . VAL B 1 30 ? -9.887 10.919 -10.702 1.00 22.22 36 VAL B CA 1
ATOM 2697 C C . VAL B 1 30 ? -9.672 9.818 -9.682 1.00 23.73 36 VAL B C 1
ATOM 2698 O O . VAL B 1 30 ? -9.136 8.743 -9.993 1.00 23.44 36 VAL B O 1
ATOM 2702 N N . ASN B 1 31 ? -10.048 10.126 -8.447 1.00 25.55 37 ASN B N 1
ATOM 2703 C CA . ASN B 1 31 ? -9.940 9.181 -7.354 1.00 27.35 37 ASN B CA 1
ATOM 2704 C C . ASN B 1 31 ? -11.199 8.344 -7.492 1.00 26.43 37 ASN B C 1
ATOM 2705 O O . ASN B 1 31 ? -12.218 8.666 -6.917 1.00 27.87 37 ASN B O 1
ATOM 2710 N N . ALA B 1 32 ? -11.124 7.293 -8.302 1.00 26.94 38 ALA B N 1
ATOM 2711 C CA . ALA B 1 32 ? -12.268 6.433 -8.562 1.00 25.58 38 ALA B CA 1
ATOM 2712 C C . ALA B 1 32 ? -12.936 5.864 -7.330 1.00 25.89 38 ALA B C 1
ATOM 2713 O O . ALA B 1 32 ? -14.155 5.819 -7.267 1.00 26.68 38 ALA B O 1
ATOM 2715 N N . ALA B 1 33 ? -12.147 5.405 -6.363 1.00 25.06 39 ALA B N 1
ATOM 2716 C CA . ALA B 1 33 ? -12.725 4.812 -5.168 1.00 24.17 39 ALA B CA 1
ATOM 2717 C C . ALA B 1 33 ? -11.676 4.501 -4.122 1.00 24.58 39 ALA B C 1
ATOM 2718 O O . ALA B 1 33 ? -10.516 4.864 -4.260 1.00 25.06 39 ALA B O 1
ATOM 2720 N N . GLU B 1 34 ? -12.091 3.824 -3.062 1.00 23.82 40 GLU B N 1
ATOM 2721 C CA . GLU B 1 34 ? -11.161 3.455 -2.019 1.00 23.53 40 GLU B CA 1
ATOM 2722 C C . GLU B 1 34 ? -11.065 1.937 -2.067 1.00 23.05 40 GLU B C 1
ATOM 2723 O O . GLU B 1 34 ? -12.059 1.244 -2.274 1.00 23.18 40 GLU B O 1
ATOM 2726 N N . SER B 1 35 ? -9.851 1.424 -1.927 1.00 22.82 41 SER B N 1
ATOM 2727 C CA . SER B 1 35 ? -9.624 -0.010 -1.948 1.00 22.49 41 SER B CA 1
ATOM 2728 C C . SER B 1 35 ? -10.325 -0.580 -0.725 1.00 21.93 41 SER B C 1
ATOM 2729 O O . SER B 1 35 ? -10.858 0.178 0.092 1.00 22.12 41 SER B O 1
ATOM 2732 N N . PHE B 1 36 ? -10.319 -1.902 -0.585 1.00 21.28 42 PHE B N 1
ATOM 2733 C CA . PHE B 1 36 ? -10.947 -2.502 0.575 1.00 21.07 42 PHE B CA 1
ATOM 2734 C C . PHE B 1 36 ? -10.348 -1.898 1.836 1.00 21.31 42 PHE B C 1
ATOM 2735 O O . PHE B 1 36 ? -11.076 -1.557 2.766 1.00 23.66 42 PHE B O 1
ATOM 2743 N N . GLU B 1 37 ? -9.023 -1.752 1.870 1.00 20.27 43 GLU B N 1
ATOM 2744 C CA . GLU B 1 37 ? -8.358 -1.209 3.051 1.00 17.83 43 GLU B CA 1
ATOM 2745 C C . GLU B 1 37 ? -8.386 0.304 3.222 1.00 15.91 43 GLU B C 1
ATOM 2746 O O . GLU B 1 37 ? -7.917 0.814 4.227 1.00 15.86 43 GLU B O 1
ATOM 2752 N N . GLY B 1 38 ? -8.936 1.031 2.260 1.00 16.38 44 GLY B N 1
ATOM 2753 C CA . GLY B 1 38 ? -9.002 2.477 2.409 1.00 16.65 44 GLY B CA 1
ATOM 2754 C C . GLY B 1 38 ? -8.048 3.330 1.587 1.00 16.90 44 GLY B C 1
ATOM 2755 O O . GLY B 1 38 ? -7.965 4.539 1.791 1.00 16.56 44 GLY B O 1
ATOM 2756 N N . ARG B 1 39 ? -7.330 2.724 0.649 1.00 17.39 45 ARG B N 1
ATOM 2757 C CA . ARG B 1 39 ? -6.397 3.499 -0.157 1.00 17.15 45 ARG B CA 1
ATOM 2758 C C . ARG B 1 39 ? -7.068 4.034 -1.403 1.00 16.79 45 ARG B C 1
ATOM 2759 O O . ARG B 1 39 ? -7.865 3.346 -2.035 1.00 16.51 45 ARG B O 1
ATOM 2767 N N . PRO B 1 40 ? -6.777 5.286 -1.765 1.00 17.45 46 PRO B N 1
ATOM 2768 C CA . PRO B 1 40 ? -7.424 5.791 -2.977 1.00 18.22 46 PRO B CA 1
ATOM 2769 C C . PRO B 1 40 ? -6.963 5.018 -4.209 1.00 18.42 46 PRO B C 1
ATOM 2770 O O . PRO B 1 40 ? -5.787 4.698 -4.353 1.00 19.49 46 PRO B O 1
ATOM 2774 N N . ILE B 1 41 ? -7.910 4.694 -5.074 1.00 17.61 47 ILE B N 1
ATOM 2775 C CA . ILE B 1 41 ? -7.627 3.991 -6.313 1.00 16.41 47 ILE B CA 1
ATOM 2776 C C . ILE B 1 41 ? -7.734 5.085 -7.363 1.00 17.38 47 ILE B C 1
ATOM 2777 O O . ILE B 1 41 ? -8.828 5.544 -7.664 1.00 17.79 47 ILE B O 1
ATOM 2782 N N . LYS B 1 42 ? -6.609 5.525 -7.917 1.00 18.71 48 LYS B N 1
ATOM 2783 C CA . LYS B 1 42 ? -6.671 6.584 -8.921 1.00 18.36 48 LYS B CA 1
ATOM 2784 C C . LYS B 1 42 ? -6.316 6.160 -10.341 1.00 17.91 48 LYS B C 1
ATOM 2785 O O . LYS B 1 42 ? -5.567 5.206 -10.568 1.00 15.94 48 LYS B O 1
ATOM 2791 N N . TYR B 1 43 ? -6.905 6.873 -11.292 1.00 17.50 49 TYR B N 1
ATOM 2792 C CA . TYR B 1 43 ? -6.628 6.642 -12.687 1.00 16.54 49 TYR B CA 1
ATOM 2793 C C . TYR B 1 43 ? -6.456 8.033 -13.259 1.00 15.33 49 TYR B C 1
ATOM 2794 O O . TYR B 1 43 ? -6.617 9.018 -12.538 1.00 13.18 49 TYR B O 1
ATOM 2803 N N . ILE B 1 44 ? -6.117 8.125 -14.536 1.00 14.99 50 ILE B N 1
ATOM 2804 C CA . ILE B 1 44 ? -5.852 9.425 -15.141 1.00 14.60 50 ILE B CA 1
ATOM 2805 C C . ILE B 1 44 ? -6.572 9.579 -16.482 1.00 14.96 50 ILE B C 1
ATOM 2806 O O . ILE B 1 44 ? -6.643 8.636 -17.272 1.00 16.18 50 ILE B O 1
ATOM 2811 N N . LYS B 1 45 ? -7.118 10.763 -16.737 1.00 15.91 51 LYS B N 1
ATOM 2812 C CA . LYS B 1 45 ? -7.804 11.012 -17.996 1.00 16.21 51 LYS B CA 1
ATOM 2813 C C . LYS B 1 45 ? -7.037 12.043 -18.828 1.00 16.26 51 LYS B C 1
ATOM 2814 O O . LYS B 1 45 ? -6.901 13.210 -18.442 1.00 13.61 51 LYS B O 1
ATOM 2820 N N . ILE B 1 46 ? -6.526 11.593 -19.972 1.00 17.85 52 ILE B N 1
ATOM 2821 C CA . ILE B 1 46 ? -5.741 12.466 -20.851 1.00 18.49 52 ILE B CA 1
ATOM 2822 C C . ILE B 1 46 ? -6.519 12.838 -22.100 1.00 17.52 52 ILE B C 1
ATOM 2823 O O . ILE B 1 46 ? -6.932 11.967 -22.874 1.00 16.13 52 ILE B O 1
ATOM 2828 N N . SER B 1 47 ? -6.702 14.137 -22.300 1.00 17.51 53 SER B N 1
ATOM 2829 C CA . SER B 1 47 ? -7.444 14.601 -23.449 1.00 18.63 53 SER B CA 1
ATOM 2830 C C . SER B 1 47 ? -7.187 16.061 -23.800 1.00 19.28 53 SER B C 1
ATOM 2831 O O . SER B 1 47 ? -7.109 16.913 -22.930 1.00 20.75 53 SER B O 1
ATOM 2834 N N . THR B 1 48 ? -7.045 16.340 -25.088 1.00 21.65 54 THR B N 1
ATOM 2835 C CA . THR B 1 48 ? -6.821 17.709 -25.545 1.00 23.65 54 THR B CA 1
ATOM 2836 C C . THR B 1 48 ? -8.162 18.388 -25.805 1.00 25.47 54 THR B C 1
ATOM 2837 O O . THR B 1 48 ? -8.210 19.569 -26.137 1.00 26.60 54 THR B O 1
ATOM 2841 N N . THR B 1 49 ? -9.244 17.622 -25.658 1.00 27.72 55 THR B N 1
ATOM 2842 C CA . THR B 1 49 ? -10.609 18.110 -25.872 1.00 28.94 55 THR B CA 1
ATOM 2843 C C . THR B 1 49 ? -11.525 17.782 -24.683 1.00 29.53 55 THR B C 1
ATOM 2844 O O . THR B 1 49 ? -12.678 17.395 -24.857 1.00 29.93 55 THR B O 1
ATOM 2848 N N . ASN B 1 50 ? -10.984 17.936 -23.479 1.00 29.62 56 ASN B N 1
ATOM 2849 C CA . ASN B 1 50 ? -11.695 17.680 -22.229 1.00 28.79 56 ASN B CA 1
ATOM 2850 C C . ASN B 1 50 ? -12.676 16.510 -22.274 1.00 27.33 56 ASN B C 1
ATOM 2851 O O . ASN B 1 50 ? -13.711 16.530 -21.611 1.00 27.36 56 ASN B O 1
ATOM 2856 N N . PHE B 1 51 A -12.338 15.488 -23.052 1.00 26.54 56 PHE B N 1
ATOM 2857 C CA . PHE B 1 51 A -13.174 14.303 -23.187 1.00 25.03 56 PHE B CA 1
ATOM 2858 C C . PHE B 1 51 A -14.550 14.632 -23.771 1.00 27.53 56 PHE B C 1
ATOM 2859 O O . PHE B 1 51 A -15.419 13.766 -23.831 1.00 28.48 56 PHE B O 1
ATOM 2867 N N . GLU B 1 52 B -14.743 15.870 -24.221 1.00 29.95 56 GLU B N 1
ATOM 2868 C CA . GLU B 1 52 B -16.034 16.300 -24.759 1.00 31.81 56 GLU B CA 1
ATOM 2869 C C . GLU B 1 52 B -16.347 16.018 -26.227 1.00 31.75 56 GLU B C 1
ATOM 2870 O O . GLU B 1 52 B -17.484 16.202 -26.657 1.00 32.83 56 GLU B O 1
ATOM 2876 N N . ASP B 1 53 ? -15.355 15.589 -27.001 1.00 31.68 57 ASP B N 1
ATOM 2877 C CA . ASP B 1 53 ? -15.575 15.285 -28.414 1.00 29.62 57 ASP B CA 1
ATOM 2878 C C . ASP B 1 53 ? -15.680 13.768 -28.495 1.00 27.75 57 ASP B C 1
ATOM 2879 O O . ASP B 1 53 ? -14.685 13.062 -28.344 1.00 26.71 57 ASP B O 1
ATOM 2884 N N . GLU B 1 54 ? -16.891 13.279 -28.722 1.00 25.86 58 GLU B N 1
ATOM 2885 C CA . GLU B 1 54 ? -17.151 11.848 -28.770 1.00 25.80 58 GLU B CA 1
ATOM 2886 C C . GLU B 1 54 ? -16.784 11.108 -30.058 1.00 25.65 58 GLU B C 1
ATOM 2887 O O . GLU B 1 54 ? -16.932 9.879 -30.129 1.00 24.71 58 GLU B O 1
ATOM 2889 N N . ASN B 1 55 A -16.311 11.823 -31.078 1.00 24.40 58 ASN B N 1
ATOM 2890 C CA . ASN B 1 55 A -15.941 11.138 -32.318 1.00 24.23 58 ASN B CA 1
ATOM 2891 C C . ASN B 1 55 A -14.510 10.574 -32.201 1.00 23.76 58 ASN B C 1
ATOM 2892 O O . ASN B 1 55 A -14.067 9.751 -33.019 1.00 24.07 58 ASN B O 1
ATOM 2894 N N . LYS B 1 56 ? -13.803 11.017 -31.160 1.00 21.84 59 LYS B N 1
ATOM 2895 C CA . LYS B 1 56 ? -12.438 10.576 -30.869 1.00 17.70 59 LYS B CA 1
ATOM 2896 C C . LYS B 1 56 ? -12.556 9.359 -29.965 1.00 17.84 59 LYS B C 1
ATOM 2897 O O . LYS B 1 56 ? -12.948 9.500 -28.811 1.00 18.52 59 LYS B O 1
ATOM 2903 N N . PRO B 1 57 ? -12.233 8.149 -30.467 1.00 17.52 60 PRO B N 1
ATOM 2904 C CA . PRO B 1 57 ? -12.341 6.958 -29.612 1.00 17.17 60 PRO B CA 1
ATOM 2905 C C . PRO B 1 57 ? -11.476 6.977 -28.346 1.00 17.30 60 PRO B C 1
ATOM 2906 O O . PRO B 1 57 ? -10.573 7.803 -28.205 1.00 19.11 60 PRO B O 1
ATOM 2910 N N . VAL B 1 58 ? -11.773 6.079 -27.413 1.00 15.58 61 VAL B N 1
ATOM 2911 C CA . VAL B 1 58 ? -11.024 6.013 -26.176 1.00 14.28 61 VAL B CA 1
ATOM 2912 C C . VAL B 1 58 ? -10.097 4.797 -26.087 1.00 13.97 61 VAL B C 1
ATOM 2913 O O . VAL B 1 58 ? -10.439 3.696 -26.521 1.00 13.81 61 VAL B O 1
ATOM 2917 N N . ILE B 1 59 ? -8.906 5.024 -25.543 1.00 12.72 62 ILE B N 1
ATOM 2918 C CA . ILE B 1 59 ? -7.941 3.953 -25.321 1.00 10.87 62 ILE B CA 1
ATOM 2919 C C . ILE B 1 59 ? -7.876 3.880 -23.787 1.00 8.97 62 ILE B C 1
ATOM 2920 O O . ILE B 1 59 ? -7.659 4.891 -23.126 1.00 8.51 62 ILE B O 1
ATOM 2925 N N . PHE B 1 60 ? -8.077 2.698 -23.225 1.00 8.44 63 PHE B N 1
ATOM 2926 C CA . PHE B 1 60 ? -8.038 2.539 -21.776 1.00 8.22 63 PHE B CA 1
ATOM 2927 C C . PHE B 1 60 ? -6.930 1.534 -21.475 1.00 7.84 63 PHE B C 1
ATOM 2928 O O . PHE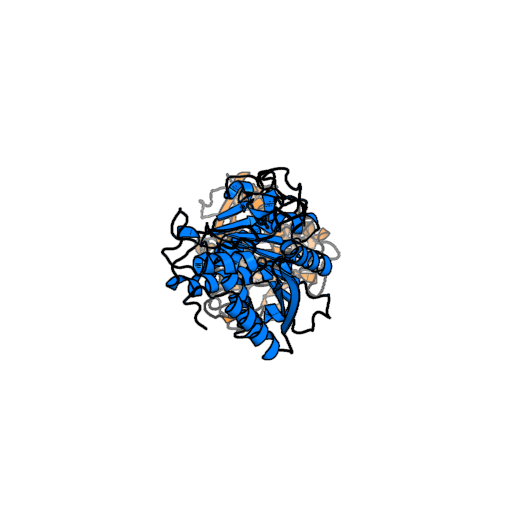 B 1 60 ? -6.858 0.495 -22.108 1.00 7.20 63 PHE B O 1
ATOM 2936 N N . ILE B 1 61 ? -6.043 1.847 -20.535 1.00 10.00 64 ILE B N 1
ATOM 2937 C CA . ILE B 1 61 ? -4.969 0.899 -20.190 1.00 8.97 64 ILE B CA 1
ATOM 2938 C C . ILE B 1 61 ? -4.853 0.783 -18.679 1.00 6.55 64 ILE B C 1
ATOM 2939 O O . ILE B 1 61 ? -4.936 1.777 -17.986 1.00 3.75 64 ILE B O 1
ATOM 2944 N N . ASP B 1 62 ? -4.648 -0.419 -18.166 1.00 9.28 65 ASP B N 1
ATOM 2945 C CA . ASP B 1 62 ? -4.518 -0.568 -16.723 1.00 13.26 65 ASP B CA 1
ATOM 2946 C C . ASP B 1 62 ? -3.436 -1.565 -16.314 1.00 14.06 65 ASP B C 1
ATOM 2947 O O . ASP B 1 62 ? -3.003 -2.396 -17.121 1.00 14.35 65 ASP B O 1
ATOM 2952 N N . GLY B 1 63 ? -2.985 -1.457 -15.070 1.00 14.32 66 GLY B N 1
ATOM 2953 C CA . GLY B 1 63 ? -1.985 -2.372 -14.564 1.00 15.49 66 GLY B CA 1
ATOM 2954 C C . GLY B 1 63 ? -2.114 -2.523 -13.061 1.00 18.39 66 GLY B C 1
ATOM 2955 O O . GLY B 1 63 ? -2.917 -1.840 -12.424 1.00 21.46 66 GLY B O 1
ATOM 2956 N N . GLY B 1 64 ? -1.351 -3.431 -12.475 1.00 19.15 67 GLY B N 1
ATOM 2957 C CA . GLY B 1 64 ? -1.421 -3.583 -11.036 1.00 21.35 67 GLY B CA 1
ATOM 2958 C C . GLY B 1 64 ? -2.560 -4.427 -10.495 1.00 22.07 67 GLY B C 1
ATOM 2959 O O . GLY B 1 64 ? -2.770 -4.459 -9.272 1.00 21.68 67 GLY B O 1
ATOM 2960 N N . ILE B 1 65 ? -3.289 -5.107 -11.384 1.00 21.97 68 ILE B N 1
ATOM 2961 C CA . ILE B 1 65 ? -4.391 -5.973 -10.969 1.00 22.65 68 ILE B CA 1
ATOM 2962 C C . ILE B 1 65 ? -3.828 -7.038 -10.013 1.00 22.76 68 ILE B C 1
ATOM 2963 O O . ILE B 1 65 ? -4.332 -7.219 -8.899 1.00 21.10 68 ILE B O 1
ATOM 2968 N N . HIS B 1 66 ? -2.772 -7.720 -10.461 1.00 22.40 69 HIS B N 1
ATOM 2969 C CA . HIS B 1 66 ? -2.093 -8.743 -9.677 1.00 20.82 69 HIS B CA 1
ATOM 2970 C C . HIS B 1 66 ? -0.930 -8.057 -8.998 1.00 20.23 69 HIS B C 1
ATOM 2971 O O . HIS B 1 66 ? -0.065 -7.501 -9.664 1.00 21.81 69 HIS B O 1
ATOM 2978 N N . ALA B 1 67 ? -0.929 -8.102 -7.668 1.00 18.19 70 ALA B N 1
ATOM 2979 C CA . ALA B 1 67 ? 0.064 -7.447 -6.819 1.00 17.11 70 ALA B CA 1
ATOM 2980 C C . ALA B 1 67 ? 1.562 -7.595 -7.123 1.00 16.79 70 ALA B C 1
ATOM 2981 O O . ALA B 1 67 ? 2.275 -6.592 -7.223 1.00 15.99 70 ALA B O 1
ATOM 2983 N N . ARG B 1 68 ? 2.027 -8.834 -7.259 1.00 16.30 71 ARG B N 1
ATOM 2984 C CA . ARG B 1 68 ? 3.437 -9.140 -7.503 1.00 15.27 71 ARG B CA 1
ATOM 2985 C C . ARG B 1 68 ? 4.081 -8.723 -8.842 1.00 15.03 71 ARG B C 1
ATOM 2986 O O . ARG B 1 68 ? 5.300 -8.610 -8.938 1.00 16.64 71 ARG B O 1
ATOM 2994 N N . GLU B 1 69 ? 3.271 -8.510 -9.868 1.00 13.78 72 GLU B N 1
ATOM 2995 C CA . GLU B 1 69 ? 3.769 -8.113 -11.182 1.00 14.26 72 GLU B CA 1
ATOM 2996 C C . GLU B 1 69 ? 4.168 -6.634 -11.247 1.00 13.83 72 GLU B C 1
ATOM 2997 O O . GLU B 1 69 ? 3.482 -5.806 -11.858 1.00 14.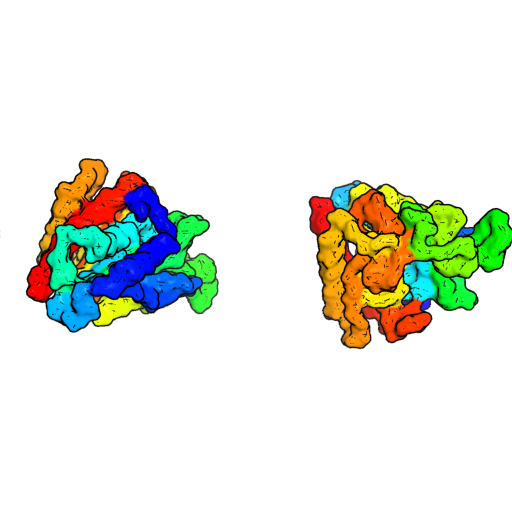17 72 GLU B O 1
ATOM 3003 N N . TRP B 1 70 ? 5.306 -6.334 -10.625 1.00 14.34 73 TRP B N 1
ATOM 3004 C CA . TRP B 1 70 ? 5.852 -4.978 -10.534 1.00 14.88 73 TRP B CA 1
ATOM 3005 C C . TRP B 1 70 ? 6.160 -4.212 -11.824 1.00 13.96 73 TRP B C 1
ATOM 3006 O O . TRP B 1 70 ? 6.116 -2.976 -11.821 1.00 11.46 73 TRP B O 1
ATOM 3017 N N . ILE B 1 71 ? 6.475 -4.906 -12.921 1.00 14.22 74 ILE B N 1
ATOM 3018 C CA . ILE B 1 71 ? 6.786 -4.181 -14.163 1.00 15.10 74 ILE B CA 1
ATOM 3019 C C . ILE B 1 71 ? 5.545 -3.576 -14.835 1.00 15.50 74 ILE B C 1
ATOM 3020 O O . ILE B 1 71 ? 5.636 -2.610 -15.609 1.00 16.22 74 ILE B O 1
ATOM 3025 N N . SER B 1 72 ? 4.385 -4.138 -14.511 1.00 15.20 75 SER B N 1
ATOM 3026 C CA . SER B 1 72 ? 3.108 -3.673 -15.040 1.00 12.52 75 SER B CA 1
ATOM 3027 C C . SER B 1 72 ? 2.781 -2.189 -14.793 1.00 10.56 75 SER B C 1
ATOM 3028 O O . SER B 1 72 ? 2.515 -1.460 -15.736 1.00 12.06 75 SER B O 1
ATOM 3031 N N . PRO B 1 73 ? 2.784 -1.718 -13.526 1.00 8.52 76 PRO B N 1
ATOM 3032 C CA . PRO B 1 73 ? 2.463 -0.299 -13.311 1.00 9.06 76 PRO B CA 1
ATOM 3033 C C . PRO B 1 73 ? 3.365 0.725 -14.004 1.00 9.31 76 PRO B C 1
ATOM 3034 O O . PRO B 1 73 ? 2.863 1.671 -14.613 1.00 9.91 76 PRO B O 1
ATOM 3038 N N . PRO B 1 74 ? 4.709 0.562 -13.895 1.00 11.24 77 PRO B N 1
ATOM 3039 C CA . PRO B 1 74 ? 5.697 1.466 -14.511 1.00 10.93 77 PRO B CA 1
ATOM 3040 C C . PRO B 1 74 ? 5.408 1.638 -15.999 1.00 10.25 77 PRO B C 1
ATOM 3041 O O . PRO B 1 74 ? 5.580 2.719 -16.572 1.00 11.40 77 PRO B O 1
ATOM 3045 N N . SER B 1 75 ? 4.977 0.544 -16.616 1.00 10.54 78 SER B N 1
ATOM 3046 C CA . SER B 1 75 ? 4.650 0.540 -18.028 1.00 11.88 78 SER B CA 1
ATOM 3047 C C . SER B 1 75 ? 3.462 1.453 -18.305 1.00 12.83 78 SER B C 1
ATOM 3048 O O . SER B 1 75 ? 3.372 2.051 -19.381 1.00 14.61 78 SER B O 1
ATOM 3051 N N . VAL B 1 76 ? 2.556 1.580 -17.338 1.00 12.38 79 VAL B N 1
ATOM 3052 C CA . VAL B 1 76 ? 1.395 2.437 -17.537 1.00 12.09 79 VAL B CA 1
ATOM 3053 C C . VAL B 1 76 ? 1.717 3.883 -17.174 1.00 11.86 79 VAL B C 1
ATOM 3054 O O . VAL B 1 76 ? 1.196 4.804 -17.806 1.00 13.16 79 VAL B O 1
ATOM 3058 N N . THR B 1 77 ? 2.567 4.096 -16.169 1.00 11.92 80 THR B N 1
ATOM 3059 C CA . THR B 1 77 ? 2.946 5.465 -15.804 1.00 13.25 80 THR B CA 1
ATOM 3060 C C . THR B 1 77 ? 3.872 6.006 -16.900 1.00 14.16 80 THR B C 1
ATOM 3061 O O . THR B 1 77 ? 3.941 7.217 -17.150 1.00 15.21 80 THR B O 1
ATOM 3065 N N . TRP B 1 78 ? 4.580 5.105 -17.572 1.00 14.20 81 TRP B N 1
ATOM 3066 C CA . TRP B 1 78 ? 5.450 5.538 -18.643 1.00 13.43 81 TRP B CA 1
ATOM 3067 C C . TRP B 1 78 ? 4.596 6.049 -19.811 1.00 11.74 81 TRP B C 1
ATOM 3068 O O . TRP B 1 78 ? 4.922 7.062 -20.432 1.00 13.07 81 TRP B O 1
ATOM 3079 N N . ALA B 1 79 ? 3.493 5.363 -20.101 1.00 11.33 82 ALA B N 1
ATOM 3080 C CA . ALA B 1 79 ? 2.600 5.786 -21.179 1.00 9.69 82 ALA B CA 1
ATOM 3081 C C . ALA B 1 79 ? 1.990 7.139 -20.831 1.00 10.04 82 ALA B C 1
ATOM 3082 O O . ALA B 1 79 ? 1.731 7.961 -21.709 1.00 10.94 82 ALA B O 1
ATOM 3084 N N . ILE B 1 80 ? 1.757 7.376 -19.542 1.00 12.29 83 ILE B N 1
ATOM 3085 C CA . ILE B 1 80 ? 1.203 8.654 -19.104 1.00 12.87 83 ILE B CA 1
ATOM 3086 C C . ILE B 1 80 ? 2.273 9.697 -19.400 1.00 12.73 83 ILE B C 1
ATOM 3087 O O . ILE B 1 80 ? 1.990 10.788 -19.877 1.00 12.48 83 ILE B O 1
ATOM 3092 N N . HIS B 1 81 ? 3.516 9.334 -19.110 1.00 15.49 84 HIS B N 1
ATOM 3093 C CA . HIS B 1 81 ? 4.666 10.202 -19.341 1.00 15.49 84 HIS B CA 1
ATOM 3094 C C . HIS B 1 81 ? 4.814 10.615 -20.824 1.00 16.44 84 HIS B C 1
ATOM 3095 O O . HIS B 1 81 ? 5.112 11.771 -21.123 1.00 16.20 84 HIS B O 1
ATOM 3102 N N . LYS B 1 82 ? 4.584 9.659 -21.728 1.00 16.76 85 LYS B N 1
ATOM 3103 C CA . LYS B 1 82 ? 4.685 9.847 -23.181 1.00 16.73 85 LYS B CA 1
ATOM 3104 C C . LYS B 1 82 ? 3.515 10.585 -23.793 1.00 18.26 85 LYS B C 1
ATOM 3105 O O . LYS B 1 82 ? 3.625 11.150 -24.887 1.00 17.67 85 LYS B O 1
ATOM 3111 N N . LEU B 1 83 ? 2.384 10.558 -23.090 1.00 18.62 86 LEU B N 1
ATOM 3112 C CA . LEU B 1 83 ? 1.170 11.213 -23.557 1.00 17.42 86 LEU B CA 1
ATOM 3113 C C . LEU B 1 83 ? 1.046 12.645 -23.038 1.00 16.48 86 LEU B C 1
ATOM 3114 O O . LEU B 1 83 ? 0.293 13.451 -23.592 1.00 16.25 86 LEU B O 1
ATOM 3119 N N . VAL B 1 84 ? 1.805 12.963 -21.992 1.00 15.55 87 VAL B N 1
ATOM 3120 C CA . VAL B 1 84 ? 1.720 14.278 -21.369 1.00 16.52 87 VAL B CA 1
ATOM 3121 C C . VAL B 1 84 ? 3.025 15.049 -21.217 1.00 17.18 87 VAL B C 1
ATOM 3122 O O . VAL B 1 84 ? 3.104 16.225 -21.571 1.00 15.23 87 VAL B O 1
ATOM 3126 N N . GLU B 1 85 A 4.040 14.389 -20.669 1.00 19.11 87 GLU B N 1
ATOM 3127 C CA . GLU B 1 85 A 5.319 15.038 -20.414 1.00 22.32 87 GLU B CA 1
ATOM 3128 C C . GLU B 1 85 A 6.260 15.185 -21.607 1.00 24.82 87 GLU B C 1
ATOM 3129 O O . GLU B 1 85 A 6.788 16.269 -21.865 1.00 25.71 87 GLU B O 1
ATOM 3135 N N . ASP B 1 86 ? 6.481 14.080 -22.310 1.00 25.51 88 ASP B N 1
ATOM 3136 C CA . ASP B 1 86 ? 7.375 14.047 -23.457 1.00 25.53 88 ASP B CA 1
ATOM 3137 C C . ASP B 1 86 ? 6.597 13.473 -24.633 1.00 24.29 88 ASP B C 1
ATOM 3138 O O . ASP B 1 86 ? 6.739 12.299 -24.971 1.00 23.55 88 ASP B O 1
ATOM 3143 N N . VAL B 1 87 ? 5.773 14.315 -25.244 1.00 24.28 89 VAL B N 1
ATOM 3144 C CA . VAL B 1 87 ? 4.940 13.912 -26.371 1.00 25.38 89 VAL B CA 1
ATOM 3145 C C . VAL B 1 87 ? 5.716 13.868 -27.696 1.00 25.30 89 VAL B C 1
ATOM 3146 O O . VAL B 1 87 ? 6.139 14.904 -28.216 1.00 24.73 89 VAL B O 1
ATOM 3150 N N . THR B 1 88 ? 5.886 12.661 -28.236 1.00 25.40 95 THR B N 1
ATOM 3151 C CA . THR B 1 88 ? 6.601 12.467 -29.494 1.00 26.09 95 THR B CA 1
ATOM 3152 C C . THR B 1 88 ? 5.730 11.833 -30.582 1.00 27.08 95 THR B C 1
ATOM 3153 O O . THR B 1 88 ? 6.189 11.607 -31.708 1.00 27.44 95 THR B O 1
ATOM 3157 N N . GLU B 1 89 ? 4.482 11.525 -30.226 1.00 26.45 96 GLU B N 1
ATOM 3158 C CA . GLU B 1 89 ? 3.506 10.964 -31.158 1.00 26.03 96 GLU B CA 1
ATOM 3159 C C . GLU B 1 89 ? 2.259 11.828 -30.982 1.00 26.26 96 GLU B C 1
ATOM 3160 O O . GLU B 1 89 ? 1.218 11.354 -30.521 1.00 27.54 96 GLU B O 1
ATOM 3166 N N . ASN B 1 90 ? 2.391 13.104 -31.337 1.00 24.20 97 ASN B N 1
ATOM 3167 C CA . ASN B 1 90 ? 1.327 14.092 -31.215 1.00 24.70 97 ASN B CA 1
ATOM 3168 C C . ASN B 1 90 ? -0.062 13.652 -31.712 1.00 25.50 97 ASN B C 1
ATOM 3169 O O . ASN B 1 90 ? -1.096 14.113 -31.205 1.00 26.33 97 ASN B O 1
ATOM 3171 N N . ASP B 1 91 ? -0.085 12.758 -32.692 1.00 24.85 98 ASP B N 1
ATOM 3172 C CA . ASP B 1 91 ? -1.335 12.280 -33.266 1.00 23.60 98 ASP B CA 1
ATOM 3173 C C . ASP B 1 91 ? -2.077 11.292 -32.370 1.00 22.21 98 ASP B C 1
ATOM 3174 O O . ASP B 1 91 ? -3.164 10.840 -32.701 1.00 21.39 98 ASP B O 1
ATOM 3179 N N . LEU B 1 92 ? -1.481 10.945 -31.239 1.00 22.54 99 LEU B N 1
ATOM 3180 C CA . LEU B 1 92 ? -2.113 10.014 -30.316 1.00 22.38 99 LEU B CA 1
ATOM 3181 C C . LEU B 1 92 ? -3.159 10.767 -29.467 1.00 22.55 99 LEU B C 1
ATOM 3182 O O . LEU B 1 92 ? -4.170 10.203 -29.057 1.00 18.77 99 LEU B O 1
ATOM 3187 N N . LEU B 1 93 ? -2.902 12.051 -29.238 1.00 24.09 100 LEU B N 1
ATOM 3188 C CA . LEU B 1 93 ? -3.806 12.907 -28.487 1.00 26.43 100 LEU B CA 1
ATOM 3189 C C . LEU B 1 93 ? -4.774 13.598 -29.447 1.00 26.98 100 LEU B C 1
ATOM 3190 O O . LEU B 1 93 ? -5.829 14.072 -29.037 1.00 29.55 100 LEU B O 1
ATOM 3195 N N . GLU B 1 94 ? -4.409 13.672 -30.723 1.00 27.57 101 GLU B N 1
ATOM 3196 C CA . GLU B 1 94 ? -5.280 14.283 -31.727 1.00 27.58 101 GLU B CA 1
ATOM 3197 C C . GLU B 1 94 ? -6.409 13.288 -32.003 1.00 25.19 101 GLU B C 1
ATOM 3198 O O . GLU B 1 94 ? -7.563 13.660 -32.185 1.00 25.24 101 GLU B O 1
ATOM 3204 N N . LYS B 1 95 ? -6.050 12.015 -32.008 1.00 22.43 102 LYS B N 1
ATOM 3205 C CA . LYS B 1 95 ? -6.981 10.949 -32.308 1.00 21.83 102 LYS B CA 1
ATOM 3206 C C . LYS B 1 95 ? -7.834 10.355 -31.175 1.00 21.63 102 LYS B C 1
ATOM 3207 O O . LYS B 1 95 ? -9.013 10.054 -31.391 1.00 19.55 102 LYS B O 1
ATOM 3211 N N . PHE B 1 96 ? -7.259 10.181 -29.985 1.00 21.01 103 PHE B N 1
ATOM 3212 C CA . PHE B 1 96 ? -8.010 9.579 -28.890 1.00 20.14 103 PHE B CA 1
ATOM 3213 C C . PHE B 1 96 ? -7.927 10.278 -27.549 1.00 18.33 103 PHE B C 1
ATOM 3214 O O . PHE B 1 96 ? -7.114 11.184 -27.340 1.00 16.65 103 PHE B O 1
ATOM 3222 N N . ASP B 1 97 ? -8.808 9.843 -26.649 1.00 17.31 104 ASP B N 1
ATOM 3223 C CA . ASP B 1 97 ? -8.846 10.336 -25.278 1.00 16.64 104 ASP B CA 1
ATOM 3224 C C . ASP B 1 97 ? -8.248 9.157 -24.531 1.00 15.28 104 ASP B C 1
ATOM 3225 O O . ASP B 1 97 ? -8.375 8.009 -24.978 1.00 15.01 104 ASP B O 1
ATOM 3230 N N . TRP B 1 98 ? -7.608 9.414 -23.397 1.00 14.45 105 TRP B N 1
ATOM 3231 C CA . TRP B 1 98 ? -6.973 8.313 -22.695 1.00 15.01 105 TRP B CA 1
ATOM 3232 C C . TRP B 1 98 ? -7.302 8.171 -21.222 1.00 13.52 105 TRP B C 1
ATOM 3233 O O . TRP B 1 98 ? -7.460 9.154 -20.499 1.00 14.00 105 TRP B O 1
ATOM 3244 N N . ILE B 1 99 ? -7.378 6.915 -20.794 1.00 14.31 106 ILE B N 1
ATOM 3245 C CA . ILE B 1 99 ? -7.620 6.572 -19.403 1.00 13.89 106 ILE B CA 1
ATOM 3246 C C . ILE B 1 99 ? -6.514 5.593 -19.014 1.00 10.78 106 ILE B C 1
ATOM 3247 O O . ILE B 1 99 ? -6.435 4.496 -19.563 1.00 11.82 106 ILE B O 1
ATOM 3252 N N . LEU B 1 100 ? -5.666 5.993 -18.074 1.00 9.11 107 LEU B N 1
ATOM 3253 C CA . LEU B 1 100 ? -4.563 5.142 -17.613 1.00 10.61 107 LEU B CA 1
ATOM 3254 C C . LEU B 1 100 ? -4.665 4.873 -16.097 1.00 10.55 107 LEU B C 1
ATOM 3255 O O . LEU B 1 100 ? -4.657 5.793 -15.282 1.00 11.69 107 LEU B O 1
ATOM 3260 N N . LEU B 1 101 ? -4.738 3.602 -15.729 1.00 11.48 108 LEU B N 1
ATOM 3261 C CA . LEU B 1 101 ? -4.873 3.200 -14.334 1.00 10.10 108 LEU B CA 1
ATOM 3262 C C . LEU B 1 101 ? -3.712 2.280 -13.910 1.00 9.02 108 LEU B C 1
ATOM 3263 O O . LEU B 1 101 ? -3.786 1.054 -14.064 1.00 7.91 108 LEU B O 1
ATOM 3268 N N . PRO B 1 102 ? -2.638 2.873 -13.341 1.00 10.49 109 PRO B N 1
ATOM 3269 C CA . PRO B 1 102 ? -1.397 2.251 -12.862 1.00 10.52 109 PRO B CA 1
ATOM 3270 C C . PRO B 1 102 ? -1.495 1.049 -11.933 1.00 13.71 109 PRO B C 1
ATOM 3271 O O . PRO B 1 102 ? -0.874 0.011 -12.199 1.00 13.44 109 PRO B O 1
ATOM 3275 N N . VAL B 1 103 ? -2.247 1.185 -10.837 1.00 14.94 110 VAL B N 1
ATOM 3276 C CA . VAL B 1 103 ? -2.394 0.091 -9.869 1.00 15.37 110 VAL B CA 1
ATOM 3277 C C . VAL B 1 103 ? -3.841 -0.189 -9.482 1.00 16.03 110 VAL B C 1
ATOM 3278 O O . VAL B 1 103 ? -4.389 0.427 -8.564 1.00 17.21 110 VAL B O 1
ATOM 3282 N N . VAL B 1 104 ? -4.452 -1.136 -10.181 1.00 15.27 111 VAL B N 1
ATOM 3283 C CA . VAL B 1 104 ? -5.826 -1.503 -9.909 1.00 13.03 111 VAL B CA 1
ATOM 3284 C C . VAL B 1 104 ? -5.974 -1.986 -8.461 1.00 13.66 111 VAL B C 1
ATOM 3285 O O . VAL B 1 104 ? -6.937 -1.650 -7.788 1.00 14.82 111 VAL B O 1
ATOM 3289 N N . ASN B 1 105 ? -4.986 -2.727 -7.978 1.00 13.89 112 ASN B N 1
ATOM 3290 C CA . ASN B 1 105 ? -5.007 -3.303 -6.641 1.00 11.96 112 ASN B CA 1
ATOM 3291 C C . ASN B 1 105 ? -3.917 -2.732 -5.700 1.00 13.82 112 ASN B C 1
ATOM 3292 O O . ASN B 1 105 ? -2.885 -3.364 -5.483 1.00 15.01 112 ASN B O 1
ATOM 3297 N N . PRO B 1 106 ? -4.144 -1.526 -5.116 1.00 14.66 113 PRO B N 1
ATOM 3298 C CA . PRO B 1 106 ? -3.158 -0.914 -4.213 1.00 14.97 113 PRO B CA 1
ATOM 3299 C C . PRO B 1 106 ? -2.932 -1.618 -2.881 1.00 16.64 113 PRO B C 1
ATOM 3300 O O . PRO B 1 106 ? -1.851 -1.497 -2.313 1.00 18.03 113 PRO B O 1
ATOM 3304 N N . ASP B 1 107 ? -3.933 -2.337 -2.370 1.00 17.19 114 ASP B N 1
ATOM 3305 C CA . ASP B 1 107 ? -3.754 -3.027 -1.091 1.00 17.05 114 ASP B CA 1
ATOM 3306 C C . ASP B 1 107 ? -2.774 -4.169 -1.303 1.00 18.33 114 ASP B C 1
ATOM 3307 O O . ASP B 1 107 ? -1.864 -4.366 -0.499 1.00 19.68 114 ASP B O 1
ATOM 3312 N N . GLY B 1 108 ? -2.984 -4.935 -2.375 1.00 18.94 115 GLY B N 1
ATOM 3313 C CA . GLY B 1 108 ? -2.098 -6.042 -2.688 1.00 19.63 115 GLY B CA 1
ATOM 3314 C C . GLY B 1 108 ? -0.710 -5.523 -3.049 1.00 20.47 115 GLY B C 1
ATOM 3315 O O . GLY B 1 108 ? 0.283 -6.002 -2.521 1.00 21.07 115 GLY B O 1
ATOM 3316 N N . TYR B 1 109 ? -0.645 -4.535 -3.937 1.00 20.24 116 TYR B N 1
ATOM 3317 C CA . TYR B 1 109 ? 0.625 -3.955 -4.356 1.00 20.78 116 TYR B CA 1
ATOM 3318 C C . TYR B 1 109 ? 1.470 -3.510 -3.166 1.00 20.62 116 TYR B C 1
ATOM 3319 O O . TYR B 1 109 ? 2.649 -3.846 -3.069 1.00 20.27 116 TYR B O 1
ATOM 3328 N N . LYS B 1 110 ? 0.862 -2.731 -2.276 1.00 20.61 117 LYS B N 1
ATOM 3329 C CA . LYS B 1 110 ? 1.527 -2.235 -1.075 1.00 18.40 117 LYS B CA 1
ATOM 3330 C C . LYS B 1 110 ? 1.967 -3.418 -0.216 1.00 17.26 117 LYS B C 1
ATOM 3331 O O . LYS B 1 110 ? 3.044 -3.418 0.374 1.00 18.40 117 LYS B O 1
ATOM 3337 N N . TYR B 1 111 ? 1.123 -4.437 -0.167 1.00 15.03 118 TYR B N 1
ATOM 3338 C CA . TYR B 1 111 ? 1.390 -5.627 0.620 1.00 13.84 118 TYR B CA 1
ATOM 3339 C C . TYR B 1 111 ? 2.614 -6.419 0.127 1.00 14.00 118 TYR B C 1
ATOM 3340 O O . TYR B 1 111 ? 3.284 -7.097 0.914 1.00 14.06 118 TYR B O 1
ATOM 3349 N N . THR B 1 112 ? 2.905 -6.352 -1.169 1.00 13.45 119 THR B N 1
ATOM 3350 C CA . THR B 1 112 ? 4.063 -7.073 -1.692 1.00 14.20 119 THR B CA 1
ATOM 3351 C C . THR B 1 112 ? 5.343 -6.384 -1.202 1.00 14.90 119 THR B C 1
ATOM 3352 O O . THR B 1 112 ? 6.398 -7.003 -1.154 1.00 16.99 119 THR B O 1
ATOM 3356 N N . PHE B 1 113 ? 5.227 -5.108 -0.829 1.00 14.89 120 PHE B N 1
ATOM 3357 C CA . PHE B 1 113 ? 6.350 -4.317 -0.325 1.00 13.84 120 PHE B CA 1
ATOM 3358 C C . PHE B 1 113 ? 6.476 -4.424 1.188 1.00 14.52 120 PHE B C 1
ATOM 3359 O O . PHE B 1 113 ? 7.571 -4.467 1.747 1.00 15.13 120 PHE B O 1
ATOM 3367 N N . THR B 1 114 ? 5.342 -4.458 1.864 1.00 14.52 121 THR B N 1
ATOM 3368 C CA . THR B 1 114 ? 5.356 -4.510 3.313 1.00 11.14 121 THR B CA 1
ATOM 3369 C C . THR B 1 114 ? 5.507 -5.903 3.892 1.00 12.02 121 THR B C 1
ATOM 3370 O O . THR B 1 114 ? 6.163 -6.075 4.908 1.00 12.71 121 THR B O 1
ATOM 3374 N N . ASN B 1 115 ? 4.949 -6.908 3.231 1.00 13.49 122 ASN B N 1
ATOM 3375 C CA . ASN B 1 115 ? 4.992 -8.237 3.791 1.00 14.08 122 ASN B CA 1
ATOM 3376 C C . ASN B 1 115 ? 5.414 -9.422 2.955 1.00 15.63 122 ASN B C 1
ATOM 3377 O O . ASN B 1 115 ? 6.210 -10.241 3.413 1.00 17.75 122 ASN B O 1
ATOM 3382 N N . GLU B 1 116 ? 4.861 -9.557 1.758 1.00 16.15 123 GLU B N 1
ATOM 3383 C CA . GLU B 1 116 ? 5.200 -10.704 0.918 1.00 15.89 123 GLU B CA 1
ATOM 3384 C C . GLU B 1 116 ? 5.268 -10.328 -0.549 1.00 15.22 123 GLU B C 1
ATOM 3385 O O . GLU B 1 116 ? 4.247 -10.107 -1.187 1.00 16.43 123 GLU B O 1
ATOM 3391 N N . ARG B 1 117 ? 6.491 -10.263 -1.064 1.00 16.11 124 ARG B N 1
ATOM 3392 C CA . ARG B 1 117 ? 6.791 -9.910 -2.449 1.00 13.91 124 ARG B CA 1
ATOM 3393 C C . ARG B 1 117 ? 5.893 -10.560 -3.495 1.00 14.11 124 ARG B C 1
ATOM 3394 O O . ARG B 1 117 ? 5.506 -9.918 -4.479 1.00 11.78 124 ARG B O 1
ATOM 3402 N N . PHE B 1 118 ? 5.558 -11.827 -3.286 1.00 15.88 125 PHE B N 1
ATOM 3403 C CA . PHE B 1 118 ? 4.743 -12.537 -4.267 1.00 18.84 125 PHE B CA 1
ATOM 3404 C C . PHE B 1 118 ? 3.252 -12.686 -3.996 1.00 18.03 125 PHE B C 1
ATOM 3405 O O . PHE B 1 118 ? 2.630 -13.653 -4.440 1.00 17.97 125 PHE B O 1
ATOM 3413 N N . TRP B 1 119 ? 2.681 -11.727 -3.277 1.00 18.55 126 TRP B N 1
ATOM 3414 C CA . TRP B 1 119 ? 1.255 -11.754 -3.030 1.00 18.81 126 TRP B CA 1
ATOM 3415 C C . TRP B 1 119 ? 0.686 -11.404 -4.400 1.00 18.18 126 TRP B C 1
ATOM 3416 O O . TRP B 1 119 ? 1.247 -10.560 -5.102 1.00 17.94 126 TRP B O 1
ATOM 3427 N N . ARG B 1 120 ? -0.412 -12.052 -4.778 1.00 17.36 127 ARG B N 1
ATOM 3428 C CA . ARG B 1 120 ? -1.040 -11.826 -6.070 1.00 16.77 127 ARG B CA 1
ATOM 3429 C C . ARG B 1 120 ? -2.441 -11.217 -6.032 1.00 17.65 127 ARG B C 1
ATOM 3430 O O . ARG B 1 120 ? -2.863 -10.579 -7.003 1.00 17.63 127 ARG B O 1
ATOM 3438 N N . LYS B 1 121 ? -3.160 -11.410 -4.924 1.00 16.74 128 LYS B N 1
ATOM 3439 C CA . LYS B 1 121 ? -4.544 -10.926 -4.813 1.00 15.21 128 LYS B CA 1
ATOM 3440 C C . LYS B 1 121 ? -4.748 -9.578 -4.160 1.00 14.49 128 LYS B C 1
ATOM 3441 O O . LYS B 1 121 ? -3.795 -8.867 -3.816 1.00 15.59 128 LYS B O 1
ATOM 3447 N N . THR B 1 122 ? -6.025 -9.235 -4.022 1.00 13.11 129 THR B N 1
ATOM 3448 C CA . THR B 1 122 ? -6.430 -8.022 -3.328 1.00 14.20 129 THR B CA 1
ATOM 3449 C C . THR B 1 122 ? -6.273 -8.413 -1.835 1.00 14.09 129 THR B C 1
ATOM 3450 O O . THR B 1 122 ? -5.756 -9.503 -1.525 1.00 11.84 129 THR B O 1
ATOM 3454 N N . ARG B 1 123 ? -6.712 -7.559 -0.916 1.00 15.16 130 ARG B N 1
ATOM 3455 C CA . ARG B 1 123 ? -6.560 -7.875 0.507 1.00 16.07 130 ARG B CA 1
ATOM 3456 C C . ARG B 1 123 ? -7.881 -7.779 1.299 1.00 18.11 130 ARG B C 1
ATOM 3457 O O . ARG B 1 123 ? -7.901 -7.430 2.483 1.00 17.71 130 ARG B O 1
ATOM 3465 N N . SER B 1 124 ? -8.975 -8.132 0.636 1.00 19.60 131 SER B N 1
ATOM 3466 C CA . SER B 1 124 ? -10.318 -8.059 1.210 1.00 20.47 131 SER B CA 1
ATOM 3467 C C . SER B 1 124 ? -10.776 -9.192 2.150 1.00 22.14 131 SER B C 1
ATOM 3468 O O . SER B 1 124 ? -10.377 -10.348 2.008 1.00 22.94 131 SER B O 1
ATOM 3471 N N . THR B 1 125 ? -11.620 -8.831 3.117 1.00 24.93 132 THR B N 1
ATOM 3472 C CA . THR B 1 125 ? -12.220 -9.794 4.052 1.00 26.86 132 THR B CA 1
ATOM 3473 C C . THR B 1 125 ? -13.732 -9.625 3.873 1.00 28.57 132 THR B C 1
ATOM 3474 O O . THR B 1 125 ? -14.185 -8.631 3.281 1.00 27.34 132 THR B O 1
ATOM 3478 N N . ASN B 1 126 ? -14.512 -10.592 4.355 1.00 30.01 133 ASN B N 1
ATOM 3479 C CA . ASN B 1 126 ? -15.964 -10.501 4.232 1.00 31.20 133 ASN B CA 1
ATOM 3480 C C . ASN B 1 126 ? -16.761 -11.206 5.345 1.00 32.84 133 ASN B C 1
ATOM 3481 O O . ASN B 1 126 ? -16.209 -11.549 6.395 1.00 33.41 133 ASN B O 1
ATOM 3486 N N . ASN B 1 127 ? -18.063 -11.393 5.121 1.00 34.95 134 ASN B N 1
ATOM 3487 C CA . ASN B 1 127 ? -18.926 -12.054 6.100 1.00 36.07 134 ASN B CA 1
ATOM 3488 C C . ASN B 1 127 ? -18.224 -13.295 6.648 1.00 36.87 134 ASN B C 1
ATOM 3489 O O . ASN B 1 127 ? -17.974 -13.396 7.853 1.00 37.29 134 ASN B O 1
ATOM 3491 N N . ASN B 1 128 A -17.907 -14.227 5.751 1.00 37.22 134 ASN B N 1
ATOM 3492 C CA . ASN B 1 128 A -17.230 -15.466 6.116 1.00 37.66 134 ASN B CA 1
ATOM 3493 C C . ASN B 1 128 A -16.114 -15.141 7.082 1.00 36.66 134 ASN B C 1
ATOM 3494 O O . ASN B 1 128 A -15.291 -14.263 6.828 1.00 35.37 134 ASN B O 1
ATOM 3499 N N . PRO B 1 129 B -16.072 -15.837 8.220 1.00 36.31 134 PRO B N 1
ATOM 3500 C CA . PRO B 1 129 B -14.983 -15.509 9.140 1.00 34.70 134 PRO B CA 1
ATOM 3501 C C . PRO B 1 129 B -13.655 -16.140 8.685 1.00 32.54 134 PRO B C 1
ATOM 3502 O O . PRO B 1 129 B -12.586 -15.819 9.210 1.00 32.07 134 PRO B O 1
ATOM 3506 N N . LEU B 1 130 C -13.722 -17.025 7.694 1.00 29.59 134 LEU B N 1
ATOM 3507 C CA . LEU B 1 130 C -12.514 -17.659 7.191 1.00 27.17 134 LEU B CA 1
ATOM 3508 C C . LEU B 1 130 C -11.709 -16.665 6.358 1.00 26.49 134 LEU B C 1
ATOM 3509 O O . LEU B 1 130 C -10.492 -16.792 6.228 1.00 27.54 134 LEU B O 1
ATOM 3514 N N . SER B 1 131 ? -12.385 -15.662 5.812 1.00 24.82 135 SER B N 1
ATOM 3515 C CA . SER B 1 131 ? -11.722 -14.658 4.992 1.00 23.56 135 SER B CA 1
ATOM 3516 C C . SER B 1 131 ? -10.916 -13.685 5.835 1.00 24.46 135 SER B C 1
ATOM 3517 O O . SER B 1 131 ? -10.339 -12.729 5.316 1.00 24.62 135 SER B O 1
ATOM 3520 N N . GLN B 1 132 ? -10.891 -13.915 7.140 1.00 25.22 136 GLN B N 1
ATOM 3521 C CA . GLN B 1 132 ? -10.148 -13.052 8.049 1.00 24.88 136 GLN B CA 1
ATOM 3522 C C . GLN B 1 132 ? -8.715 -13.539 7.969 1.00 24.04 136 GLN B C 1
ATOM 3523 O O . GLN B 1 132 ? -7.764 -12.786 8.154 1.00 24.80 136 GLN B O 1
ATOM 3529 N N . ILE B 1 133 ? -8.583 -14.826 7.688 1.00 23.50 137 ILE B N 1
ATOM 3530 C CA . ILE B 1 133 ? -7.291 -15.467 7.541 1.00 22.04 137 ILE B CA 1
ATOM 3531 C C . ILE B 1 133 ? -6.940 -15.430 6.064 1.00 20.89 137 ILE B C 1
ATOM 3532 O O . ILE B 1 133 ? -5.830 -15.063 5.690 1.00 22.05 137 ILE B O 1
ATOM 3537 N N . CYS B 1 134 ? -7.920 -15.813 5.247 1.00 19.79 138 CYS B N 1
ATOM 3538 C CA . CYS B 1 134 ? -7.804 -15.897 3.788 1.00 17.68 138 CYS B CA 1
ATOM 3539 C C . CYS B 1 134 ? -8.335 -14.676 3.057 1.00 17.01 138 CYS B C 1
ATOM 3540 O O . CYS B 1 134 ? -9.449 -14.717 2.533 1.00 17.71 138 CYS B O 1
ATOM 3543 N N . ARG B 1 135 ? -7.542 -13.611 2.984 1.00 15.15 139 ARG B N 1
ATOM 3544 C CA . ARG B 1 135 ? -7.992 -12.380 2.339 1.00 13.43 139 ARG B CA 1
ATOM 3545 C C . ARG B 1 135 ? -7.845 -12.258 0.821 1.00 13.42 139 ARG B C 1
ATOM 3546 O O . ARG B 1 135 ? -7.167 -13.055 0.168 1.00 14.62 139 ARG B O 1
ATOM 3554 N N . GLY B 1 136 ? -8.512 -11.233 0.292 1.00 12.97 140 GLY B N 1
ATOM 3555 C CA . GLY B 1 136 ? -8.490 -10.910 -1.118 1.00 8.77 140 GLY B CA 1
ATOM 3556 C C . GLY B 1 136 ? -9.029 -11.948 -2.059 1.00 8.63 140 GLY B C 1
ATOM 3557 O O . GLY B 1 136 ? -9.348 -13.072 -1.672 1.00 9.54 140 GLY B O 1
ATOM 3558 N N . ALA B 1 137 ? -9.130 -11.555 -3.322 1.00 8.20 141 ALA B N 1
ATOM 3559 C CA . ALA B 1 137 ? -9.600 -12.455 -4.361 1.00 9.50 141 ALA B CA 1
ATOM 3560 C C . ALA B 1 137 ? -8.765 -12.153 -5.589 1.00 10.76 141 ALA B C 1
ATOM 3561 O O . ALA B 1 137 ? -8.246 -11.043 -5.727 1.00 11.38 141 ALA B O 1
ATOM 3563 N N . ASP B 1 138 ? -8.619 -13.134 -6.473 1.00 11.77 142 ASP B N 1
ATOM 3564 C CA . ASP B 1 138 ? -7.863 -12.921 -7.704 1.00 12.39 142 ASP B CA 1
ATOM 3565 C C . ASP B 1 138 ? -8.626 -11.908 -8.542 1.00 13.37 142 ASP B C 1
ATOM 3566 O O . ASP B 1 138 ? -9.625 -12.250 -9.177 1.00 15.04 142 ASP B O 1
ATOM 3571 N N . GLY B 1 139 ? -8.157 -10.663 -8.533 1.00 12.67 143 GLY B N 1
ATOM 3572 C CA . GLY B 1 139 ? -8.823 -9.613 -9.280 1.00 13.79 143 GLY B CA 1
ATOM 3573 C C . GLY B 1 139 ? -9.117 -9.951 -10.731 1.00 14.71 143 GLY B C 1
ATOM 3574 O O . GLY B 1 139 ? -10.102 -9.473 -11.303 1.00 15.59 143 GLY B O 1
ATOM 3575 N N . ASN B 1 140 ? -8.271 -10.779 -11.336 1.00 14.51 144 ASN B N 1
ATOM 3576 C CA . ASN B 1 140 ? -8.474 -11.129 -12.729 1.00 14.71 144 ASN B CA 1
ATOM 3577 C C . ASN B 1 140 ? -9.251 -12.423 -12.893 1.00 14.81 144 ASN B C 1
ATOM 3578 O O . ASN B 1 140 ? -9.142 -13.105 -13.908 1.00 14.61 144 ASN B O 1
ATOM 3583 N N . ARG B 1 141 ? -10.027 -12.754 -11.866 1.00 15.72 145 ARG B N 1
ATOM 3584 C CA . ARG B 1 141 ? -10.911 -13.911 -11.871 1.00 14.44 145 ARG B CA 1
ATOM 3585 C C . ARG B 1 141 ? -12.243 -13.355 -11.361 1.00 13.31 145 ARG B C 1
ATOM 3586 O O . ARG B 1 141 ? -13.246 -14.063 -11.282 1.00 11.44 145 ARG B O 1
ATOM 3594 N N . ASN B 1 142 ? -12.232 -12.054 -11.085 1.00 13.83 146 ASN B N 1
ATOM 3595 C CA . ASN B 1 142 ? -13.370 -11.335 -10.519 1.00 14.38 146 ASN B CA 1
ATOM 3596 C C . ASN B 1 142 ? -14.353 -10.626 -11.462 1.00 15.51 146 ASN B C 1
ATOM 3597 O O . ASN B 1 142 ? -15.300 -9.985 -10.991 1.00 17.99 146 ASN B O 1
ATOM 3602 N N . PHE B 1 143 ? -14.155 -10.717 -12.772 1.00 14.65 147 PHE B N 1
ATOM 3603 C CA . PHE B 1 143 ? -15.069 -10.051 -13.688 1.00 11.46 147 PHE B CA 1
ATOM 3604 C C . PHE B 1 143 ? -16.212 -10.991 -14.038 1.00 12.24 147 PHE B C 1
ATOM 3605 O O . PHE B 1 143 ? -16.079 -12.212 -13.984 1.00 8.86 147 PHE B O 1
ATOM 3613 N N . ASP B 1 144 ? -17.347 -10.404 -14.383 1.00 13.73 148 ASP B N 1
ATOM 3614 C CA . ASP B 1 144 ? -18.517 -11.184 -14.708 1.00 15.42 148 ASP B CA 1
ATOM 3615 C C . ASP B 1 144 ? -18.485 -11.707 -16.137 1.00 16.30 148 ASP B C 1
ATOM 3616 O O . ASP B 1 144 ? -19.170 -11.184 -17.027 1.00 15.66 148 ASP B O 1
ATOM 3621 N N . PHE B 1 145 ? -17.669 -12.733 -16.346 1.00 16.45 149 PHE B N 1
ATOM 3622 C CA . PHE B 1 145 ? -17.538 -13.390 -17.641 1.00 15.70 149 PHE B CA 1
ATOM 3623 C C . PHE B 1 145 ? -17.421 -14.872 -17.287 1.00 16.74 149 PHE B C 1
ATOM 3624 O O . PHE B 1 145 ? -16.374 -15.307 -16.777 1.00 17.36 149 PHE B O 1
ATOM 3632 N N . VAL B 1 146 ? -18.490 -15.629 -17.556 1.00 15.13 150 VAL B N 1
ATOM 3633 C CA . VAL B 1 146 ? -18.572 -17.054 -17.230 1.00 13.90 150 VAL B CA 1
ATOM 3634 C C . VAL B 1 146 ? -17.918 -17.284 -15.873 1.00 13.16 150 VAL B C 1
ATOM 3635 O O . VAL B 1 146 ? -17.241 -18.284 -15.634 1.00 13.37 150 VAL B O 1
ATOM 3639 N N . TRP B 1 147 ? -18.175 -16.334 -14.985 1.00 12.75 151 TRP B N 1
ATOM 3640 C CA . TRP B 1 147 ? -17.623 -16.311 -13.651 1.00 13.37 151 TRP B CA 1
ATOM 3641 C C . TRP B 1 147 ? -17.503 -17.626 -12.887 1.00 14.19 151 TRP B C 1
ATOM 3642 O O . TRP B 1 147 ? -18.467 -18.382 -12.738 1.00 13.77 151 TRP B O 1
ATOM 3653 N N . ASN B 1 148 ? -16.290 -17.874 -12.403 1.00 14.53 152 ASN B N 1
ATOM 3654 C CA . ASN B 1 148 ? -15.953 -19.053 -11.610 1.00 15.35 152 ASN B CA 1
ATOM 3655 C C . ASN B 1 148 ? -16.121 -20.387 -12.310 1.00 14.35 152 ASN B C 1
ATOM 3656 O O . ASN B 1 148 ? -15.962 -21.436 -11.696 1.00 15.70 152 ASN B O 1
ATOM 3661 N N . SER B 1 149 ? -16.429 -20.355 -13.596 1.00 15.26 153 SER B N 1
ATOM 3662 C CA . SER B 1 149 ? -16.637 -21.581 -14.347 1.00 14.41 153 SER B CA 1
ATOM 3663 C C . SER B 1 149 ? -15.378 -22.422 -14.544 1.00 15.59 153 SER B C 1
ATOM 3664 O O . SER B 1 149 ? -15.454 -23.647 -14.513 1.00 16.74 153 SER B O 1
ATOM 3667 N N . ILE B 1 150 ? -14.224 -21.775 -14.731 1.00 15.58 154 ILE B N 1
ATOM 3668 C CA . ILE B 1 150 ? -12.963 -22.502 -14.945 1.00 15.31 154 ILE B CA 1
ATOM 3669 C C . ILE B 1 150 ? -11.727 -21.661 -14.581 1.00 14.72 154 ILE B C 1
ATOM 3670 O O . ILE B 1 150 ? -11.776 -20.436 -14.621 1.00 13.61 154 ILE B O 1
ATOM 3675 N N . GLY B 1 151 ? -10.628 -22.324 -14.223 1.00 15.77 155 GLY B N 1
ATOM 3676 C CA . GLY B 1 151 ? -9.402 -21.608 -13.868 1.00 16.60 155 GLY B CA 1
ATOM 3677 C C . GLY B 1 151 ? -9.446 -20.892 -12.520 1.00 16.76 155 GLY B C 1
ATOM 3678 O O . GLY B 1 151 ? -8.754 -19.884 -12.305 1.00 14.43 155 GLY B O 1
ATOM 3679 N N . THR B 1 152 ? -10.248 -21.430 -11.602 1.00 17.49 156 THR B N 1
ATOM 3680 C CA . THR B 1 152 ? -10.416 -20.827 -10.286 1.00 18.46 156 THR B CA 1
ATOM 3681 C C . THR B 1 152 ? -10.416 -21.875 -9.171 1.00 20.04 156 THR B C 1
ATOM 3682 O O . THR B 1 152 ? -10.339 -23.073 -9.440 1.00 19.38 156 THR B O 1
ATOM 3686 N N . SER B 1 153 ? -10.477 -21.412 -7.922 1.00 21.31 157 SER B N 1
ATOM 3687 C CA . SER B 1 153 ? -10.501 -22.290 -6.748 1.00 21.93 157 SER B CA 1
ATOM 3688 C C . SER B 1 153 ? -11.487 -21.698 -5.760 1.00 23.97 157 SER B C 1
ATOM 3689 O O . SER B 1 153 ? -11.480 -20.487 -5.522 1.00 23.57 157 SER B O 1
ATOM 3692 N N . ASN B 1 154 ? -12.330 -22.552 -5.182 1.00 25.51 158 ASN B N 1
ATOM 3693 C CA . ASN B 1 154 ? -13.333 -22.088 -4.227 1.00 24.73 158 ASN B CA 1
ATOM 3694 C C . ASN B 1 154 ? -12.741 -21.796 -2.866 1.00 23.18 158 ASN B C 1
ATOM 3695 O O . ASN B 1 154 ? -13.367 -21.127 -2.046 1.00 22.80 158 ASN B O 1
ATOM 3700 N N . SER B 1 155 ? -11.538 -22.303 -2.623 1.00 22.02 159 SER B N 1
ATOM 3701 C CA . SER B 1 155 ? -10.873 -22.025 -1.362 1.00 20.20 159 SER B CA 1
ATOM 3702 C C . SER B 1 155 ? -10.580 -20.534 -1.427 1.00 18.38 159 SER B C 1
ATOM 3703 O O . SER B 1 155 ? -10.225 -20.029 -2.478 1.00 18.78 159 SER B O 1
ATOM 3706 N N . PRO B 1 156 ? -10.788 -19.799 -0.324 1.00 18.36 160 PRO B N 1
ATOM 3707 C CA . PRO B 1 156 ? -10.508 -18.363 -0.364 1.00 18.38 160 PRO B CA 1
ATOM 3708 C C . PRO B 1 156 ? -9.028 -18.019 -0.131 1.00 18.72 160 PRO B C 1
ATOM 3709 O O . PRO B 1 156 ? -8.612 -16.869 -0.307 1.00 17.38 160 PRO B O 1
ATOM 3713 N N . CYS B 1 157 ? -8.244 -19.016 0.275 1.00 19.75 161 CYS B N 1
ATOM 3714 C CA . CYS B 1 157 ? -6.808 -18.818 0.514 1.00 20.86 161 CYS B CA 1
ATOM 3715 C C . CYS B 1 157 ? -6.006 -19.143 -0.754 1.00 20.74 161 CYS B C 1
ATOM 3716 O O . CYS B 1 157 ? -4.787 -18.984 -0.791 1.00 20.21 161 CYS B O 1
ATOM 3719 N N . SER B 1 158 ? -6.720 -19.605 -1.779 1.00 20.70 162 SER B N 1
ATOM 3720 C CA . SER B 1 158 ? -6.142 -19.925 -3.078 1.00 20.56 162 SER B CA 1
ATOM 3721 C C . SER B 1 158 ? -5.875 -18.627 -3.834 1.00 20.64 162 SER B C 1
ATOM 3722 O O . SER B 1 158 ? -6.670 -17.691 -3.776 1.00 22.08 162 SER B O 1
ATOM 3725 N N . ASP B 1 159 ? -4.748 -18.564 -4.532 1.00 22.33 163 ASP B N 1
ATOM 3726 C CA . ASP B 1 159 ? -4.392 -17.368 -5.297 1.00 23.32 163 ASP B CA 1
ATOM 3727 C C . ASP B 1 159 ? -5.235 -17.180 -6.563 1.00 20.81 163 ASP B C 1
ATOM 3728 O O . ASP B 1 159 ? -5.163 -16.136 -7.201 1.00 20.60 163 ASP B O 1
ATOM 3733 N N . ILE B 1 160 ? -6.026 -18.191 -6.916 1.00 20.04 164 ILE B N 1
ATOM 3734 C CA . ILE B 1 160 ? -6.911 -18.097 -8.071 1.00 18.08 164 ILE B CA 1
ATOM 3735 C C . ILE B 1 160 ? -8.387 -18.121 -7.621 1.00 16.90 164 ILE B C 1
ATOM 3736 O O . ILE B 1 160 ? -9.277 -18.556 -8.353 1.00 16.56 164 ILE B O 1
ATOM 3741 N N . TYR B 1 161 ? -8.616 -17.654 -6.396 1.00 15.81 165 TYR B N 1
ATOM 3742 C CA . TYR B 1 161 ? -9.942 -17.562 -5.806 1.00 12.53 165 TYR B CA 1
ATOM 3743 C C . TYR B 1 161 ? -10.614 -16.431 -6.592 1.00 11.10 165 TYR B C 1
ATOM 3744 O O . TYR B 1 161 ? -10.055 -15.345 -6.724 1.00 10.55 165 TYR B O 1
ATOM 3753 N N . ALA B 1 162 ? -11.802 -16.699 -7.128 1.00 11.04 166 ALA B N 1
ATOM 3754 C CA . ALA B 1 162 ? -12.546 -15.723 -7.923 1.00 10.75 166 ALA B CA 1
ATOM 3755 C C . ALA B 1 162 ? -13.329 -14.704 -7.103 1.00 12.32 166 ALA B C 1
ATOM 3756 O O . ALA B 1 162 ? -13.923 -13.777 -7.661 1.00 10.61 166 ALA B O 1
ATOM 3758 N N . GLY B 1 163 ? -13.322 -14.875 -5.781 1.00 13.35 167 GLY B N 1
ATOM 3759 C CA . GLY B 1 163 ? -14.047 -13.968 -4.909 1.00 15.20 167 GLY B CA 1
ATOM 3760 C C . GLY B 1 163 ? -15.372 -14.585 -4.471 1.00 16.79 167 GLY B C 1
ATOM 3761 O O . GLY B 1 163 ? -15.678 -15.748 -4.786 1.00 16.58 167 GLY B O 1
ATOM 3762 N N . THR B 1 164 ? -16.173 -13.809 -3.748 1.00 17.66 168 THR B N 1
ATOM 3763 C CA . THR B 1 164 ? -17.459 -14.300 -3.267 1.00 16.91 168 THR B CA 1
ATOM 3764 C C . THR B 1 164 ? -18.487 -14.348 -4.398 1.00 17.48 168 THR B C 1
ATOM 3765 O O . THR B 1 164 ? -19.308 -15.274 -4.471 1.00 16.83 168 THR B O 1
ATOM 3769 N N . SER B 1 165 ? -18.415 -13.359 -5.285 1.00 16.90 169 SER B N 1
ATOM 3770 C CA . SER B 1 165 ? -19.299 -13.278 -6.447 1.00 16.76 169 SER B CA 1
ATOM 3771 C C . SER B 1 165 ? -18.630 -12.361 -7.467 1.00 16.84 169 SER B C 1
ATOM 3772 O O . SER B 1 165 ? -17.638 -11.703 -7.147 1.00 16.90 169 SER B O 1
ATOM 3775 N N . ALA B 1 166 ? -19.172 -12.315 -8.684 1.00 16.31 170 ALA B N 1
ATOM 3776 C CA . ALA B 1 166 ? -18.628 -11.463 -9.731 1.00 13.89 170 ALA B CA 1
ATOM 3777 C C . ALA B 1 166 ? -18.631 -10.034 -9.234 1.00 14.97 170 ALA B C 1
ATOM 3778 O O . ALA B 1 166 ? -19.595 -9.585 -8.634 1.00 15.10 170 ALA B O 1
ATOM 3780 N N . PHE B 1 167 ? -17.528 -9.335 -9.478 1.00 17.29 171 PHE B N 1
ATOM 3781 C CA . PHE B 1 167 ? -17.328 -7.949 -9.064 1.00 15.60 171 PHE B CA 1
ATOM 3782 C C . PHE B 1 167 ? -17.460 -7.702 -7.573 1.00 15.11 171 PHE B C 1
ATOM 3783 O O . PHE B 1 167 ? -17.854 -6.616 -7.164 1.00 15.20 171 PHE B O 1
ATOM 3791 N N . SER B 1 168 ? -17.108 -8.710 -6.768 1.00 16.84 172 SER B N 1
ATOM 3792 C CA . SER B 1 168 ? -17.160 -8.627 -5.298 1.00 17.07 172 SER B CA 1
ATOM 3793 C C . SER B 1 168 ? -16.082 -7.695 -4.738 1.00 18.68 172 SER B C 1
ATOM 3794 O O . SER B 1 168 ? -16.152 -7.266 -3.575 1.00 20.38 172 SER B O 1
ATOM 3797 N N . GLU B 1 169 ? -15.084 -7.380 -5.561 1.00 17.11 173 GLU B N 1
ATOM 3798 C CA . GLU B 1 169 ? -14.012 -6.504 -5.132 1.00 15.41 173 GLU B CA 1
ATOM 3799 C C . GLU B 1 169 ? -14.222 -5.086 -5.654 1.00 13.08 173 GLU B C 1
ATOM 3800 O O . GLU B 1 169 ? -14.588 -4.895 -6.798 1.00 14.91 173 GLU B O 1
ATOM 3806 N N . VAL B 1 170 ? -13.998 -4.091 -4.807 1.00 12.49 174 VAL B N 1
ATOM 3807 C CA . VAL B 1 170 ? -14.146 -2.698 -5.211 1.00 11.50 174 VAL B CA 1
ATOM 3808 C C . VAL B 1 170 ? -13.204 -2.331 -6.366 1.00 13.52 174 VAL B C 1
ATOM 3809 O O . VAL B 1 170 ? -13.555 -1.538 -7.245 1.00 14.55 174 VAL B O 1
ATOM 3813 N N . GLU B 1 171 ? -12.004 -2.912 -6.341 1.00 14.97 175 GLU B N 1
ATOM 3814 C CA . GLU B 1 171 ? -10.970 -2.682 -7.346 1.00 14.95 175 GLU B CA 1
ATOM 3815 C C . GLU B 1 171 ? -11.454 -3.083 -8.736 1.00 14.23 175 GLU B C 1
ATOM 3816 O O . GLU B 1 171 ? -11.301 -2.353 -9.716 1.00 12.45 175 GLU B O 1
ATOM 3822 N N . THR B 1 172 ? -12.049 -4.265 -8.782 1.00 15.87 176 THR B N 1
ATOM 3823 C CA . THR B 1 172 ? -12.597 -4.854 -9.990 1.00 16.34 176 THR B CA 1
ATOM 3824 C C . THR B 1 172 ? -13.784 -4.054 -10.566 1.00 17.04 176 THR B C 1
ATOM 3825 O O . THR B 1 172 ? -13.960 -3.972 -11.790 1.00 17.60 176 THR B O 1
ATOM 3829 N N . ARG B 1 173 ? -14.593 -3.460 -9.686 1.00 16.28 177 ARG B N 1
ATOM 3830 C CA . ARG B 1 173 ? -15.757 -2.670 -10.115 1.00 14.39 177 ARG B CA 1
ATOM 3831 C C . ARG B 1 173 ? -15.310 -1.372 -10.752 1.00 13.40 177 ARG B C 1
ATOM 3832 O O . ARG B 1 173 ? -15.989 -0.852 -11.636 1.00 14.14 177 ARG B O 1
ATOM 3840 N N . VAL B 1 174 ? -14.180 -0.841 -10.280 1.00 13.72 178 VAL B N 1
ATOM 3841 C CA . VAL B 1 174 ? -13.606 0.404 -10.803 1.00 12.94 178 VAL B CA 1
ATOM 3842 C C . VAL B 1 174 ? -13.308 0.295 -12.293 1.00 13.76 178 VAL B C 1
ATOM 3843 O O . VAL B 1 174 ? -13.643 1.179 -13.074 1.00 13.87 178 VAL B O 1
ATOM 3847 N N . VAL B 1 175 ? -12.650 -0.786 -12.683 1.00 15.40 179 VAL B N 1
ATOM 3848 C CA . VAL B 1 175 ? -12.323 -0.977 -14.085 1.00 16.68 179 VAL B CA 1
ATOM 3849 C C . VAL B 1 175 ? -13.611 -1.293 -14.862 1.00 16.59 179 VAL B C 1
ATOM 3850 O O . VAL B 1 175 ? -13.792 -0.809 -15.978 1.00 15.82 179 VAL B O 1
ATOM 3854 N N . ARG B 1 176 ? -14.517 -2.068 -14.252 1.00 18.87 180 ARG B N 1
ATOM 3855 C CA . ARG B 1 176 ? -15.815 -2.405 -14.868 1.00 17.05 180 ARG B CA 1
ATOM 3856 C C . ARG B 1 176 ? -16.567 -1.113 -15.210 1.00 15.64 180 ARG B C 1
ATOM 3857 O O . ARG B 1 176 ? -17.131 -0.978 -16.289 1.00 17.56 180 ARG B O 1
ATOM 3865 N N . ASP B 1 177 ? -16.555 -0.160 -14.287 1.00 14.47 181 ASP B N 1
ATOM 3866 C CA . ASP B 1 177 ? -17.220 1.123 -14.480 1.00 14.38 181 ASP B CA 1
ATOM 3867 C C . ASP B 1 177 ? -16.591 2.010 -15.562 1.00 15.32 181 ASP B C 1
ATOM 3868 O O . ASP B 1 177 ? -17.295 2.795 -16.208 1.00 15.54 181 ASP B O 1
ATOM 3873 N N . ILE B 1 178 ? -15.271 1.921 -15.743 1.00 16.37 182 ILE B N 1
ATOM 3874 C CA . ILE B 1 178 ? -14.593 2.730 -16.757 1.00 14.80 182 ILE B CA 1
ATOM 3875 C C . ILE B 1 178 ? -14.988 2.158 -18.116 1.00 13.97 182 ILE B C 1
ATOM 3876 O O . ILE B 1 178 ? -15.356 2.880 -19.034 1.00 13.56 182 ILE B O 1
ATOM 3881 N N . LEU B 1 179 ? -14.927 0.840 -18.230 1.00 14.92 183 LEU B N 1
ATOM 3882 C CA . LEU B 1 179 ? -15.301 0.168 -19.464 1.00 14.87 183 LEU B CA 1
ATOM 3883 C C . LEU B 1 179 ? -16.711 0.567 -19.880 1.00 16.02 183 LEU B C 1
ATOM 3884 O O . LEU B 1 179 ? -16.942 0.987 -21.024 1.00 17.45 183 LEU B O 1
ATOM 3889 N N . HIS B 1 180 ? -17.656 0.442 -18.953 1.00 14.78 184 HIS B N 1
ATOM 3890 C CA . HIS B 1 180 ? -19.039 0.790 -19.255 1.00 14.52 184 HIS B CA 1
ATOM 3891 C C . HIS B 1 180 ? -19.248 2.279 -19.520 1.00 16.40 184 HIS B C 1
ATOM 3892 O O . HIS B 1 180 ? -19.865 2.644 -20.530 1.00 17.23 184 HIS B O 1
ATOM 3899 N N . GLU B 1 181 ? -18.730 3.143 -18.646 1.00 17.55 185 GLU B N 1
ATOM 3900 C CA . GLU B 1 181 ? -18.887 4.585 -18.856 1.00 20.44 185 GLU B CA 1
ATOM 3901 C C . GLU B 1 181 ? -18.394 5.022 -20.241 1.00 21.65 185 GLU B C 1
ATOM 3902 O O . GLU B 1 181 ? -18.945 5.941 -20.848 1.00 22.47 185 GLU B O 1
ATOM 3908 N N . HIS B 1 182 ? -17.363 4.353 -20.748 1.00 21.91 186 HIS B N 1
ATOM 3909 C CA . HIS B 1 182 ? -16.780 4.726 -22.030 1.00 21.59 186 HIS B CA 1
ATOM 3910 C C . HIS B 1 182 ? -16.905 3.647 -23.112 1.00 22.09 186 HIS B C 1
ATOM 3911 O O . HIS B 1 182 ? -16.193 3.694 -24.119 1.00 23.28 186 HIS B O 1
ATOM 3918 N N . LEU B 1 183 ? -17.826 2.705 -22.914 1.00 20.57 187 LEU B N 1
ATOM 3919 C CA . LEU B 1 183 ? -18.029 1.608 -23.851 1.00 20.91 187 LEU B CA 1
ATOM 3920 C C . LEU B 1 183 ? -18.383 2.043 -25.262 1.00 21.97 187 LEU B C 1
ATOM 3921 O O . LEU B 1 183 ? -17.894 1.465 -26.241 1.00 22.42 187 LEU B O 1
ATOM 3926 N N . ALA B 1 184 ? -19.226 3.061 -25.377 1.00 22.60 188 ALA B N 1
ATOM 3927 C CA . ALA B 1 184 ? -19.659 3.520 -26.691 1.00 24.02 188 ALA B CA 1
ATOM 3928 C C . ALA B 1 184 ? -18.520 3.944 -27.626 1.00 25.98 188 ALA B C 1
ATOM 3929 O O . ALA B 1 184 ? -18.693 3.969 -28.850 1.00 25.62 188 ALA B O 1
ATOM 3931 N N . ARG B 1 185 A -17.361 4.287 -27.066 1.00 26.33 188 ARG B N 1
ATOM 3932 C CA . ARG B 1 185 A -16.260 4.702 -27.913 1.00 24.86 188 ARG B CA 1
ATOM 3933 C C . ARG B 1 185 A -14.865 4.207 -27.531 1.00 24.19 188 ARG B C 1
ATOM 3934 O O . ARG B 1 185 A -13.865 4.840 -27.859 1.00 24.76 188 ARG B O 1
ATOM 3942 N N . MET B 1 186 ? -14.797 3.065 -26.855 1.00 22.31 189 MET B N 1
ATOM 3943 C CA . MET B 1 186 ? -13.509 2.492 -26.478 1.00 20.68 189 MET B CA 1
ATOM 3944 C C . MET B 1 186 ? -13.026 1.651 -27.667 1.00 19.71 189 MET B C 1
ATOM 3945 O O . MET B 1 186 ? -13.642 0.651 -28.034 1.00 18.74 189 MET B O 1
ATOM 3950 N N . ALA B 1 187 ? -11.930 2.074 -28.288 1.00 20.08 190 ALA B N 1
ATOM 3951 C CA . ALA B 1 187 ? -11.407 1.373 -29.459 1.00 18.30 190 ALA B CA 1
ATOM 3952 C C . ALA B 1 187 ? -10.443 0.255 -29.098 1.00 17.73 190 ALA B C 1
ATOM 3953 O O . ALA B 1 187 ? -10.241 -0.697 -29.862 1.00 17.59 190 ALA B O 1
ATOM 3955 N N . LEU B 1 188 ? -9.864 0.362 -27.912 1.00 15.84 191 LEU B N 1
ATOM 3956 C CA . LEU B 1 188 ? -8.894 -0.618 -27.468 1.00 13.36 191 LEU B CA 1
ATOM 3957 C C . LEU B 1 188 ? -8.763 -0.595 -25.957 1.00 10.24 191 LEU B C 1
ATOM 3958 O O . LEU B 1 188 ? -8.846 0.455 -25.329 1.00 11.08 191 LEU B O 1
ATOM 3963 N N . TYR B 1 189 ? -8.531 -1.768 -25.388 1.00 9.12 192 TYR B N 1
ATOM 3964 C CA . TYR B 1 189 ? -8.317 -1.905 -23.963 1.00 6.84 192 TYR B CA 1
ATOM 3965 C C . TYR B 1 189 ? -7.103 -2.813 -23.766 1.00 6.88 192 TYR B C 1
ATOM 3966 O O . TYR B 1 189 ? -7.042 -3.905 -24.328 1.00 5.92 192 TYR B O 1
ATOM 3975 N N . LEU B 1 190 ? -6.134 -2.356 -22.980 1.00 7.40 193 LEU B N 1
ATOM 3976 C CA . LEU B 1 190 ? -4.962 -3.173 -22.687 1.00 8.50 193 LEU B CA 1
ATOM 3977 C C . LEU B 1 190 ? -4.820 -3.305 -21.184 1.00 7.45 193 LEU B C 1
ATOM 3978 O O . LEU B 1 190 ? -4.856 -2.325 -20.444 1.00 8.51 193 LEU B O 1
ATOM 3983 N N . THR B 1 191 ? -4.676 -4.529 -20.723 1.00 8.91 194 THR B N 1
ATOM 3984 C CA . THR B 1 191 ? -4.480 -4.726 -19.316 1.00 8.77 194 THR B CA 1
ATOM 3985 C C . THR B 1 191 ? -3.066 -5.285 -19.173 1.00 8.39 194 THR B C 1
ATOM 3986 O O . THR B 1 191 ? -2.762 -6.360 -19.681 1.00 6.87 194 THR B O 1
ATOM 3990 N N . MET B 1 192 ? -2.210 -4.528 -18.489 1.00 9.96 195 MET B N 1
ATOM 3991 C CA . MET B 1 192 ? -0.805 -4.890 -18.300 1.00 10.84 195 MET B CA 1
ATOM 3992 C C . MET B 1 192 ? -0.502 -5.892 -17.203 1.00 11.66 195 MET B C 1
ATOM 3993 O O . MET B 1 192 ? -0.807 -5.663 -16.033 1.00 13.97 195 MET B O 1
ATOM 3998 N N . HIS B 1 193 ? 0.130 -6.995 -17.576 1.00 10.67 196 HIS B N 1
ATOM 3999 C CA . HIS B 1 193 ? 0.496 -8.024 -16.610 1.00 11.04 196 HIS B CA 1
ATOM 4000 C C . HIS B 1 193 ? 1.977 -8.399 -16.694 1.00 10.85 196 HIS B C 1
ATOM 4001 O O . HIS B 1 193 ? 2.782 -7.660 -17.230 1.00 12.68 196 HIS B O 1
ATOM 4008 N N . SER B 1 194 ? 2.314 -9.550 -16.143 1.00 29.79 197 SER B N 1
ATOM 4009 C CA . SER B 1 194 ? 3.666 -10.102 -16.102 1.00 23.04 197 SER B CA 1
ATOM 4010 C C . SER B 1 194 ? 3.479 -11.542 -15.614 1.00 24.14 197 SER B C 1
ATOM 4011 O O . SER B 1 194 ? 2.582 -11.785 -14.818 1.00 24.99 197 SER B O 1
ATOM 4014 N N . PHE B 1 195 ? 4.259 -12.511 -16.099 1.00 25.07 198 PHE B N 1
ATOM 4015 C CA . PHE B 1 195 ? 5.326 -12.346 -17.089 1.00 24.86 198 PHE B CA 1
ATOM 4016 C C . PHE B 1 195 ? 5.231 -13.432 -18.161 1.00 25.34 198 PHE B C 1
ATOM 4017 O O . PHE B 1 195 ? 4.519 -14.415 -17.991 1.00 24.51 198 PHE B O 1
ATOM 4025 N N . GLY B 1 196 ? 6.031 -13.246 -19.219 1.00 18.41 199 GLY B N 1
ATOM 4026 C CA . GLY B 1 196 ? 6.090 -14.218 -20.298 1.00 17.50 199 GLY B CA 1
ATOM 4027 C C . GLY B 1 196 ? 6.213 -13.676 -21.708 1.00 18.03 199 GLY B C 1
ATOM 4028 O O . GLY B 1 196 ? 6.266 -14.446 -22.661 1.00 17.01 199 GLY B O 1
ATOM 4029 N N . SER B 1 197 ? 6.239 -12.356 -21.850 1.00 19.20 200 SER B N 1
ATOM 4030 C CA . SER B 1 197 ? 6.352 -11.724 -23.165 1.00 18.18 200 SER B CA 1
ATOM 4031 C C . SER B 1 197 ? 5.298 -12.272 -24.131 1.00 18.50 200 SER B C 1
ATOM 4032 O O . SER B 1 197 ? 5.599 -13.076 -25.017 1.00 16.37 200 SER B O 1
ATOM 4035 N N . MET B 1 198 ? 4.057 -11.828 -23.939 1.00 18.29 201 MET B N 1
ATOM 4036 C CA . MET B 1 198 ? 2.938 -12.266 -24.770 1.00 18.61 201 MET B CA 1
ATOM 4037 C C . MET B 1 198 ? 1.900 -11.166 -24.921 1.00 16.41 201 MET B C 1
ATOM 4038 O O . MET B 1 198 ? 1.863 -10.206 -24.163 1.00 15.85 201 MET B O 1
ATOM 4043 N N . ILE B 1 199 ? 1.070 -11.317 -25.934 1.00 16.27 202 ILE B N 1
ATOM 4044 C CA . ILE B 1 199 ? -0.007 -10.389 -26.211 1.00 16.26 202 ILE B CA 1
ATOM 4045 C C . ILE B 1 199 ? -1.150 -11.353 -26.485 1.00 17.97 202 ILE B C 1
ATOM 4046 O O . ILE B 1 199 ? -1.202 -12.015 -27.540 1.00 16.98 202 ILE B O 1
ATOM 4051 N N . LEU B 1 200 ? -2.029 -11.463 -25.489 1.00 17.11 203 LEU B N 1
ATOM 4052 C CA . LEU B 1 200 ? -3.156 -12.382 -25.550 1.00 17.90 203 LEU B CA 1
ATOM 4053 C C . LEU B 1 200 ? -4.491 -11.677 -25.793 1.00 18.29 203 LEU B C 1
ATOM 4054 O O . LEU B 1 200 ? -4.708 -10.545 -25.347 1.00 18.01 203 LEU B O 1
ATOM 4059 N N . TYR B 1 201 ? -5.368 -12.353 -26.533 1.00 19.66 204 TYR B N 1
ATOM 4060 C CA . TYR B 1 201 ? -6.687 -11.833 -26.858 1.00 21.12 204 TYR B CA 1
ATOM 4061 C C . TYR B 1 201 ? -7.710 -12.953 -26.630 1.00 20.78 204 TYR B C 1
ATOM 4062 O O . TYR B 1 201 ? -7.341 -14.129 -26.625 1.00 20.03 204 TYR B O 1
ATOM 4071 N N . PRO B 1 202 ? -8.998 -12.597 -26.420 1.00 37.08 205 PRO B N 1
ATOM 4072 C CA . PRO B 1 202 ? -10.101 -13.537 -26.170 1.00 34.98 205 PRO B CA 1
ATOM 4073 C C . PRO B 1 202 ? -10.213 -14.666 -27.191 1.00 36.33 205 PRO B C 1
ATOM 4074 O O . PRO B 1 202 ? -9.792 -14.487 -28.327 1.00 36.25 205 PRO B O 1
ATOM 4078 N N . TRP B 1 203 ? -10.834 -15.791 -26.831 1.00 37.63 206 TRP B N 1
ATOM 4079 C CA . TRP B 1 203 ? -11.457 -16.046 -25.526 1.00 35.17 206 TRP B CA 1
ATOM 4080 C C . TRP B 1 203 ? -10.664 -16.967 -24.597 1.00 32.06 206 TRP B C 1
ATOM 4081 O O . TRP B 1 203 ? -10.308 -18.080 -24.961 1.00 31.80 206 TRP B O 1
ATOM 4092 N N . GLY B 1 204 ? -10.428 -16.488 -23.379 1.00 16.67 207 GLY B N 1
ATOM 4093 C CA . GLY B 1 204 ? -9.656 -17.236 -22.399 1.00 16.84 207 GLY B CA 1
ATOM 4094 C C . GLY B 1 204 ? -10.262 -18.427 -21.680 1.00 17.20 207 GLY B C 1
ATOM 4095 O O . GLY B 1 204 ? -9.537 -19.259 -21.128 1.00 16.38 207 GLY B O 1
ATOM 4096 N N . HIS B 1 205 ? -11.585 -18.533 -21.682 1.00 18.41 208 HIS B N 1
ATOM 4097 C CA . HIS B 1 205 ? -12.258 -19.635 -20.989 1.00 16.85 208 HIS B CA 1
ATOM 4098 C C . HIS B 1 205 ? -12.285 -20.935 -21.783 1.00 15.35 208 HIS B C 1
ATOM 4099 O O . HIS B 1 205 ? -12.151 -22.011 -21.216 1.00 15.62 208 HIS B O 1
ATOM 4106 N N . ASP B 1 206 ? -12.465 -20.845 -23.095 1.00 16.53 209 ASP B N 1
ATOM 4107 C CA . ASP B 1 206 ? -12.509 -22.050 -23.929 1.00 17.92 209 ASP B CA 1
ATOM 4108 C C . ASP B 1 206 ? -11.499 -22.071 -25.102 1.00 18.79 209 ASP B C 1
ATOM 4109 O O . ASP B 1 206 ? -11.513 -22.994 -25.924 1.00 16.83 209 ASP B O 1
ATOM 4114 N N . GLY B 1 207 ? -10.638 -21.051 -25.167 1.00 18.73 210 GLY B N 1
ATOM 4115 C CA . GLY B 1 207 ? -9.624 -20.976 -26.203 1.00 17.93 210 GLY B CA 1
ATOM 4116 C C . GLY B 1 207 ? -10.135 -20.991 -27.628 1.00 18.94 210 GLY B C 1
ATOM 4117 O O . GLY B 1 207 ? -9.506 -21.571 -28.519 1.00 19.53 210 GLY B O 1
ATOM 4118 N N . SER B 1 208 ? -11.270 -20.341 -27.857 1.00 17.90 211 SER B N 1
ATOM 4119 C CA . SER B 1 208 ? -11.845 -20.298 -29.182 1.00 14.63 211 SER B CA 1
ATOM 4120 C C . SER B 1 208 ? -11.719 -18.872 -29.661 1.00 15.06 211 SER B C 1
ATOM 4121 O O . SER B 1 208 ? -11.405 -17.985 -28.883 1.00 13.38 211 SER B O 1
ATOM 4124 N N . LEU B 1 209 ? -11.967 -18.657 -30.946 1.00 16.80 212 LEU B N 1
ATOM 4125 C CA . LEU B 1 209 ? -11.861 -17.333 -31.539 1.00 18.61 212 LEU B CA 1
ATOM 4126 C C . LEU B 1 209 ? -13.158 -16.527 -31.460 1.00 19.16 212 LEU B C 1
ATOM 4127 O O . LEU B 1 209 ? -14.257 -17.084 -31.557 1.00 17.82 212 LEU B O 1
ATOM 4132 N N . SER B 1 210 ? -13.021 -15.216 -31.292 1.00 19.17 213 SER B N 1
ATOM 4133 C CA . SER B 1 210 ? -14.176 -14.338 -31.245 1.00 21.10 213 SER B CA 1
ATOM 4134 C C . SER B 1 210 ? -14.394 -13.829 -32.673 1.00 21.87 213 SER B C 1
ATOM 4135 O O . SER B 1 210 ? -13.524 -13.987 -33.529 1.00 23.94 213 SER B O 1
ATOM 4138 N N . GLN B 1 211 ? -15.546 -13.215 -32.923 1.00 22.47 214 GLN B N 1
ATOM 4139 C CA . GLN B 1 211 ? -15.896 -12.705 -34.243 1.00 22.22 214 GLN B CA 1
ATOM 4140 C C . GLN B 1 211 ? -14.899 -11.698 -34.796 1.00 22.89 214 GLN B C 1
ATOM 4141 O O . GLN B 1 211 ? -14.893 -11.434 -35.999 1.00 23.20 214 GLN B O 1
ATOM 4143 N N . ASN B 1 212 ? -14.057 -11.141 -33.927 1.00 23.61 215 ASN B N 1
ATOM 4144 C CA . ASN B 1 212 ? -13.077 -10.130 -34.336 1.00 22.40 215 ASN B CA 1
ATOM 4145 C C . ASN B 1 212 ? -11.643 -10.661 -34.240 1.00 21.61 215 ASN B C 1
ATOM 4146 O O . ASN B 1 212 ? -10.694 -9.894 -34.047 1.00 20.44 215 ASN B O 1
ATOM 4151 N N . ALA B 1 213 ? -11.500 -11.977 -34.388 1.00 19.74 216 ALA B N 1
ATOM 4152 C CA . ALA B 1 213 ? -10.198 -12.638 -34.328 1.00 19.57 216 ALA B CA 1
ATOM 4153 C C . ALA B 1 213 ? -9.151 -12.076 -35.306 1.00 18.95 216 ALA B C 1
ATOM 4154 O O . ALA B 1 213 ? -7.979 -11.970 -34.956 1.00 17.08 216 ALA B O 1
ATOM 4156 N N . LEU B 1 214 ? -9.563 -11.720 -36.524 1.00 19.42 217 LEU B N 1
ATOM 4157 C CA . LEU B 1 214 ? -8.623 -11.175 -37.508 1.00 19.19 217 LEU B CA 1
ATOM 4158 C C . LEU B 1 214 ? -7.964 -9.887 -36.997 1.00 18.40 217 LEU B C 1
ATOM 4159 O O . LEU B 1 214 ? -6.755 -9.835 -36.814 1.00 20.36 217 LEU B O 1
ATOM 4164 N N . GLY B 1 215 ? -8.756 -8.849 -36.769 1.00 18.04 218 GLY B N 1
ATOM 4165 C CA . GLY B 1 215 ? -8.202 -7.607 -36.276 1.00 17.58 218 GLY B CA 1
ATOM 4166 C C . GLY B 1 215 ? -7.445 -7.774 -34.973 1.00 18.31 218 GLY B C 1
ATOM 4167 O O . GLY B 1 215 ? -6.494 -7.040 -34.714 1.00 19.59 218 GLY B O 1
ATOM 4168 N N . LEU B 1 216 ? -7.859 -8.731 -34.144 1.00 19.09 219 LEU B N 1
ATOM 4169 C CA . LEU B 1 216 ? -7.197 -8.973 -32.857 1.00 18.61 219 LEU B CA 1
ATOM 4170 C C . LEU B 1 216 ? -5.770 -9.490 -33.045 1.00 18.17 219 LEU B C 1
ATOM 4171 O O . LEU B 1 216 ? -4.835 -8.961 -32.460 1.00 18.67 219 LEU B O 1
ATOM 4176 N N . HIS B 1 217 ? -5.622 -10.527 -33.861 1.00 18.43 220 HIS B N 1
ATOM 4177 C CA . HIS B 1 217 ? -4.328 -11.137 -34.150 1.00 19.14 220 HIS B CA 1
ATOM 4178 C C . HIS B 1 217 ? -3.483 -10.226 -35.063 1.00 18.53 220 HIS B C 1
ATOM 4179 O O . HIS B 1 217 ? -2.270 -10.130 -34.912 1.00 17.67 220 HIS B O 1
ATOM 4186 N N . THR B 1 218 ? -4.127 -9.540 -35.994 1.00 17.36 221 THR B N 1
ATOM 4187 C CA . THR B 1 218 ? -3.395 -8.642 -36.863 1.00 19.19 221 THR B CA 1
ATOM 4188 C C . THR B 1 218 ? -2.678 -7.566 -36.052 1.00 19.56 221 THR B C 1
ATOM 4189 O O . THR B 1 218 ? -1.440 -7.463 -36.112 1.00 22.98 221 THR B O 1
ATOM 4193 N N . VAL B 1 219 ? -3.443 -6.766 -35.306 1.00 17.59 222 VAL B N 1
ATOM 4194 C CA . VAL B 1 219 ? -2.867 -5.693 -34.485 1.00 13.90 222 VAL B CA 1
ATOM 4195 C C . VAL B 1 219 ? -1.982 -6.259 -33.373 1.00 14.02 222 VAL B C 1
ATOM 4196 O O . VAL B 1 219 ? -1.053 -5.600 -32.931 1.00 15.49 222 VAL B O 1
ATOM 4200 N N . GLY B 1 220 ? -2.265 -7.479 -32.928 1.00 14.30 223 GLY B N 1
ATOM 4201 C CA . GLY B 1 220 ? -1.439 -8.097 -31.901 1.00 16.51 223 GLY B CA 1
ATOM 4202 C C . GLY B 1 220 ? -0.048 -8.374 -32.483 1.00 18.15 223 GLY B C 1
ATOM 4203 O O . GLY B 1 220 ? 0.979 -8.049 -31.875 1.00 15.85 223 GLY B O 1
ATOM 4204 N N . VAL B 1 221 ? -0.032 -8.985 -33.671 1.00 18.72 224 VAL B N 1
ATOM 4205 C CA . VAL B 1 221 ? 1.199 -9.295 -34.397 1.00 18.88 224 VAL B CA 1
ATOM 4206 C C . VAL B 1 221 ? 1.967 -8.006 -34.729 1.00 17.55 224 VAL B C 1
ATOM 4207 O O . VAL B 1 221 ? 3.188 -7.976 -34.672 1.00 17.14 224 VAL B O 1
ATOM 4211 N N . ALA B 1 222 ? 1.242 -6.940 -35.044 1.00 16.52 225 ALA B N 1
ATOM 4212 C CA . ALA B 1 222 ? 1.849 -5.664 -35.366 1.00 14.62 225 ALA B CA 1
ATOM 4213 C C . ALA B 1 222 ? 2.463 -4.970 -34.151 1.00 16.46 225 ALA B C 1
ATOM 4214 O O . ALA B 1 222 ? 3.375 -4.143 -34.296 1.00 17.39 225 ALA B O 1
ATOM 4216 N N . MET B 1 223 ? 1.953 -5.276 -32.958 1.00 16.33 226 MET B N 1
ATOM 4217 C CA . MET B 1 223 ? 2.473 -4.666 -31.729 1.00 15.29 226 MET B CA 1
ATOM 4218 C C . MET B 1 223 ? 3.738 -5.386 -31.280 1.00 14.14 226 MET B C 1
ATOM 4219 O O . MET B 1 223 ? 4.720 -4.753 -30.861 1.00 10.90 226 MET B O 1
ATOM 4224 N N . ALA B 1 224 ? 3.678 -6.715 -31.352 1.00 12.63 227 ALA B N 1
ATOM 4225 C CA . ALA B 1 224 ? 4.783 -7.580 -30.990 1.00 14.11 227 ALA B CA 1
ATOM 4226 C C . ALA B 1 224 ? 5.951 -7.337 -31.936 1.00 16.11 227 ALA B C 1
ATOM 4227 O O . ALA B 1 224 ? 7.094 -7.606 -31.592 1.00 17.29 227 ALA B O 1
ATOM 4229 N N . SER B 1 225 ? 5.652 -6.830 -33.128 1.00 16.86 228 SER B N 1
ATOM 4230 C CA . SER B 1 225 ? 6.672 -6.555 -34.124 1.00 16.37 228 SER B CA 1
ATOM 4231 C C . SER B 1 225 ? 7.474 -5.309 -33.768 1.00 16.81 228 SER B C 1
ATOM 4232 O O . SER B 1 225 ? 8.694 -5.380 -33.659 1.00 17.06 228 SER B O 1
ATOM 4235 N N . VAL B 1 226 ? 6.812 -4.171 -33.577 1.00 16.48 229 VAL B N 1
ATOM 4236 C CA . VAL B 1 226 ? 7.550 -2.971 -33.210 1.00 17.80 229 VAL B CA 1
ATOM 4237 C C . VAL B 1 226 ? 8.209 -3.112 -31.841 1.00 19.55 229 VAL B C 1
ATOM 4238 O O . VAL B 1 226 ? 9.063 -2.298 -31.488 1.00 21.06 229 VAL B O 1
ATOM 4242 N N . ILE B 1 227 ? 7.826 -4.134 -31.072 1.00 20.73 230 ILE B N 1
ATOM 4243 C CA . ILE B 1 227 ? 8.428 -4.373 -29.746 1.00 21.59 230 ILE B CA 1
ATOM 4244 C C . ILE B 1 227 ? 9.760 -5.095 -29.932 1.00 21.48 230 ILE B C 1
ATOM 4245 O O . ILE B 1 227 ? 10.748 -4.746 -29.293 1.00 21.16 230 ILE B O 1
ATOM 4250 N N . GLN B 1 228 ? 9.767 -6.098 -30.811 1.00 23.33 231 GLN B N 1
ATOM 4251 C CA . GLN B 1 228 ? 10.968 -6.880 -31.135 1.00 24.94 231 GLN B CA 1
ATOM 4252 C C . GLN B 1 228 ? 12.013 -5.913 -31.657 1.00 23.98 231 GLN B C 1
ATOM 4253 O O . GLN B 1 228 ? 13.161 -5.923 -31.223 1.00 24.53 231 GLN B O 1
ATOM 4259 N N . SER B 1 229 ? 11.581 -5.091 -32.606 1.00 22.80 232 SER B N 1
ATOM 4260 C CA . SER B 1 229 ? 12.424 -4.095 -33.234 1.00 23.21 232 SER B CA 1
ATOM 4261 C C . SER B 1 229 ? 13.109 -3.146 -32.243 1.00 23.12 232 SER B C 1
ATOM 4262 O O . SER B 1 229 ? 14.145 -2.558 -32.575 1.00 23.05 232 SER B O 1
ATOM 4265 N N . ASN B 1 230 ? 12.546 -2.988 -31.038 1.00 22.23 233 ASN B N 1
ATOM 4266 C CA . ASN B 1 230 ? 13.140 -2.095 -30.026 1.00 19.82 233 ASN B CA 1
ATOM 4267 C C . ASN B 1 230 ? 13.645 -2.834 -28.793 1.00 17.94 233 ASN B C 1
ATOM 4268 O O . ASN B 1 230 ? 14.200 -2.221 -27.877 1.00 16.37 233 ASN B O 1
ATOM 4273 N N . ALA B 1 231 ? 13.427 -4.143 -28.760 1.00 17.89 234 ALA B N 1
ATOM 4274 C CA . ALA B 1 231 ? 13.841 -4.958 -27.625 1.00 18.07 234 ALA B CA 1
ATOM 4275 C C . ALA B 1 231 ? 15.360 -5.170 -27.535 1.00 18.27 234 ALA B C 1
ATOM 4276 O O . ALA B 1 231 ? 16.087 -4.942 -28.499 1.00 16.83 234 ALA B O 1
ATOM 4278 N N . LEU B 1 232 ? 15.818 -5.581 -26.352 1.00 18.08 235 LEU B N 1
ATOM 4279 C CA . LEU B 1 232 ? 17.226 -5.856 -26.095 1.00 16.24 235 LEU B CA 1
ATOM 4280 C C . LEU B 1 232 ? 17.461 -7.286 -26.574 1.00 16.75 235 LEU B C 1
ATOM 4281 O O . LEU B 1 232 ? 16.550 -8.123 -26.507 1.00 15.24 235 LEU B O 1
ATOM 4286 N N . PRO B 1 233 ? 18.679 -7.573 -27.091 1.00 16.54 236 PRO B N 1
ATOM 4287 C CA . PRO B 1 233 ? 19.129 -8.871 -27.623 1.00 14.96 236 PRO B CA 1
ATOM 4288 C C . PRO B 1 233 ? 18.926 -10.079 -26.715 1.00 13.64 236 PRO B C 1
ATOM 4289 O O . PRO B 1 233 ? 18.730 -11.189 -27.201 1.00 11.45 236 PRO B O 1
ATOM 4293 N N . ASN B 1 234 A 18.976 -9.859 -25.400 1.00 13.22 236 ASN B N 1
ATOM 4294 C CA . ASN B 1 234 A 18.840 -10.949 -24.449 1.00 14.36 236 ASN B CA 1
ATOM 4295 C C . ASN B 1 234 A 17.417 -11.291 -24.006 1.00 17.12 236 ASN B C 1
ATOM 4296 O O . ASN B 1 234 A 17.212 -12.283 -23.299 1.00 16.56 236 ASN B O 1
ATOM 4301 N N . PHE B 1 235 B 16.445 -10.485 -24.446 1.00 19.10 236 PHE B N 1
ATOM 4302 C CA . PHE B 1 235 B 15.025 -10.675 -24.124 1.00 18.80 236 PHE B CA 1
ATOM 4303 C C . PHE B 1 235 B 14.362 -11.679 -25.057 1.00 19.44 236 PHE B C 1
ATOM 4304 O O . PHE B 1 235 B 14.641 -11.699 -26.260 1.00 19.39 236 PHE B O 1
ATOM 4312 N N . PRO B 1 236 C 13.486 -12.549 -24.511 1.00 20.59 236 PRO B N 1
ATOM 4313 C CA . PRO B 1 236 C 12.815 -13.538 -25.367 1.00 20.09 236 PRO B CA 1
ATOM 4314 C C . PRO B 1 236 C 11.866 -12.876 -26.352 1.00 19.83 236 PRO B C 1
ATOM 4315 O O . PRO B 1 236 C 11.404 -11.756 -26.144 1.00 20.41 236 PRO B O 1
ATOM 4319 N N . PRO B 1 237 ? 11.575 -13.556 -27.456 1.00 20.43 237 PRO B N 1
ATOM 4320 C CA . PRO B 1 237 ? 10.667 -12.952 -28.432 1.00 20.48 237 PRO B CA 1
ATOM 4321 C C . PRO B 1 237 ? 9.212 -12.984 -27.933 1.00 20.43 237 PRO B C 1
ATOM 4322 O O . PRO B 1 237 ? 8.858 -13.831 -27.117 1.00 19.42 237 PRO B O 1
ATOM 4326 N N . TYR B 1 238 ? 8.389 -12.056 -28.419 1.00 20.90 238 TYR B N 1
ATOM 4327 C CA . TYR B 1 238 ? 6.974 -11.989 -28.044 1.00 21.95 238 TYR B CA 1
ATOM 4328 C C . TYR B 1 238 ? 6.090 -12.993 -28.780 1.00 22.28 238 TYR B C 1
ATOM 4329 O O . TYR B 1 238 ? 6.255 -13.221 -29.982 1.00 23.21 238 TYR B O 1
ATOM 4338 N N . THR B 1 239 ? 5.148 -13.587 -28.051 1.00 22.16 239 THR B N 1
ATOM 4339 C CA . THR B 1 239 ? 4.221 -14.550 -28.633 1.00 22.17 239 THR B CA 1
ATOM 4340 C C . THR B 1 239 ? 2.823 -13.932 -28.653 1.00 23.14 239 THR B C 1
ATOM 4341 O O . THR B 1 239 ? 2.280 -13.586 -27.601 1.00 23.82 239 THR B O 1
ATOM 4345 N N . VAL B 1 240 ? 2.256 -13.779 -29.849 1.00 23.05 240 VAL B N 1
ATOM 4346 C CA . VAL B 1 240 ? 0.916 -13.221 -30.013 1.00 21.81 240 VAL B CA 1
ATOM 4347 C C . VAL B 1 240 ? -0.024 -14.397 -30.234 1.00 22.65 240 VAL B C 1
ATOM 4348 O O . VAL B 1 240 ? 0.391 -15.426 -30.774 1.00 23.76 240 VAL B O 1
ATOM 4352 N N . GLY B 1 241 ? -1.278 -14.262 -29.798 1.00 22.03 241 GLY B N 1
ATOM 4353 C CA . GLY B 1 241 ? -2.236 -15.340 -29.984 1.00 20.14 241 GLY B CA 1
ATOM 4354 C C . GLY B 1 241 ? -3.354 -15.402 -28.962 1.00 19.67 241 GLY B C 1
ATOM 4355 O O . GLY B 1 241 ? -3.473 -14.551 -28.074 1.00 18.99 241 GLY B O 1
ATOM 4356 N N . ASN B 1 242 ? -4.191 -16.422 -29.092 1.00 18.70 242 ASN B N 1
ATOM 4357 C CA . ASN B 1 242 ? -5.310 -16.605 -28.176 1.00 16.51 242 ASN B CA 1
ATOM 4358 C C . ASN B 1 242 ? -4.818 -16.903 -26.761 1.00 16.00 242 ASN B C 1
ATOM 4359 O O . ASN B 1 242 ? -4.033 -17.826 -26.536 1.00 14.73 242 ASN B O 1
ATOM 4364 N N . SER B 1 243 ? -5.308 -16.118 -25.812 1.00 17.71 243 SER B N 1
ATOM 4365 C CA . SER B 1 243 ? -4.947 -16.245 -24.412 1.00 18.11 243 SER B CA 1
ATOM 4366 C C . SER B 1 243 ? -4.842 -17.666 -23.877 1.00 18.80 243 SER B C 1
ATOM 4367 O O . SER B 1 243 ? -3.837 -18.020 -23.258 1.00 19.85 243 SER B O 1
ATOM 4370 N N . ALA B 1 244 ? -5.867 -18.485 -24.086 1.00 18.46 244 ALA B N 1
ATOM 4371 C CA . ALA B 1 244 ? -5.815 -19.855 -23.578 1.00 18.71 244 ALA B CA 1
ATOM 4372 C C . ALA B 1 244 ? -4.736 -20.656 -24.294 1.00 20.50 244 ALA B C 1
ATOM 4373 O O . ALA B 1 244 ? -3.955 -21.377 -23.673 1.00 19.92 244 ALA B O 1
ATOM 4375 N N . LEU B 1 245 ? -4.703 -20.532 -25.614 1.00 21.59 245 LEU B N 1
ATOM 4376 C CA . LEU B 1 245 ? -3.737 -21.261 -26.407 1.00 22.32 245 LEU B CA 1
ATOM 4377 C C . LEU B 1 245 ? -2.283 -20.860 -26.087 1.00 23.32 245 LEU B C 1
ATOM 4378 O O . LEU B 1 245 ? -1.462 -21.729 -25.786 1.00 22.32 245 LEU B O 1
ATOM 4383 N N . VAL B 1 246 ? -1.971 -19.559 -26.124 1.00 23.83 246 VAL B N 1
ATOM 4384 C CA . VAL B 1 246 ? -0.611 -19.101 -25.832 1.00 24.21 246 VAL B CA 1
ATOM 4385 C C . VAL B 1 246 ? -0.221 -19.455 -24.402 1.00 25.51 246 VAL B C 1
ATOM 4386 O O . VAL B 1 246 ? 0.700 -20.249 -24.193 1.00 25.80 246 VAL B O 1
ATOM 4390 N N . ILE B 1 247 ? -0.909 -18.865 -23.421 1.00 26.02 247 ILE B N 1
ATOM 4391 C CA . ILE B 1 247 ? -0.664 -19.181 -22.011 1.00 24.99 247 ILE B CA 1
ATOM 4392 C C . ILE B 1 247 ? -1.055 -20.665 -21.917 1.00 24.70 247 ILE B C 1
ATOM 4393 O O . ILE B 1 247 ? -1.713 -21.183 -22.822 1.00 26.01 247 ILE B O 1
ATOM 4398 N N . GLY B 1 248 A -0.673 -21.380 -20.871 1.00 22.52 247 GLY B N 1
ATOM 4399 C CA . GLY B 1 248 A -1.025 -22.794 -20.888 1.00 24.24 247 GLY B CA 1
ATOM 4400 C C . GLY B 1 248 A -2.393 -23.332 -20.460 1.00 25.20 247 GLY B C 1
ATOM 4401 O O . GLY B 1 248 A -2.607 -24.547 -20.507 1.00 25.00 247 GLY B O 1
ATOM 4402 N N . TYR B 1 249 ? -3.339 -22.465 -20.102 1.00 25.04 248 TYR B N 1
ATOM 4403 C CA . TYR B 1 249 ? -4.616 -22.953 -19.585 1.00 23.97 248 TYR B CA 1
ATOM 4404 C C . TYR B 1 249 ? -5.818 -22.038 -19.811 1.00 23.19 248 TYR B C 1
ATOM 4405 O O . TYR B 1 249 ? -5.695 -20.939 -20.356 1.00 22.95 248 TYR B O 1
ATOM 4414 N N . TYR B 1 250 ? -6.980 -22.506 -19.354 1.00 20.49 249 TYR B N 1
ATOM 4415 C CA . TYR B 1 250 ? -8.225 -21.771 -19.492 1.00 17.83 249 TYR B CA 1
ATOM 4416 C C . TYR B 1 250 ? -8.489 -20.858 -18.313 1.00 17.05 249 TYR B C 1
ATOM 4417 O O . TYR B 1 250 ? -8.134 -21.174 -17.184 1.00 17.82 249 TYR B O 1
ATOM 4426 N N . ILE B 1 251 ? -9.139 -19.730 -18.586 1.00 16.32 250 ILE B N 1
ATOM 4427 C CA . ILE B 1 251 ? -9.416 -18.728 -17.567 1.00 14.18 250 ILE B CA 1
ATOM 4428 C C . ILE B 1 251 ? -10.799 -18.086 -17.669 1.00 13.25 250 ILE B C 1
ATOM 4429 O O . ILE B 1 251 ? -11.218 -17.630 -18.740 1.00 8.69 250 ILE B O 1
ATOM 4434 N N . ALA B 1 252 ? -11.488 -18.044 -16.527 1.00 13.57 251 ALA B N 1
ATOM 4435 C CA . ALA B 1 252 ? -12.808 -17.422 -16.427 1.00 13.24 251 ALA B CA 1
ATOM 4436 C C . ALA B 1 252 ? -12.678 -16.161 -15.575 1.00 12.04 251 ALA B C 1
ATOM 4437 O O . ALA B 1 252 ? -11.864 -16.115 -14.651 1.00 10.89 251 ALA B O 1
ATOM 4439 N N . GLY B 1 253 ? -13.465 -15.141 -15.908 1.00 10.62 252 GLY B N 1
ATOM 4440 C CA . GLY B 1 253 ? -13.457 -13.905 -15.151 1.00 10.46 252 GLY B CA 1
ATOM 4441 C C . GLY B 1 253 ? -12.317 -12.913 -15.318 1.00 12.44 252 GLY B C 1
ATOM 4442 O O . GLY B 1 253 ? -12.011 -12.179 -14.368 1.00 12.41 252 GLY B O 1
ATOM 4443 N N . SER B 1 254 ? -11.703 -12.853 -16.501 1.00 11.45 253 SER B N 1
ATOM 4444 C CA . SER B 1 254 ? -10.592 -11.919 -16.742 1.00 12.71 25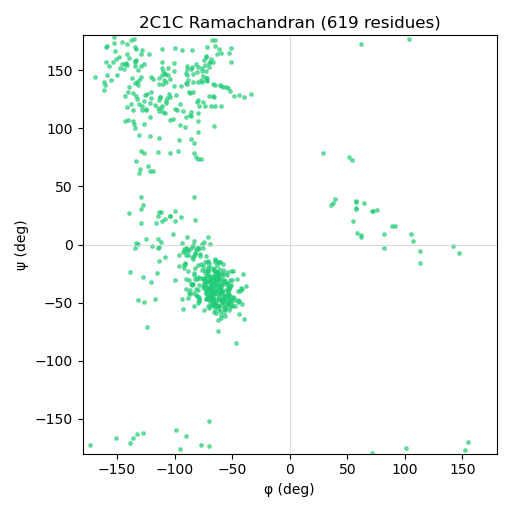3 SER B CA 1
ATOM 4445 C C . SER B 1 254 ? -11.127 -10.571 -17.255 1.00 13.32 253 SER B C 1
ATOM 4446 O O . SER B 1 254 ? -12.183 -10.523 -17.892 1.00 13.80 253 SER B O 1
ATOM 4449 N N . SER B 1 255 ? -10.418 -9.476 -16.978 1.00 14.65 254 SER B N 1
ATOM 4450 C CA . SER B 1 255 ? -10.894 -8.170 -17.424 1.00 16.01 254 SER B CA 1
ATOM 4451 C C . SER B 1 255 ? -10.855 -8.049 -18.937 1.00 18.09 254 SER B C 1
ATOM 4452 O O . SER B 1 255 ? -11.699 -7.386 -19.545 1.00 17.85 254 SER B O 1
ATOM 4455 N N . GLU B 1 256 ? -9.874 -8.710 -19.540 1.00 20.38 255 GLU B N 1
ATOM 4456 C CA . GLU B 1 256 ? -9.691 -8.698 -20.992 1.00 22.63 255 GLU B CA 1
ATOM 4457 C C . GLU B 1 256 ? -10.904 -9.318 -21.692 1.00 20.70 255 GLU B C 1
ATOM 4458 O O . GLU B 1 256 ? -11.498 -8.712 -22.587 1.00 19.78 255 GLU B O 1
ATOM 4464 N N . ASP B 1 257 ? -11.264 -10.527 -21.274 1.00 20.50 256 ASP B N 1
ATOM 4465 C CA . ASP B 1 257 ? -12.416 -11.240 -21.827 1.00 18.56 256 ASP B CA 1
ATOM 4466 C C . ASP B 1 257 ? -13.717 -10.526 -21.514 1.00 17.70 256 ASP B C 1
ATOM 4467 O O . ASP B 1 257 ? -14.599 -10.434 -22.365 1.00 18.68 256 ASP B O 1
ATOM 4472 N N . TYR B 1 258 ? -13.851 -10.035 -20.287 1.00 15.37 257 TYR B N 1
ATOM 4473 C CA . TYR B 1 258 ? -15.063 -9.325 -19.927 1.00 13.58 257 TYR B CA 1
ATOM 4474 C C . TYR B 1 258 ? -15.283 -8.157 -20.880 1.00 12.01 257 TYR B C 1
ATOM 4475 O O . TYR B 1 258 ? -16.343 -8.049 -21.489 1.00 12.39 257 TYR B O 1
ATOM 4484 N N . ALA B 1 259 ? -14.276 -7.294 -21.007 1.00 10.62 258 ALA B N 1
ATOM 4485 C CA . ALA B 1 259 ? -14.339 -6.113 -21.864 1.00 7.92 258 ALA B CA 1
ATOM 4486 C C . ALA B 1 259 ? -14.749 -6.470 -23.287 1.00 8.79 258 ALA B C 1
ATOM 4487 O O . ALA B 1 259 ? -15.505 -5.744 -23.939 1.00 8.75 258 ALA B O 1
ATOM 4489 N N . HIS B 1 260 ? -14.253 -7.597 -23.776 1.00 8.88 259 HIS B N 1
ATOM 4490 C CA . HIS B 1 260 ? -14.604 -8.015 -25.115 1.00 8.26 259 HIS B CA 1
ATOM 4491 C C . HIS B 1 260 ? -16.050 -8.531 -25.172 1.00 9.87 259 HIS B C 1
ATOM 4492 O O . HIS B 1 260 ? -16.740 -8.332 -26.178 1.00 10.08 259 HIS B O 1
ATOM 4499 N N . SER B 1 261 ? -16.503 -9.194 -24.098 1.00 11.21 260 SER B N 1
ATOM 4500 C CA . SER B 1 261 ? -17.880 -9.715 -24.019 1.00 10.25 260 SER B CA 1
ATOM 4501 C C . SER B 1 261 ? -18.922 -8.606 -24.139 1.00 8.25 260 SER B C 1
ATOM 4502 O O . SER B 1 261 ? -19.966 -8.831 -24.722 1.00 8.37 260 SER B O 1
ATOM 4505 N N . ILE B 1 262 ? -18.633 -7.421 -23.598 1.00 8.75 261 ILE B N 1
ATOM 4506 C CA . ILE B 1 262 ? -19.558 -6.293 -23.676 1.00 10.10 261 ILE B CA 1
ATOM 4507 C C . ILE B 1 262 ? -19.322 -5.455 -24.923 1.00 12.37 261 ILE B C 1
ATOM 4508 O O . ILE B 1 262 ? -19.910 -4.376 -25.086 1.00 14.54 261 ILE B O 1
ATOM 4513 N N . GLY B 1 263 ? -18.441 -5.924 -25.799 1.00 15.07 262 GLY B N 1
ATOM 4514 C CA . GLY B 1 263 ? -18.228 -5.200 -27.045 1.00 15.72 262 GLY B CA 1
ATOM 4515 C C . GLY B 1 263 ? -16.995 -4.369 -27.369 1.00 15.86 262 GLY B C 1
ATOM 4516 O O . GLY B 1 263 ? -16.987 -3.742 -28.422 1.00 15.94 262 GLY B O 1
ATOM 4517 N N . VAL B 1 264 ? -15.985 -4.304 -26.505 1.00 16.47 263 VAL B N 1
ATOM 4518 C CA . VAL B 1 264 ? -14.790 -3.533 -26.873 1.00 15.99 263 VAL B CA 1
ATOM 4519 C C . VAL B 1 264 ? -14.175 -4.369 -28.010 1.00 14.89 263 VAL B C 1
ATOM 4520 O O . VAL B 1 264 ? -13.827 -5.542 -27.818 1.00 13.90 263 VAL B O 1
ATOM 4524 N N . PRO B 1 265 ? -14.052 -3.776 -29.214 1.00 13.65 264 PRO B N 1
ATOM 4525 C CA . PRO B 1 265 ? -13.498 -4.448 -30.399 1.00 13.46 264 PRO B CA 1
ATOM 4526 C C . PRO B 1 265 ? -12.118 -5.111 -30.222 1.00 13.15 264 PRO B C 1
ATOM 4527 O O . PRO B 1 265 ? -11.912 -6.273 -30.609 1.00 12.26 264 PRO B O 1
ATOM 4531 N N . LEU B 1 266 ? -11.192 -4.381 -29.609 1.00 13.13 265 LEU B N 1
ATOM 4532 C CA . LEU B 1 266 ? -9.837 -4.877 -29.371 1.00 12.44 265 LEU B CA 1
ATOM 4533 C C . LEU B 1 266 ? -9.450 -4.792 -27.889 1.00 12.81 265 LEU B C 1
ATOM 4534 O O . LEU B 1 266 ? -9.392 -3.704 -27.313 1.00 12.81 265 LEU B O 1
ATOM 4539 N N . SER B 1 267 ? -9.205 -5.937 -27.266 1.00 13.29 266 SER B N 1
ATOM 4540 C CA . SER B 1 267 ? -8.797 -5.932 -25.862 1.00 15.33 266 SER B CA 1
ATOM 4541 C C . SER B 1 267 ? -7.771 -7.039 -25.652 1.00 15.13 266 SER B C 1
ATOM 4542 O O . SER B 1 267 ? -7.998 -8.199 -26.035 1.00 12.03 266 SER B O 1
ATOM 4545 N N . TYR B 1 268 ? -6.631 -6.674 -25.065 1.00 13.29 267 TYR B N 1
ATOM 4546 C CA . TYR B 1 268 ? -5.574 -7.653 -24.843 1.00 12.32 267 TYR B CA 1
ATOM 4547 C C . TYR B 1 268 ? -4.991 -7.568 -23.457 1.00 12.29 267 TYR B C 1
ATOM 4548 O O . TYR B 1 268 ? -5.049 -6.537 -22.799 1.00 12.48 267 TYR B O 1
ATOM 4557 N N . THR B 1 269 ? -4.410 -8.672 -23.027 1.00 15.09 268 THR B N 1
ATOM 4558 C CA . THR B 1 269 ? -3.700 -8.671 -21.776 1.00 18.06 268 THR B CA 1
ATOM 4559 C C . THR B 1 269 ? -2.243 -8.735 -22.220 1.00 18.52 268 THR B C 1
ATOM 4560 O O . THR B 1 269 ? -1.846 -9.618 -22.974 1.00 19.33 268 THR B O 1
ATOM 4564 N N . TYR B 1 270 ? -1.459 -7.767 -21.778 1.00 19.63 269 TYR B N 1
ATOM 4565 C CA . TYR B 1 270 ? -0.047 -7.718 -22.091 1.00 17.56 269 TYR B CA 1
ATOM 4566 C C . TYR B 1 270 ? 0.730 -8.416 -20.981 1.00 17.21 269 TYR B C 1
ATOM 4567 O O . TYR B 1 270 ? 0.709 -7.969 -19.839 1.00 17.65 269 TYR B O 1
ATOM 4576 N N . GLU B 1 271 ? 1.390 -9.524 -21.297 1.00 17.84 270 GLU B N 1
ATOM 4577 C CA . GLU B 1 271 ? 2.203 -10.219 -20.299 1.00 18.34 270 GLU B CA 1
ATOM 4578 C C . GLU B 1 271 ? 3.638 -9.727 -20.506 1.00 18.12 270 GLU B C 1
ATOM 4579 O O . GLU B 1 271 ? 4.394 -10.302 -21.284 1.00 18.93 270 GLU B O 1
ATOM 4585 N N . LEU B 1 272 ? 3.996 -8.648 -19.821 1.00 18.66 271 LEU B N 1
ATOM 4586 C CA . LEU B 1 272 ? 5.320 -8.060 -19.926 1.00 18.23 271 LEU B CA 1
ATOM 4587 C C . LEU B 1 272 ? 6.466 -9.071 -19.725 1.00 19.57 271 LEU B C 1
ATOM 4588 O O . LEU B 1 272 ? 6.241 -10.222 -19.312 1.00 19.91 271 LEU B O 1
ATOM 4593 N N . PRO B 1 273 ? 7.715 -8.658 -20.025 1.00 19.20 272 PRO B N 1
ATOM 4594 C CA . PRO B 1 273 ? 8.856 -9.566 -19.885 1.00 18.20 272 PRO B CA 1
ATOM 4595 C C . PRO B 1 273 ? 9.361 -9.930 -18.502 1.00 17.86 272 PRO B C 1
ATOM 4596 O O . PRO B 1 273 ? 9.286 -9.158 -17.549 1.00 17.61 272 PRO B O 1
ATOM 4600 N N . GLY B 1 274 ? 9.892 -11.140 -18.433 1.00 18.48 273 GLY B N 1
ATOM 4601 C CA . GLY B 1 274 ? 10.500 -11.667 -17.225 1.00 20.55 273 GLY B CA 1
ATOM 4602 C C . GLY B 1 274 ? 11.753 -12.344 -17.761 1.00 21.23 273 GLY B C 1
ATOM 4603 O O . GLY B 1 274 ? 11.711 -12.905 -18.854 1.00 21.56 273 GLY B O 1
ATOM 4604 N N . LEU B 1 275 ? 12.865 -12.292 -17.038 1.00 22.48 274 LEU B N 1
ATOM 4605 C CA . LEU B 1 275 ? 14.090 -12.908 -17.541 1.00 23.45 274 LEU B CA 1
ATOM 4606 C C . LEU B 1 275 ? 14.496 -14.180 -16.819 1.00 24.89 274 LEU B C 1
ATOM 4607 O O . LEU B 1 275 ? 15.657 -14.583 -16.846 1.00 25.07 274 LEU B O 1
ATOM 4612 N N . SER B 1 276 ? 13.526 -14.811 -16.173 1.00 26.69 275 SER B N 1
ATOM 4613 C CA . SER B 1 276 ? 13.765 -16.053 -15.458 1.00 29.11 275 SER B CA 1
ATOM 4614 C C . SER B 1 276 ? 12.477 -16.863 -15.382 1.00 29.50 275 SER B C 1
ATOM 4615 O O . SER B 1 276 ? 11.378 -16.325 -15.473 1.00 29.21 275 SER B O 1
ATOM 4618 N N . SER B 1 277 ? 12.625 -18.164 -15.206 1.00 32.28 276 SER B N 1
ATOM 4619 C CA . SER B 1 277 ? 11.486 -19.066 -15.152 1.00 34.49 276 SER B CA 1
ATOM 4620 C C . SER B 1 277 ? 10.522 -18.805 -14.006 1.00 35.85 276 SER B C 1
ATOM 4621 O O . SER B 1 277 ? 9.434 -18.280 -14.220 1.00 38.82 276 SER B O 1
ATOM 4624 N N . GLY B 1 278 ? 10.922 -19.170 -12.794 1.00 36.17 277 GLY B N 1
ATOM 4625 C CA . GLY B 1 278 ? 10.042 -19.013 -11.650 1.00 36.81 277 GLY B CA 1
ATOM 4626 C C . GLY B 1 278 ? 9.731 -17.617 -11.146 1.00 36.94 277 GLY B C 1
ATOM 4627 O O . GLY B 1 278 ? 9.748 -16.645 -11.906 1.00 36.97 277 GLY B O 1
ATOM 4628 N N . TRP B 1 279 A 9.447 -17.546 -9.842 1.00 36.12 277 TRP B N 1
ATOM 4629 C CA . TRP B 1 279 A 9.106 -16.316 -9.132 1.00 34.88 277 TRP B CA 1
ATOM 4630 C C . TRP B 1 279 A 9.870 -15.076 -9.549 1.00 33.40 277 TRP B C 1
ATOM 4631 O O . TRP B 1 279 A 9.314 -13.976 -9.556 1.00 32.18 277 TRP B O 1
ATOM 4642 N N . ASP B 1 280 B 11.141 -15.255 -9.894 1.00 31.82 277 ASP B N 1
ATOM 4643 C CA . ASP B 1 280 B 11.988 -14.144 -10.322 1.00 29.73 277 ASP B CA 1
ATOM 4644 C C . ASP B 1 280 B 11.462 -13.479 -11.588 1.00 26.84 277 ASP B C 1
ATOM 4645 O O . ASP B 1 280 B 11.802 -12.333 -11.874 1.00 26.42 277 ASP B O 1
ATOM 4650 N N . GLY B 1 281 ? 10.640 -14.204 -12.344 1.00 23.62 278 GLY B N 1
ATOM 4651 C CA . GLY B 1 281 ? 10.058 -13.636 -13.544 1.00 22.75 278 GLY B CA 1
ATOM 4652 C C . GLY B 1 281 ? 9.149 -12.450 -13.228 1.00 21.79 278 GLY B C 1
ATOM 4653 O O . GLY B 1 281 ? 8.814 -11.656 -14.116 1.00 22.30 278 GLY B O 1
ATOM 4654 N N . PHE B 1 282 ? 8.734 -12.332 -11.966 1.00 20.32 279 PHE B N 1
ATOM 4655 C CA . PHE B 1 282 ? 7.879 -11.223 -11.534 1.00 18.91 279 PHE B CA 1
ATOM 4656 C C . PHE B 1 282 ? 8.756 -10.045 -11.117 1.00 20.42 279 PHE B C 1
ATOM 4657 O O . PHE B 1 282 ? 8.267 -8.930 -10.866 1.00 17.08 279 PHE B O 1
ATOM 4665 N N . HIS B 1 283 ? 10.062 -10.306 -11.039 1.00 21.33 280 HIS B N 1
ATOM 4666 C CA . HIS B 1 283 ? 11.005 -9.267 -10.659 1.00 22.67 280 HIS B CA 1
ATOM 4667 C C . HIS B 1 283 ? 12.091 -9.060 -11.698 1.00 22.23 280 HIS B C 1
ATOM 4668 O O . HIS B 1 283 ? 13.265 -9.360 -11.475 1.00 24.82 280 HIS B O 1
ATOM 4675 N N . LEU B 1 284 ? 11.681 -8.556 -12.849 1.00 20.97 281 LEU B N 1
ATOM 4676 C CA . LEU B 1 284 ? 12.610 -8.274 -13.923 1.00 18.85 281 LEU B CA 1
ATOM 4677 C C . LEU B 1 284 ? 13.664 -7.396 -13.261 1.00 18.36 281 LEU B C 1
ATOM 4678 O O . LEU B 1 284 ? 13.308 -6.494 -12.498 1.00 19.29 281 LEU B O 1
ATOM 4683 N N . PRO B 1 285 ? 14.969 -7.659 -13.506 1.00 16.07 282 PRO B N 1
ATOM 4684 C CA . PRO B 1 285 ? 15.970 -6.802 -12.867 1.00 13.04 282 PRO B CA 1
ATOM 4685 C C . PRO B 1 285 ? 15.754 -5.319 -13.184 1.00 11.49 282 PRO B C 1
ATOM 4686 O O . PRO B 1 285 ? 15.506 -4.938 -14.327 1.00 11.89 282 PRO B O 1
ATOM 4690 N N . PRO B 1 286 ? 15.858 -4.462 -12.156 1.00 11.13 283 PRO B N 1
ATOM 4691 C CA . PRO B 1 286 ? 15.685 -3.006 -12.179 1.00 11.57 283 PRO B CA 1
ATOM 4692 C C . PRO B 1 286 ? 16.283 -2.235 -13.343 1.00 13.48 283 PRO B C 1
ATOM 4693 O O . PRO B 1 286 ? 15.694 -1.252 -13.804 1.00 12.81 283 PRO B O 1
ATOM 4697 N N . GLN B 1 287 ? 17.468 -2.647 -13.795 1.00 14.27 284 GLN B N 1
ATOM 4698 C CA . GLN B 1 287 ? 18.129 -1.936 -14.887 1.00 13.29 284 GLN B CA 1
ATOM 4699 C C . GLN B 1 287 ? 17.333 -2.013 -16.177 1.00 11.82 284 GLN B C 1
ATOM 4700 O O . GLN B 1 287 ? 17.453 -1.149 -17.034 1.00 11.41 284 GLN B O 1
ATOM 4706 N N . TYR B 1 288 ? 16.490 -3.033 -16.293 1.00 13.14 285 TYR B N 1
ATOM 4707 C CA . TYR B 1 288 ? 15.671 -3.219 -17.488 1.00 12.96 285 TYR B CA 1
ATOM 4708 C C . TYR B 1 288 ? 14.295 -2.559 -17.485 1.00 13.35 285 TYR B C 1
ATOM 4709 O O . TYR B 1 288 ? 13.614 -2.547 -18.520 1.00 14.00 285 TYR B O 1
ATOM 4718 N N . ILE B 1 289 ? 13.875 -2.031 -16.334 1.00 14.77 286 ILE B N 1
ATOM 4719 C CA . ILE B 1 289 ? 12.554 -1.391 -16.204 1.00 12.90 286 ILE B CA 1
ATOM 4720 C C . ILE B 1 289 ? 12.294 -0.335 -17.269 1.00 13.25 286 ILE B C 1
ATOM 4721 O O . ILE B 1 289 ? 11.280 -0.378 -17.963 1.00 13.53 286 ILE B O 1
ATOM 4726 N N . GLU B 1 290 ? 13.205 0.619 -17.391 1.00 14.56 287 GLU B N 1
ATOM 4727 C CA . GLU B 1 290 ? 13.022 1.681 -18.359 1.00 16.81 287 GLU B CA 1
ATOM 4728 C C . GLU B 1 290 ? 13.014 1.186 -19.799 1.00 18.14 287 GLU B C 1
ATOM 4729 O O . GLU B 1 290 ? 12.306 1.736 -20.649 1.00 18.62 287 GLU B O 1
ATOM 4735 N N . GLN B 1 291 ? 13.808 0.156 -20.077 1.00 17.95 288 GLN B N 1
ATOM 4736 C CA . GLN B 1 291 ? 13.856 -0.423 -21.417 1.00 16.92 288 GLN B CA 1
ATOM 4737 C C . GLN B 1 291 ? 12.496 -1.070 -21.702 1.00 16.49 288 GLN B C 1
ATOM 4738 O O . GLN B 1 291 ? 11.913 -0.871 -22.774 1.00 15.61 288 GLN B O 1
ATOM 4744 N N . VAL B 1 292 ? 11.990 -1.843 -20.740 1.00 15.64 289 VAL B N 1
ATOM 4745 C CA . VAL B 1 292 ? 10.712 -2.513 -20.937 1.00 15.33 289 VAL B CA 1
ATOM 4746 C C . VAL B 1 292 ? 9.561 -1.517 -21.069 1.00 14.53 289 VAL B C 1
ATOM 4747 O O . VAL B 1 292 ? 8.640 -1.738 -21.844 1.00 14.06 289 VAL B O 1
ATOM 4751 N N . CYS B 1 293 ? 9.627 -0.402 -20.353 1.00 15.61 290 CYS B N 1
ATOM 4752 C CA . CYS B 1 293 ? 8.582 0.609 -20.483 1.00 16.10 290 CYS B CA 1
ATOM 4753 C C . CYS B 1 293 ? 8.680 1.270 -21.862 1.00 17.45 290 CYS B C 1
ATOM 4754 O O . CYS B 1 293 ? 7.682 1.406 -22.558 1.00 17.42 290 CYS B O 1
ATOM 4757 N N . ARG B 1 294 ? 9.885 1.667 -22.268 1.00 19.42 291 ARG B N 1
ATOM 4758 C CA . ARG B 1 294 ? 10.059 2.312 -23.562 1.00 19.27 291 ARG B CA 1
ATOM 4759 C C . ARG B 1 294 ? 9.635 1.433 -24.745 1.00 19.13 291 ARG B C 1
ATOM 4760 O O . ARG B 1 294 ? 9.011 1.920 -25.689 1.00 18.32 291 ARG B O 1
ATOM 4768 N N . GLU B 1 295 ? 9.964 0.143 -24.705 1.00 19.49 292 GLU B N 1
ATOM 4769 C CA . GLU B 1 295 ? 9.616 -0.746 -25.815 1.00 19.66 292 GLU B CA 1
ATOM 4770 C C . GLU B 1 295 ? 8.124 -1.054 -25.865 1.00 20.33 292 GLU B C 1
ATOM 4771 O O . GLU B 1 295 ? 7.527 -1.062 -26.946 1.00 20.96 292 GLU B O 1
ATOM 4777 N N . THR B 1 296 ? 7.517 -1.290 -24.700 1.00 20.76 293 THR B N 1
ATOM 4778 C CA . THR B 1 296 ? 6.086 -1.581 -24.636 1.00 20.06 293 THR B CA 1
ATOM 4779 C C . THR B 1 296 ? 5.331 -0.349 -25.135 1.00 17.65 293 THR B C 1
ATOM 4780 O O . THR B 1 296 ? 4.321 -0.477 -25.819 1.00 16.55 293 THR B O 1
ATOM 4784 N N . TRP B 1 297 ? 5.836 0.841 -24.819 1.00 16.70 294 TRP B N 1
ATOM 4785 C CA . TRP B 1 297 ? 5.212 2.070 -25.301 1.00 16.94 294 TRP B CA 1
ATOM 4786 C C . TRP B 1 297 ? 5.178 2.087 -26.832 1.00 18.02 294 TRP B C 1
ATOM 4787 O O . TRP B 1 297 ? 4.281 2.674 -27.443 1.00 18.75 294 TRP B O 1
ATOM 4798 N N . GLU B 1 298 ? 6.166 1.465 -27.462 1.00 17.32 295 GLU B N 1
ATOM 4799 C CA . GLU B 1 298 ? 6.175 1.434 -28.913 1.00 16.65 295 GLU B CA 1
ATOM 4800 C C . GLU B 1 298 ? 5.056 0.496 -29.399 1.00 15.16 295 GLU B C 1
ATOM 4801 O O . GLU B 1 298 ? 4.462 0.720 -30.447 1.00 14.02 295 GLU B O 1
ATOM 4807 N N . GLY B 1 299 ? 4.772 -0.548 -28.628 1.00 14.15 296 GLY B N 1
ATOM 4808 C CA . GLY B 1 299 ? 3.698 -1.460 -28.985 1.00 15.17 296 GLY B CA 1
ATOM 4809 C C . GLY B 1 299 ? 2.340 -0.778 -28.839 1.00 15.47 296 GLY B C 1
ATOM 4810 O O . GLY B 1 299 ? 1.421 -1.023 -29.614 1.00 15.73 296 GLY B O 1
ATOM 4811 N N . ILE B 1 300 ? 2.231 0.075 -27.823 1.00 16.03 297 ILE B N 1
ATOM 4812 C CA . ILE B 1 300 ? 1.030 0.846 -27.521 1.00 15.99 297 ILE B CA 1
ATOM 4813 C C . ILE B 1 300 ? 0.722 1.824 -28.647 1.00 17.16 297 ILE B C 1
ATOM 4814 O O . ILE B 1 300 ? -0.421 1.940 -29.073 1.00 19.33 297 ILE B O 1
ATOM 4819 N N . VAL B 1 301 ? 1.739 2.544 -29.110 1.00 17.37 298 VAL B N 1
ATOM 4820 C CA . VAL B 1 301 ? 1.574 3.497 -30.202 1.00 17.40 298 VAL B CA 1
ATOM 4821 C C . VAL B 1 301 ? 0.917 2.799 -31.390 1.00 17.71 298 VAL B C 1
ATOM 4822 O O . VAL B 1 301 ? -0.135 3.229 -31.873 1.00 18.52 298 VAL B O 1
ATOM 4826 N N . VAL B 1 302 ? 1.548 1.722 -31.851 1.00 18.03 299 VAL B N 1
ATOM 4827 C CA . VAL B 1 302 ? 1.042 0.938 -32.980 1.00 17.43 299 VAL B CA 1
ATOM 4828 C C . VAL B 1 302 ? -0.364 0.431 -32.717 1.00 16.65 299 VAL B C 1
ATOM 4829 O O . VAL B 1 302 ? -1.229 0.556 -33.575 1.00 15.63 299 VAL B O 1
ATOM 4833 N N . GLY B 1 303 ? -0.573 -0.147 -31.532 1.00 16.66 300 GLY B N 1
ATOM 4834 C CA . GLY B 1 303 ? -1.876 -0.656 -31.152 1.00 15.08 300 GLY B CA 1
ATOM 4835 C C . GLY B 1 303 ? -2.933 0.427 -31.228 1.00 16.11 300 GLY B C 1
ATOM 4836 O O . GLY B 1 303 ? -4.007 0.203 -31.788 1.00 17.69 300 GLY B O 1
ATOM 4837 N N . ALA B 1 304 ? -2.638 1.602 -30.679 1.00 15.85 301 ALA B N 1
ATOM 4838 C CA . ALA B 1 304 ? -3.584 2.711 -30.704 1.00 17.46 301 ALA B CA 1
ATOM 4839 C C . ALA B 1 304 ? -3.904 3.139 -32.144 1.00 19.62 301 ALA B C 1
ATOM 4840 O O . ALA B 1 304 ? -5.080 3.165 -32.538 1.00 20.97 301 ALA B O 1
ATOM 4842 N N . ARG B 1 305 ? -2.868 3.475 -32.921 1.00 19.92 302 ARG B N 1
ATOM 4843 C CA . ARG B 1 305 ? -3.044 3.890 -34.320 1.00 19.57 302 ARG B CA 1
ATOM 4844 C C . ARG B 1 305 ? -3.918 2.867 -35.053 1.00 18.51 302 ARG B C 1
ATOM 4845 O O . ARG B 1 305 ? -4.916 3.209 -35.689 1.00 16.26 302 ARG B O 1
ATOM 4853 N N . ARG B 1 306 ? -3.520 1.608 -34.942 1.00 18.96 303 ARG B N 1
ATOM 4854 C CA . ARG B 1 306 ? -4.218 0.498 -35.562 1.00 20.78 303 ARG B CA 1
ATOM 4855 C C . ARG B 1 306 ? -5.646 0.379 -35.062 1.00 21.48 303 ARG B C 1
ATOM 4856 O O . ARG B 1 306 ? -6.568 0.223 -35.851 1.00 21.91 303 ARG B O 1
ATOM 4864 N N . ALA B 1 307 ? -5.815 0.432 -33.745 1.00 23.18 304 ALA B N 1
ATOM 4865 C CA . ALA B 1 307 ? -7.135 0.346 -33.127 1.00 23.95 304 ALA B CA 1
ATOM 4866 C C . ALA B 1 307 ? -8.056 1.453 -33.657 1.00 23.44 304 ALA B C 1
ATOM 4867 O O . ALA B 1 307 ? -9.203 1.199 -34.005 1.00 22.89 304 ALA B O 1
ATOM 4869 N N . GLY B 1 308 ? -7.549 2.678 -33.716 1.00 24.66 305 GLY B N 1
ATOM 4870 C CA . GLY B 1 308 ? -8.345 3.776 -34.232 1.00 25.96 305 GLY B CA 1
ATOM 4871 C C . GLY B 1 308 ? -8.770 3.523 -35.669 1.00 28.02 305 GLY B C 1
ATOM 4872 O O . GLY B 1 308 ? -9.904 3.816 -36.044 1.00 28.69 305 GLY B O 1
ATOM 4873 N N . ASP B 1 309 ? -7.864 2.980 -36.478 1.00 29.61 306 ASP B N 1
ATOM 4874 C CA . ASP B 1 309 ? -8.155 2.674 -37.877 1.00 31.81 306 ASP B CA 1
ATOM 4875 C C . ASP B 1 309 ? -9.325 1.712 -38.009 1.00 32.56 306 ASP B C 1
ATOM 4876 O O . ASP B 1 309 ? -10.238 1.930 -38.800 1.00 33.18 306 ASP B O 1
ATOM 4881 N N . LEU B 1 310 ? -9.274 0.628 -37.244 1.00 32.82 307 LEU B N 1
ATOM 4882 C CA . LEU B 1 310 ? -10.308 -0.387 -37.285 1.00 33.34 307 LEU B CA 1
ATOM 4883 C C . LEU B 1 310 ? -11.646 0.086 -36.731 1.00 34.81 307 LEU B C 1
ATOM 4884 O O . LEU B 1 310 ? -12.687 -0.176 -37.318 1.00 33.80 307 LEU B O 1
ATOM 4889 N N . PHE B 1 311 ? -11.603 0.792 -35.606 1.00 37.74 308 PHE B N 1
ATOM 4890 C CA . PHE B 1 311 ? -12.801 1.314 -34.941 1.00 39.78 308 PHE B CA 1
ATOM 4891 C C . PHE B 1 311 ? -13.596 2.296 -35.818 1.00 41.91 308 PHE B C 1
ATOM 4892 O O . PHE B 1 311 ? -14.782 2.087 -36.080 1.00 42.42 308 PHE B O 1
ATOM 4900 N N . ARG B 1 312 ? -12.944 3.362 -36.272 1.00 44.30 309 ARG B N 1
ATOM 4901 C CA . ARG B 1 312 ? -13.613 4.367 -37.094 1.00 46.00 309 ARG B CA 1
ATOM 4902 C C . ARG B 1 312 ? -12.772 4.771 -38.310 1.00 46.76 309 ARG B C 1
ATOM 4903 O O . ARG B 1 312 ? -12.409 5.963 -38.418 1.00 47.41 309 ARG B O 1
#

Solvent-accessible surface area: 23392 Å² total

InterPro domains:
  IPR000834 Peptidase M14, carboxypeptidase A [PF00246] (128-414)
  IPR000834 Peptidase M14, carboxypeptidase A [PR00765] (148-160)
  IPR000834 Peptidase M14, carboxypeptidase A [PR00765] (173-187)
  IPR000834 Peptidase M14, carboxypeptidase A [PR00765] (252-260)
  IPR000834 Peptidase M14, carboxypeptidase A [PR00765] (306-319)
  IPR000834 Peptidase M14, carboxypeptidase A [PS52035] (121-423)
  IPR000834 Peptidase M14, carboxypeptidase A [SM00631] (122-411)
  IPR003146 Carboxypeptidase, activation peptide [PF02244] (26-94)
  IPR036990 Metallocarboxypeptidase-like, propeptide [G3DSA:3.30.70.340] (17-105)
  IPR057246 Zinc carboxypeptidases, zinc-binding region 1 [PS00132] (173-195)

CATH classification: 3.40.630.10

B-factor: mean 19.38, std 7.22, range [1.0, 68.99]

Sequence (623 aa):
LPYDNYQELEVIDEYLDYIGEKYPDVATVVNAAESFEGRPIKYIKISTTNFEDENKPVIFIDGGIHAREWISPPSVTWAIHKLVEDVTENDLLEKFDWILLPVVNPDGYKYTFTNERFWRKTRSTNNNPLSQICRGADGNRNFDFVWNSIGTSNSPCSDIYAGTSAFSEVETRVVRDILHEHLARMALYLTMHSFGSMILYPWGHDGSLSQNALGLHTVGVAMASVIQSNALPNFPPYTVGNSALVIGYYIAGSSEDYAHSIGVPLSYTYELPGLSSGWDGFHLPPQYIEQVCRETWEGIVVGARRAGDLFRPYDNYQELEVIDEYLDYIGEKYPDVATVVNAAESFEGRPIKYIKISTTNFEDENKPVIFIDGGIHAREWISPPSVTWAIHKLVEDVTENDLLEKFDWILLPVVNPDGYKYTFTNERFWRKTRSTNNNPLSQICRGADGNRNFDFVWNSIGTSNSPCSDIYAGTSAFSEVETRVVRDILHEHLARMALYLTMHSFGSMILYPWGHDGSLSQNALGLHTVGVAMASVIQSNALPNFPPYTVGNSALVIGYYIAGSSEDYAHSIGVPLSYTYELPGLSSGWDGFHLPPQYIEQVCRETWEGIVVGARRAGDLFR